Protein AF-A0AB34G3Y7-F1 (afdb_monomer_lite)

Secondary structure (DSSP, 8-state):
-TTS--S-GGGT--HHHHHHHHHHHHHHT-SEEEEES-HHHHHHHHHHHH--SSS-EEEEETT-HHHHSSTTHHHHHH--EEEEE--TTSSS--HHHHHHH------TTS--EEEEEEESSBTTBPPPHHHHHHHHHHHHHTT-EEEEEETTHHHHHHHH---HHHHHTT-SEEEEESSSTT--SS-EEEEE-HHHHHHHHHHHHHTT---SSTHHHHHHHHHHHHHHT-SSSS--SSHHHHHHHHHHHHHHHHHTTT-EESS---SS---EETTTTT--HHHHHHHHHHTT---S-----THHHHHHHHHHHHHHHHHHHHHHHHHHHHS-HHHHHHHHHHHHHHHHHHHHHHHHHHHHHHHHH-THHHHHHHHHHHHHHHHHHTTPPP--HHHHHHHHHHHHHHHS---------TT---SHHHHHIIIIIHHHHHHHH-HHHHHHHHHHHHHHHHHHHHHHHHHHHHHHTT--TTGGGTTHHHHHHHHGGGHHHHHHHHHHHHHHHHTTPPP-GGGGTHHHHHHHHHHHHHHHHHHHHSTTTSSS--THHHHHHHHHHHHHHHHHHHHHHHHHHHHHGGGHHHHHHHHHHHHHHHHHHHHHHHHHHHHHS-HHHHHHHHHHHHHHHTTHHHHHHTTHHHHHHHHHHHHHHTT--

Structure (mmCIF, N/CA/C/O backbone):
data_AF-A0AB34G3Y7-F1
#
_entry.id   AF-A0AB34G3Y7-F1
#
loop_
_atom_site.group_PDB
_atom_site.id
_atom_site.type_symbol
_atom_site.label_atom_id
_atom_site.label_alt_id
_atom_site.label_comp_id
_atom_site.label_asym_id
_atom_site.label_entity_id
_atom_site.label_seq_id
_atom_site.pdbx_PDB_ins_code
_atom_site.Cartn_x
_atom_site.Cartn_y
_atom_site.Cartn_z
_atom_site.occupancy
_atom_site.B_iso_or_equiv
_atom_site.auth_seq_id
_atom_site.auth_comp_id
_atom_site.auth_asym_id
_atom_site.auth_atom_id
_atom_site.pdbx_PDB_model_num
ATOM 1 N N . MET A 1 1 ? 3.175 14.637 20.751 1.00 67.31 1 MET A N 1
ATOM 2 C CA . MET A 1 1 ? 4.202 13.676 20.286 1.00 67.31 1 MET A CA 1
ATOM 3 C C . MET A 1 1 ? 5.574 13.931 20.907 1.00 67.31 1 MET A C 1
ATOM 5 O O . MET A 1 1 ? 6.067 13.026 21.550 1.00 67.31 1 MET A O 1
ATOM 9 N N . ALA A 1 2 ? 6.165 15.131 20.810 1.00 76.94 2 ALA A N 1
ATOM 10 C CA . ALA A 1 2 ? 7.522 15.403 21.330 1.00 76.94 2 ALA A CA 1
ATOM 11 C C . ALA A 1 2 ? 7.733 15.173 22.847 1.00 76.94 2 ALA A C 1
ATOM 13 O O . ALA A 1 2 ? 8.864 15.021 23.284 1.00 76.94 2 ALA A O 1
ATOM 14 N N . LYS A 1 3 ? 6.654 15.151 23.642 1.00 86.19 3 LYS A N 1
ATOM 15 C CA . LYS A 1 3 ? 6.678 14.879 25.092 1.00 86.19 3 LYS A CA 1
ATOM 16 C C . LYS A 1 3 ? 6.303 13.432 25.460 1.00 86.19 3 LYS A C 1
ATOM 18 O O . LYS A 1 3 ? 6.088 13.157 26.632 1.00 86.19 3 LYS A O 1
ATOM 23 N N . ALA A 1 4 ? 6.123 12.550 24.476 1.00 90.81 4 ALA A N 1
ATOM 24 C CA . ALA A 1 4 ? 5.771 11.156 24.731 1.00 90.81 4 ALA A CA 1
ATOM 25 C C . ALA A 1 4 ? 6.966 10.390 25.309 1.00 90.81 4 ALA A C 1
ATOM 27 O O . ALA A 1 4 ? 8.113 10.655 24.948 1.00 90.81 4 ALA A O 1
ATOM 28 N N . THR A 1 5 ? 6.687 9.410 26.162 1.00 91.50 5 THR A N 1
ATOM 29 C CA . THR A 1 5 ? 7.686 8.429 26.595 1.00 91.50 5 THR A CA 1
ATOM 30 C C . THR A 1 5 ? 8.128 7.562 25.420 1.00 91.50 5 THR A C 1
ATOM 32 O O . THR A 1 5 ? 7.354 7.297 24.502 1.00 91.50 5 THR A O 1
ATOM 35 N N . LEU A 1 6 ? 9.393 7.139 25.451 1.00 93.62 6 LEU A N 1
ATOM 36 C CA . LEU A 1 6 ? 10.040 6.325 24.415 1.00 93.62 6 LEU A CA 1
ATOM 37 C C . LEU A 1 6 ? 10.604 5.023 25.010 1.00 93.62 6 LEU A C 1
ATOM 39 O O . LEU A 1 6 ? 11.661 4.548 24.595 1.00 93.62 6 LEU A O 1
ATOM 43 N N . HIS A 1 7 ? 9.936 4.476 26.023 1.00 93.75 7 HIS A N 1
ATOM 44 C CA . HIS A 1 7 ? 10.317 3.211 26.655 1.00 93.75 7 HIS A CA 1
ATOM 45 C C . HIS A 1 7 ? 9.631 2.022 25.965 1.00 93.75 7 HIS A C 1
ATOM 47 O O . HIS A 1 7 ? 8.922 2.196 24.977 1.00 93.75 7 HIS A O 1
ATOM 53 N N . ASP A 1 8 ? 9.881 0.799 26.430 1.00 94.69 8 ASP A N 1
ATOM 54 C CA . ASP A 1 8 ? 9.389 -0.416 25.778 1.00 94.69 8 ASP A CA 1
ATOM 55 C C . ASP A 1 8 ? 7.989 -0.830 26.290 1.00 94.69 8 ASP A C 1
ATOM 57 O O . ASP A 1 8 ? 7.820 -1.267 27.429 1.00 94.69 8 ASP A O 1
ATOM 61 N N . ASP A 1 9 ? 6.971 -0.749 25.428 1.00 95.94 9 ASP A N 1
ATOM 62 C CA . ASP A 1 9 ? 5.596 -1.207 25.690 1.00 95.94 9 ASP A CA 1
ATOM 63 C C . ASP A 1 9 ? 5.507 -2.725 25.933 1.00 95.94 9 ASP A C 1
ATOM 65 O O . ASP A 1 9 ? 4.653 -3.188 26.690 1.00 95.94 9 ASP A O 1
ATOM 69 N N . VAL A 1 10 ? 6.413 -3.536 25.371 1.00 92.38 10 VAL A N 1
ATOM 70 C CA . VAL A 1 10 ? 6.416 -4.990 25.620 1.00 92.38 10 VAL A CA 1
ATOM 71 C C . VAL A 1 10 ? 6.746 -5.294 27.079 1.00 92.38 10 VAL A C 1
ATOM 73 O O . VAL A 1 10 ? 6.175 -6.230 27.642 1.00 92.38 10 VAL A O 1
ATOM 76 N N . TYR A 1 11 ? 7.620 -4.494 27.694 1.00 92.31 11 TYR A N 1
ATOM 77 C CA . TYR A 1 11 ? 7.920 -4.562 29.125 1.00 92.31 11 TYR A CA 1
ATOM 78 C C . TYR A 1 11 ? 6.951 -3.733 29.980 1.00 92.31 11 TYR A C 1
ATOM 80 O O . TYR A 1 11 ? 7.038 -3.770 31.202 1.00 92.31 11 TYR A O 1
ATOM 88 N N . SER A 1 12 ? 5.974 -3.059 29.357 1.00 92.19 12 SER A N 1
ATOM 89 C CA . SER A 1 12 ? 5.036 -2.139 30.019 1.00 92.19 12 SER A CA 1
ATOM 90 C C . SER A 1 12 ? 5.733 -0.960 30.716 1.00 92.19 12 SER A C 1
ATOM 92 O O . SER A 1 12 ? 5.272 -0.487 31.748 1.00 92.19 12 SER A O 1
ATOM 94 N N . GLU A 1 13 ? 6.842 -0.478 30.147 1.00 95.56 13 GLU A N 1
ATOM 95 C CA . GLU A 1 13 ? 7.623 0.660 30.664 1.00 95.56 13 GLU A CA 1
ATOM 96 C C . GLU A 1 13 ? 7.228 1.999 30.006 1.00 95.56 13 GLU A C 1
ATOM 98 O O . GLU A 1 13 ? 7.647 3.077 30.440 1.00 95.56 13 GLU A O 1
ATOM 103 N N . ASP A 1 14 ? 6.436 1.944 28.929 1.00 97.06 14 ASP A N 1
ATOM 104 C CA . ASP A 1 14 ? 5.942 3.113 28.201 1.00 97.06 14 ASP A CA 1
ATOM 105 C C . ASP A 1 14 ? 4.712 3.719 28.903 1.00 97.06 14 ASP A C 1
ATOM 107 O O . ASP A 1 14 ? 3.565 3.301 28.697 1.00 97.06 14 ASP A O 1
ATOM 111 N N . GLU A 1 15 ? 4.958 4.720 29.752 1.00 97.25 15 GLU A N 1
ATOM 112 C CA . GLU A 1 15 ? 3.923 5.363 30.574 1.00 97.25 15 GLU A CA 1
ATOM 113 C C . GLU A 1 15 ? 2.858 6.084 29.736 1.00 97.25 15 GLU A C 1
ATOM 115 O O . GLU A 1 15 ? 1.679 6.016 30.063 1.00 97.25 15 GLU A O 1
ATOM 120 N N . SER A 1 16 ? 3.226 6.711 28.612 1.00 97.25 16 SER A N 1
ATOM 121 C CA . SER A 1 16 ? 2.262 7.391 27.727 1.00 97.25 16 SER A CA 1
ATOM 122 C C . SER A 1 16 ? 1.244 6.413 27.147 1.00 97.25 16 SER A C 1
ATOM 124 O O . SER A 1 16 ? 0.068 6.750 26.992 1.00 97.25 16 SER A O 1
ATOM 126 N N . THR A 1 17 ? 1.692 5.197 26.824 1.00 97.81 17 THR A N 1
ATOM 127 C CA . THR A 1 17 ? 0.807 4.124 26.357 1.00 97.81 17 THR A CA 1
ATOM 128 C C . THR A 1 17 ? -0.048 3.598 27.507 1.00 97.81 17 THR A C 1
ATOM 130 O O . THR A 1 17 ? -1.272 3.548 27.387 1.00 97.81 17 THR A O 1
ATOM 133 N N . SER A 1 18 ? 0.569 3.292 28.650 1.00 97.81 18 SER A N 1
ATOM 134 C CA . SER A 1 18 ? -0.109 2.716 29.819 1.00 97.81 18 SER A CA 1
ATOM 135 C C . SER A 1 18 ? -1.133 3.665 30.460 1.00 97.81 18 SER A C 1
ATOM 137 O O . SER A 1 18 ? -2.210 3.242 30.882 1.00 97.81 18 SER A O 1
ATOM 139 N N . GLU A 1 19 ? -0.845 4.966 30.526 1.00 98.00 19 GLU A N 1
ATOM 140 C CA . GLU A 1 19 ? -1.789 6.000 30.965 1.00 98.00 19 GLU A CA 1
ATOM 141 C C . GLU A 1 19 ? -2.990 6.079 30.021 1.00 98.00 19 GLU A C 1
ATOM 143 O O . GLU A 1 19 ? -4.130 6.124 30.484 1.00 98.00 19 GLU A O 1
ATOM 148 N N . PHE A 1 20 ? -2.758 6.036 28.706 1.00 98.38 20 PHE A N 1
ATOM 149 C CA . PHE A 1 20 ? -3.845 6.083 27.737 1.00 98.38 20 PHE A CA 1
ATOM 150 C C . PHE A 1 20 ? -4.729 4.829 27.794 1.00 98.38 20 PHE A C 1
ATOM 152 O O . PHE A 1 20 ? -5.954 4.956 27.808 1.00 98.38 20 PHE A O 1
ATOM 159 N N . GLU A 1 21 ? -4.132 3.637 27.909 1.00 98.69 21 GLU A N 1
ATOM 160 C CA . GLU A 1 21 ? -4.862 2.381 28.131 1.00 98.69 21 GLU A CA 1
ATOM 161 C C . GLU A 1 21 ? -5.736 2.458 29.395 1.00 98.69 21 GLU A C 1
ATOM 163 O O . GLU A 1 21 ? -6.933 2.171 29.336 1.00 98.69 21 GLU A O 1
ATOM 168 N N . ARG A 1 22 ? -5.173 2.908 30.529 1.00 98.62 22 ARG A N 1
ATOM 169 C CA . ARG A 1 22 ? -5.922 3.077 31.789 1.00 98.62 22 ARG A CA 1
ATOM 170 C C . ARG A 1 22 ? -7.050 4.094 31.659 1.00 98.62 22 ARG A C 1
ATOM 172 O O . ARG A 1 22 ? -8.147 3.851 32.154 1.00 98.62 22 ARG A O 1
ATOM 179 N N . HIS A 1 23 ? -6.798 5.217 30.991 1.00 98.75 23 HIS A N 1
ATOM 180 C CA . HIS A 1 23 ? -7.796 6.261 30.793 1.00 98.75 23 HIS A CA 1
ATOM 181 C C . HIS A 1 23 ? -9.004 5.749 29.998 1.00 98.75 23 HIS A C 1
ATOM 183 O O . HIS A 1 23 ? -10.143 5.910 30.434 1.00 98.75 23 HIS A O 1
ATOM 189 N N . VAL A 1 24 ? -8.762 5.097 28.856 1.00 98.75 24 VAL A N 1
ATOM 190 C CA . VAL A 1 24 ? -9.838 4.575 28.003 1.00 98.75 24 VAL A CA 1
ATOM 191 C C . VAL A 1 24 ? -10.603 3.450 28.704 1.00 98.75 24 VAL A C 1
ATOM 193 O O . VAL A 1 24 ? -11.833 3.433 28.649 1.00 98.75 24 VAL A O 1
ATOM 196 N N . ALA A 1 25 ? -9.910 2.554 29.417 1.00 98.75 25 ALA A N 1
ATOM 197 C CA . ALA A 1 25 ? -10.558 1.525 30.23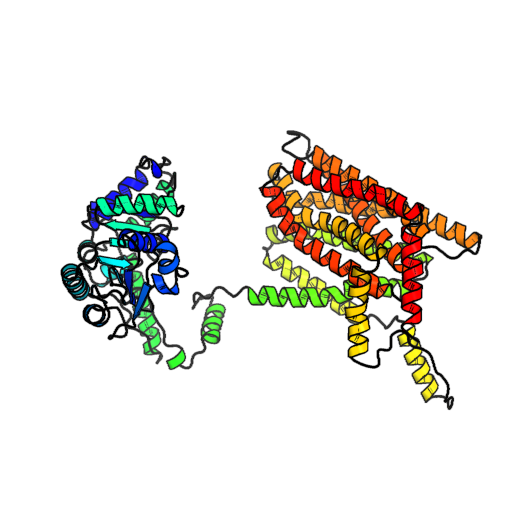3 1.00 98.75 25 ALA A CA 1
ATOM 198 C C . ALA A 1 25 ? -11.501 2.147 31.279 1.00 98.75 25 ALA A C 1
ATOM 200 O O . ALA A 1 25 ? -12.666 1.754 31.373 1.00 98.75 25 ALA A O 1
ATOM 201 N N . ALA A 1 26 ? -11.036 3.184 31.988 1.00 98.69 26 ALA A N 1
ATOM 202 C CA . ALA A 1 26 ? -11.807 3.871 33.019 1.00 98.69 26 ALA A CA 1
ATOM 203 C C . ALA A 1 26 ? -13.076 4.542 32.468 1.00 98.69 26 ALA A C 1
ATOM 205 O O . ALA A 1 26 ? -14.160 4.337 33.017 1.00 98.69 26 ALA A O 1
ATOM 206 N N . ILE A 1 27 ? -12.991 5.297 31.363 1.00 98.50 27 ILE A N 1
ATOM 207 C CA . ILE A 1 27 ? -14.182 5.951 30.785 1.00 98.50 27 ILE A CA 1
ATOM 208 C C . ILE A 1 27 ? -15.167 4.944 30.177 1.00 98.50 27 ILE A C 1
ATOM 210 O O . ILE A 1 27 ? -16.364 5.214 30.152 1.00 98.50 27 ILE A O 1
ATOM 214 N N . CYS A 1 28 ? -14.695 3.774 29.737 1.00 98.50 28 CYS A N 1
ATOM 215 C CA . CYS A 1 28 ? -15.556 2.684 29.275 1.00 98.50 28 CYS A CA 1
ATOM 216 C C . CYS A 1 28 ? -16.137 1.851 30.430 1.00 98.50 28 CYS A C 1
ATOM 218 O O . CYS A 1 28 ? -17.021 1.031 30.197 1.00 98.50 28 CYS A O 1
ATOM 220 N N . GLY A 1 29 ? -15.666 2.037 31.668 1.00 97.56 29 GLY A N 1
ATOM 221 C CA . GLY A 1 29 ? -16.089 1.242 32.822 1.00 97.56 29 GLY A CA 1
ATOM 222 C C . GLY A 1 29 ? -15.631 -0.216 32.778 1.00 97.56 29 GLY A C 1
ATOM 223 O O . GLY A 1 29 ? -16.351 -1.081 33.270 1.00 97.56 29 GLY A O 1
ATOM 224 N N . HIS A 1 30 ? -14.469 -0.480 32.179 1.00 97.81 30 HIS A N 1
ATOM 225 C CA . HIS A 1 30 ? -13.845 -1.802 32.088 1.00 97.81 30 HIS A CA 1
ATOM 226 C C . HIS A 1 30 ? -12.522 -1.840 32.853 1.00 97.81 30 HIS A C 1
ATOM 228 O O . HIS A 1 30 ? -11.928 -0.808 33.156 1.00 97.81 30 HIS A O 1
ATOM 234 N N . GLU A 1 31 ? -12.052 -3.046 33.163 1.00 98.38 31 GLU A N 1
ATOM 235 C CA . GLU A 1 31 ? -10.865 -3.245 34.002 1.00 98.38 31 GLU A CA 1
ATOM 236 C C . GLU A 1 31 ? -9.558 -2.874 33.291 1.00 98.38 31 GLU A C 1
ATOM 238 O O . GLU A 1 31 ? -8.618 -2.404 33.931 1.00 98.38 31 GLU A O 1
ATOM 243 N N . ALA A 1 32 ? -9.464 -3.123 31.981 1.00 98.56 32 ALA A N 1
ATOM 244 C CA . ALA A 1 32 ? -8.228 -2.940 31.234 1.00 98.56 32 ALA A CA 1
ATOM 245 C C . ALA A 1 32 ? -8.469 -2.635 29.751 1.00 98.56 32 ALA A C 1
ATOM 247 O O . ALA A 1 32 ? -9.542 -2.880 29.191 1.00 98.56 32 ALA A O 1
ATOM 248 N N . ALA A 1 33 ? -7.414 -2.156 29.097 1.00 98.62 33 ALA A N 1
ATOM 249 C CA . ALA A 1 33 ? -7.375 -1.971 27.659 1.00 98.62 33 ALA A CA 1
ATOM 250 C C . ALA A 1 33 ? -5.991 -2.312 27.083 1.00 98.62 33 ALA A C 1
ATOM 252 O O . ALA A 1 33 ? -5.006 -2.394 27.817 1.00 98.62 33 ALA A O 1
ATOM 253 N N . ALA A 1 34 ? -5.924 -2.539 25.772 1.00 98.50 34 ALA A N 1
ATOM 254 C CA . ALA A 1 34 ? -4.684 -2.749 25.030 1.00 98.50 34 ALA A CA 1
ATOM 255 C C . ALA A 1 34 ? -4.669 -1.906 23.751 1.00 98.50 34 ALA A C 1
ATOM 257 O O . ALA A 1 34 ? -5.511 -2.104 22.871 1.00 98.50 34 ALA A O 1
ATOM 258 N N . PHE A 1 35 ? -3.698 -1.001 23.630 1.00 98.56 35 PHE A N 1
ATOM 259 C CA . PHE A 1 35 ? -3.474 -0.208 22.425 1.00 98.56 35 PHE A CA 1
ATOM 260 C C . PHE A 1 35 ? -2.938 -1.092 21.289 1.00 98.56 35 PHE A C 1
ATOM 262 O O . PHE A 1 35 ? -2.116 -1.987 21.502 1.00 98.56 35 PHE A O 1
ATOM 269 N N . VAL A 1 36 ? -3.402 -0.867 20.064 1.00 98.25 36 VAL A N 1
ATOM 270 C CA . VAL A 1 36 ? -3.019 -1.639 18.874 1.00 98.25 36 VAL A CA 1
ATOM 271 C C . VAL A 1 36 ? -2.864 -0.725 17.661 1.00 98.25 36 VAL A C 1
ATOM 273 O O . VAL A 1 36 ? -3.309 0.420 17.661 1.00 98.25 36 VAL A O 1
ATOM 276 N N . ILE A 1 37 ? -2.225 -1.237 16.608 1.00 95.31 37 ILE A N 1
ATOM 277 C CA . ILE A 1 37 ? -1.828 -0.434 15.441 1.00 95.31 37 ILE A CA 1
ATOM 278 C C . ILE A 1 37 ? -3.046 0.015 14.614 1.00 95.31 37 ILE A C 1
ATOM 280 O O . ILE A 1 37 ? -3.092 1.155 14.153 1.00 95.31 37 ILE A O 1
ATOM 284 N N . THR A 1 38 ? -4.034 -0.868 14.427 1.00 98.06 38 THR A N 1
ATOM 285 C CA . THR A 1 38 ? -5.184 -0.649 13.530 1.00 98.06 38 THR A CA 1
ATOM 286 C C . THR A 1 38 ? -6.478 -1.241 14.092 1.00 98.06 38 THR A C 1
ATOM 288 O O . THR A 1 38 ? -6.435 -2.195 14.873 1.00 98.06 38 THR A O 1
ATOM 291 N N . GLY A 1 39 ? -7.635 -0.736 13.644 1.00 97.62 39 GLY A N 1
ATOM 292 C CA . GLY A 1 39 ? -8.944 -1.329 13.950 1.00 97.62 39 GLY A CA 1
ATOM 293 C C . GLY A 1 39 ? -9.076 -2.791 13.501 1.00 97.62 39 GLY A C 1
ATOM 294 O O . GLY A 1 39 ? -9.577 -3.615 14.257 1.00 97.62 39 GLY A O 1
ATOM 295 N N . THR A 1 40 ? -8.516 -3.161 12.341 1.00 98.44 40 THR A N 1
ATOM 296 C CA . THR A 1 40 ? -8.456 -4.569 11.899 1.00 98.44 40 THR A CA 1
ATOM 297 C C . THR A 1 40 ? -7.732 -5.448 12.917 1.00 98.44 40 THR A C 1
ATOM 299 O O . THR A 1 40 ? -8.212 -6.518 13.274 1.00 98.44 40 THR A O 1
ATOM 302 N N . MET A 1 41 ? -6.586 -4.994 13.437 1.00 98.44 41 MET A N 1
ATOM 303 C CA . MET A 1 41 ? -5.876 -5.731 14.482 1.00 98.44 41 MET A CA 1
ATOM 304 C C . MET A 1 41 ? -6.720 -5.836 15.760 1.00 98.44 41 MET A C 1
ATOM 306 O O . MET A 1 41 ? -6.742 -6.902 16.370 1.00 98.44 41 MET A O 1
ATOM 310 N N . ALA A 1 42 ? -7.425 -4.768 16.148 1.00 98.56 42 ALA A N 1
ATOM 311 C CA . ALA A 1 42 ? -8.308 -4.763 17.316 1.00 98.56 42 ALA A CA 1
ATOM 312 C C . ALA A 1 42 ? -9.395 -5.846 17.204 1.00 98.56 42 ALA A C 1
ATOM 314 O O . ALA A 1 42 ? -9.482 -6.720 18.069 1.00 98.56 42 ALA A O 1
ATOM 315 N N . ASN A 1 43 ? -10.130 -5.855 16.090 1.00 98.56 43 ASN A N 1
ATOM 316 C CA . ASN A 1 43 ? -11.206 -6.808 15.826 1.00 98.56 43 ASN A CA 1
ATOM 317 C C . ASN A 1 43 ? -10.705 -8.258 15.798 1.00 98.56 43 ASN A C 1
ATOM 319 O O . ASN A 1 43 ? -11.271 -9.131 16.460 1.00 98.56 43 ASN A O 1
ATOM 323 N N . GLN A 1 44 ? -9.610 -8.525 15.080 1.00 98.00 44 GLN A N 1
ATOM 324 C CA . GLN A 1 44 ? -9.060 -9.878 14.971 1.00 98.00 44 GLN A CA 1
ATOM 325 C C . GLN A 1 44 ? -8.540 -10.402 16.314 1.00 98.00 44 GLN A C 1
ATOM 327 O O . GLN A 1 44 ? -8.759 -11.565 16.658 1.00 98.00 44 GLN A O 1
ATOM 332 N N . LEU A 1 45 ? -7.902 -9.542 17.114 1.00 98.12 45 LEU A N 1
ATOM 333 C CA . LEU A 1 45 ? -7.481 -9.901 18.466 1.00 98.12 45 LEU A CA 1
ATOM 334 C C . LEU A 1 45 ? -8.671 -10.149 19.386 1.00 98.12 45 LEU A C 1
ATOM 336 O O . LEU A 1 45 ? -8.625 -11.101 20.165 1.00 98.12 45 LEU A O 1
ATOM 340 N N . ALA A 1 46 ? -9.723 -9.334 19.294 1.00 98.19 46 ALA A N 1
ATOM 341 C CA . ALA A 1 46 ? -10.916 -9.492 20.110 1.00 98.19 46 ALA A CA 1
ATOM 342 C C . ALA A 1 46 ? -11.620 -10.825 19.821 1.00 98.19 46 ALA A C 1
ATOM 344 O O . ALA A 1 46 ? -11.827 -11.627 20.733 1.00 98.19 46 ALA A O 1
ATOM 345 N N . ILE A 1 47 ? -11.888 -11.119 18.547 1.00 97.56 47 ILE A N 1
ATOM 346 C CA . ILE A 1 47 ? -12.529 -12.372 18.126 1.00 97.56 47 ILE A CA 1
ATOM 347 C C . ILE A 1 47 ? -11.677 -13.579 18.536 1.00 97.56 47 ILE A C 1
ATOM 349 O O . ILE A 1 47 ? -12.181 -14.509 19.173 1.00 97.56 47 ILE A O 1
ATOM 353 N N . ARG A 1 48 ? -10.363 -13.551 18.269 1.00 96.69 48 ARG A N 1
ATOM 354 C CA . ARG A 1 48 ? -9.464 -14.649 18.652 1.00 96.69 48 ARG A CA 1
ATOM 355 C C . ARG A 1 48 ? -9.355 -14.834 20.165 1.00 96.69 48 ARG A C 1
ATOM 357 O O . ARG A 1 48 ? -9.124 -15.954 20.627 1.00 96.69 48 ARG A O 1
ATOM 364 N N . ALA A 1 49 ? -9.457 -13.755 20.940 1.00 96.94 49 ALA A N 1
ATOM 365 C CA . ALA A 1 49 ? -9.391 -13.804 22.396 1.00 96.94 49 ALA A CA 1
ATOM 366 C C . ALA A 1 49 ? -10.681 -14.336 23.034 1.00 96.94 49 ALA A C 1
ATOM 368 O O . ALA A 1 49 ? -10.594 -14.960 24.091 1.00 96.94 49 ALA A O 1
ATOM 369 N N . LEU A 1 50 ? -11.839 -14.125 22.403 1.00 96.94 50 LEU A N 1
ATOM 370 C CA . LEU A 1 50 ? -13.122 -14.678 22.851 1.00 96.94 50 LEU A CA 1
ATOM 371 C C . LEU A 1 50 ? -13.288 -16.155 22.471 1.00 96.94 50 LEU A C 1
ATOM 373 O O . LEU A 1 50 ? -13.921 -16.910 23.199 1.00 96.94 50 LEU A O 1
ATOM 377 N N . LEU A 1 51 ? -12.679 -16.593 21.368 1.00 94.44 51 LEU A N 1
ATOM 378 C CA . LEU A 1 51 ? -12.711 -17.990 20.936 1.00 94.44 51 LEU A CA 1
ATOM 379 C C . LEU A 1 51 ? -11.568 -18.790 21.559 1.00 94.44 51 LEU A C 1
ATOM 381 O O . LEU A 1 51 ? -10.400 -18.543 21.270 1.00 94.44 51 LEU A O 1
ATOM 385 N N . GLU A 1 52 ? -11.861 -19.775 22.405 1.00 76.88 52 GLU A N 1
ATOM 386 C CA . GLU A 1 52 ? -10.828 -20.607 23.041 1.00 76.88 52 GLU A CA 1
ATOM 387 C C . GLU A 1 52 ? -10.131 -21.543 22.034 1.00 76.88 52 GLU A C 1
ATOM 389 O O . GLU A 1 52 ? -8.928 -21.383 21.797 1.00 76.88 52 GLU A O 1
ATOM 394 N N . GLN A 1 53 ? -10.881 -22.418 21.358 1.00 80.06 53 GLN A N 1
ATOM 395 C CA . GLN A 1 53 ? -10.380 -23.374 20.358 1.00 80.06 53 GLN A CA 1
ATOM 396 C C . GLN A 1 53 ? -11.432 -23.657 19.270 1.00 80.06 53 GLN A C 1
ATOM 398 O O . GLN A 1 53 ? -12.613 -23.543 19.566 1.00 80.06 53 GLN A O 1
ATOM 403 N N . PRO A 1 54 ? -11.061 -24.036 18.035 1.00 84.50 54 PRO A N 1
ATOM 404 C CA . PRO A 1 54 ? -12.017 -24.592 17.074 1.00 84.50 54 PRO A CA 1
ATOM 405 C C . PRO A 1 54 ? -12.632 -25.916 17.580 1.00 84.50 54 PRO A C 1
ATOM 407 O O . PRO A 1 54 ? -11.998 -26.588 18.396 1.00 84.50 54 PRO A O 1
ATOM 410 N N . PRO A 1 55 ? -13.805 -26.345 17.076 1.00 87.38 55 PRO A N 1
ATOM 411 C CA . PRO A 1 55 ? -14.629 -25.699 16.055 1.00 87.38 55 PRO A CA 1
ATOM 412 C C . PRO A 1 55 ? -15.714 -24.801 16.671 1.00 87.38 55 PRO A C 1
ATOM 414 O O . PRO A 1 55 ? -16.617 -25.282 17.346 1.00 87.38 55 PRO A O 1
ATOM 417 N N . TYR A 1 56 ? -15.678 -23.499 16.378 1.00 94.88 56 TYR A N 1
ATOM 418 C CA . TYR A 1 56 ? -16.743 -22.567 16.762 1.00 94.88 56 TYR A CA 1
ATOM 419 C C . TYR A 1 56 ? -17.077 -21.610 15.628 1.00 94.88 56 TYR A C 1
ATOM 421 O O . TYR A 1 56 ? -16.261 -21.350 14.740 1.00 94.88 56 TYR A O 1
ATOM 429 N N . ALA A 1 57 ? -18.291 -21.077 15.681 1.00 96.56 57 ALA A N 1
ATOM 430 C CA . ALA A 1 57 ? -18.770 -20.075 14.756 1.00 96.56 57 ALA A CA 1
ATOM 431 C C . ALA A 1 57 ? -18.850 -18.689 15.402 1.00 96.56 57 ALA A C 1
ATOM 433 O O . ALA A 1 57 ? -19.063 -18.544 16.614 1.00 96.56 57 ALA A O 1
ATOM 434 N N . ILE A 1 58 ? -18.724 -17.673 14.553 1.00 97.94 58 ILE A N 1
ATOM 435 C CA . ILE A 1 58 ? -19.093 -16.298 14.863 1.00 97.94 58 ILE A CA 1
ATOM 436 C C . ILE A 1 58 ? -20.332 -15.902 14.060 1.00 97.94 58 ILE A C 1
ATOM 438 O O . ILE A 1 58 ? -20.437 -16.263 12.889 1.00 97.94 58 ILE A O 1
ATOM 442 N N . LEU A 1 59 ? -21.244 -15.145 14.661 1.00 98.50 59 LEU A N 1
ATOM 443 C CA . LEU A 1 59 ? -22.390 -14.551 13.970 1.00 98.50 59 LEU A CA 1
ATOM 444 C C . LEU A 1 59 ? -22.151 -13.053 13.771 1.00 98.50 59 LEU A C 1
ATOM 446 O O . LEU A 1 59 ? -21.802 -12.354 14.725 1.00 98.50 59 LEU A O 1
ATOM 450 N N . ALA A 1 60 ? -22.352 -12.563 12.548 1.00 98.19 60 ALA A N 1
ATOM 451 C CA . ALA A 1 60 ? -22.179 -11.154 12.203 1.00 98.19 60 ALA A CA 1
ATOM 452 C C . ALA A 1 60 ? -23.127 -10.723 11.075 1.00 98.19 60 ALA A C 1
ATOM 454 O O . ALA A 1 60 ? -23.572 -11.551 10.275 1.00 98.19 60 ALA A O 1
ATOM 455 N N . ASP A 1 61 ? -23.368 -9.412 10.962 1.00 96.69 61 ASP A N 1
ATOM 456 C CA . ASP A 1 61 ? -23.955 -8.832 9.748 1.00 96.69 61 ASP A CA 1
ATOM 457 C C . ASP A 1 61 ? -23.069 -9.190 8.549 1.00 96.69 61 ASP A C 1
ATOM 459 O O . ASP A 1 61 ? -21.851 -9.021 8.596 1.00 96.69 61 ASP A O 1
ATOM 463 N N . ALA A 1 62 ? -23.678 -9.667 7.468 1.00 95.44 62 ALA A N 1
ATOM 464 C CA . ALA A 1 62 ? -23.000 -10.008 6.231 1.00 95.44 62 ALA A CA 1
ATOM 465 C C . ALA A 1 62 ? -22.162 -8.846 5.689 1.00 95.44 62 ALA A C 1
ATOM 467 O O . ALA A 1 62 ? -21.147 -9.105 5.067 1.00 95.44 62 ALA A O 1
ATOM 468 N N . HIS A 1 63 ? -22.531 -7.590 5.954 1.00 91.19 63 HIS A N 1
ATOM 469 C CA . HIS A 1 63 ? -21.788 -6.408 5.506 1.00 91.19 63 HIS A CA 1
ATOM 470 C C . HIS A 1 63 ? -20.703 -5.932 6.487 1.00 91.19 63 HIS A C 1
ATOM 472 O O . HIS A 1 63 ? -20.045 -4.931 6.203 1.00 91.19 63 HIS A O 1
ATOM 478 N N . ALA A 1 64 ? -20.520 -6.606 7.628 1.00 94.50 64 ALA A N 1
ATOM 479 C CA . ALA A 1 64 ? -19.609 -6.169 8.683 1.00 94.50 64 ALA A CA 1
ATOM 480 C C . ALA A 1 64 ? -18.147 -6.096 8.214 1.00 94.50 64 ALA A C 1
ATOM 482 O O . ALA A 1 64 ? -17.682 -6.916 7.408 1.00 94.50 64 ALA A O 1
ATOM 483 N N . HIS A 1 65 ? -17.396 -5.150 8.786 1.00 96.62 65 HIS A N 1
ATOM 484 C CA . HIS A 1 65 ? -15.987 -4.915 8.464 1.00 96.62 65 HIS A CA 1
ATOM 485 C C . HIS A 1 65 ? -15.137 -6.190 8.535 1.00 96.62 65 HIS A C 1
ATOM 487 O O . HIS A 1 65 ? -14.402 -6.510 7.600 1.00 96.62 65 HIS A O 1
ATOM 493 N N . ILE A 1 66 ? -15.335 -6.982 9.587 1.00 96.62 66 ILE A N 1
ATOM 494 C CA . ILE A 1 66 ? -14.596 -8.221 9.849 1.00 96.62 66 ILE A CA 1
ATOM 495 C C . ILE A 1 66 ? -14.779 -9.321 8.787 1.00 96.62 66 ILE A C 1
ATOM 497 O O . ILE A 1 66 ? -13.979 -10.255 8.739 1.00 96.62 66 ILE A O 1
ATOM 501 N N . ILE A 1 67 ? -15.824 -9.234 7.952 1.00 94.25 67 ILE A N 1
ATOM 502 C CA . ILE A 1 67 ? -16.093 -10.194 6.872 1.00 94.25 67 ILE A CA 1
ATOM 503 C C . ILE A 1 67 ? -15.445 -9.717 5.573 1.00 94.25 67 ILE A C 1
ATOM 505 O O . ILE A 1 67 ? -14.694 -10.462 4.944 1.00 94.25 67 ILE A O 1
ATOM 509 N N . HIS A 1 68 ? -15.731 -8.480 5.161 1.00 88.81 68 HIS A N 1
ATOM 510 C CA . HIS A 1 68 ? -15.395 -8.002 3.815 1.00 88.81 68 HIS A CA 1
ATOM 511 C C . HIS A 1 68 ? -14.121 -7.165 3.730 1.00 88.81 68 HIS A C 1
ATOM 513 O O . HIS A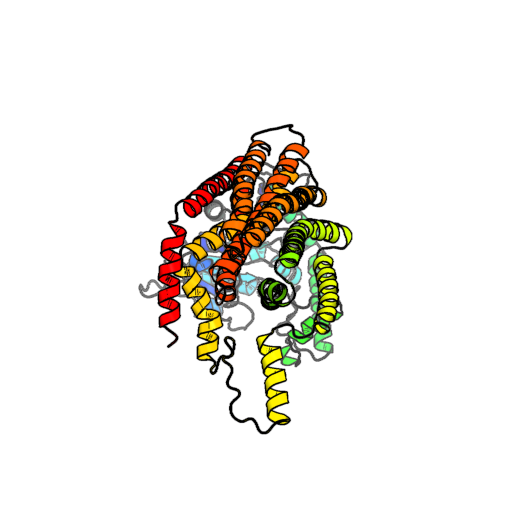 1 68 ? -13.494 -7.114 2.673 1.00 88.81 68 HIS A O 1
ATOM 519 N N . TRP A 1 69 ? -13.723 -6.521 4.824 1.00 93.00 69 TRP A N 1
ATOM 520 C CA . TRP A 1 69 ? -12.702 -5.470 4.821 1.00 93.00 69 TRP A CA 1
ATOM 521 C C . TRP A 1 69 ? -11.475 -5.825 5.675 1.00 93.00 69 TRP A C 1
ATOM 523 O O . TRP A 1 69 ? -10.617 -4.985 5.930 1.00 93.00 69 TRP A O 1
ATOM 533 N N . GLU A 1 70 ? -11.361 -7.095 6.078 1.00 96.56 70 GLU A N 1
ATOM 534 C CA . GLU A 1 70 ? -10.252 -7.628 6.886 1.00 96.56 70 GLU A CA 1
ATOM 535 C C . GLU A 1 70 ? -9.625 -8.888 6.273 1.00 96.56 70 GLU A C 1
ATOM 537 O O . GLU A 1 70 ? -9.063 -9.725 6.975 1.00 96.56 70 GLU A O 1
ATOM 542 N N . ALA A 1 71 ? -9.733 -9.027 4.946 1.00 93.88 71 ALA A N 1
ATOM 543 C CA . ALA A 1 71 ? -9.068 -10.063 4.150 1.00 93.88 71 ALA A CA 1
ATOM 544 C C . ALA A 1 71 ? -9.306 -11.510 4.641 1.00 93.88 71 ALA A C 1
ATOM 546 O O . ALA A 1 71 ? -8.416 -12.354 4.567 1.00 93.88 71 ALA A O 1
ATOM 547 N N . GLY A 1 72 ? -10.503 -11.807 5.161 1.00 92.31 72 GLY A N 1
ATOM 548 C CA . GLY A 1 72 ? -10.831 -13.139 5.683 1.00 92.31 72 GLY A CA 1
ATOM 549 C C . GLY A 1 72 ? -10.129 -13.487 7.002 1.00 92.31 72 GLY A C 1
ATOM 550 O O . GLY A 1 72 ? -10.016 -14.667 7.344 1.00 92.31 72 GLY A O 1
ATOM 551 N N . GLY A 1 73 ? -9.673 -12.478 7.755 1.00 93.50 73 GLY A N 1
ATOM 552 C CA . GLY A 1 73 ? -8.907 -12.640 8.991 1.00 93.50 73 GLY A CA 1
ATOM 553 C C . GLY A 1 73 ? -9.559 -13.568 10.016 1.00 93.50 73 GLY A C 1
ATOM 554 O O . GLY A 1 73 ? -8.858 -14.353 10.646 1.00 93.50 73 GLY A O 1
ATOM 555 N N . VAL A 1 74 ? -10.892 -13.575 10.119 1.00 94.69 74 VAL A N 1
ATOM 556 C CA . VAL A 1 74 ? -11.608 -14.448 11.064 1.00 94.69 74 VAL A CA 1
ATOM 557 C C . VAL A 1 74 ? -11.310 -15.927 10.804 1.00 94.69 74 VAL A C 1
ATOM 559 O O . VAL A 1 74 ? -10.946 -16.659 11.727 1.00 94.69 74 VAL A O 1
ATOM 562 N N . ALA A 1 75 ? -11.416 -16.368 9.550 1.00 93.19 75 ALA A N 1
ATOM 563 C CA . ALA A 1 75 ? -11.134 -17.752 9.184 1.00 93.19 75 ALA A CA 1
ATOM 564 C C . ALA A 1 75 ? -9.641 -18.067 9.360 1.00 93.19 75 ALA A C 1
ATOM 566 O O . ALA A 1 75 ? -9.287 -19.088 9.944 1.00 93.19 75 ALA A O 1
ATOM 567 N N . HIS A 1 76 ? -8.770 -17.159 8.909 1.00 92.75 76 HIS A N 1
ATOM 568 C CA . HIS A 1 76 ? -7.322 -17.360 8.912 1.00 92.75 76 HIS A CA 1
ATOM 569 C C . HIS A 1 76 ? -6.701 -17.366 10.320 1.00 92.75 76 HIS A C 1
ATOM 571 O O . HIS A 1 76 ? -5.912 -18.248 10.644 1.00 92.75 76 HIS A O 1
ATOM 577 N N . LEU A 1 77 ? -7.050 -16.390 11.162 1.00 93.06 77 LEU A N 1
ATOM 578 C CA . LEU A 1 77 ? -6.422 -16.162 12.468 1.00 93.06 77 LEU A CA 1
ATOM 579 C C . LEU A 1 77 ? -7.174 -16.832 13.617 1.00 93.06 77 LEU A C 1
ATOM 581 O O . LEU A 1 77 ? -6.558 -17.179 14.627 1.00 93.06 77 LEU A O 1
ATOM 585 N N . SER A 1 78 ? -8.494 -17.000 13.485 1.00 94.31 78 SER A N 1
ATOM 586 C CA . SER A 1 78 ? -9.336 -17.559 14.550 1.00 94.31 78 SER A CA 1
ATOM 587 C C . SER A 1 78 ? -9.819 -18.980 14.292 1.00 94.31 78 SER A C 1
ATOM 589 O O . SER A 1 78 ? -10.298 -19.608 15.234 1.00 94.31 78 SER A O 1
ATOM 591 N N . GLY A 1 79 ? -9.678 -19.507 13.069 1.00 94.00 79 GLY A N 1
ATOM 592 C CA . GLY A 1 79 ? -10.166 -20.847 12.724 1.00 94.00 79 GLY A CA 1
ATOM 593 C C . GLY A 1 79 ? -11.674 -20.997 12.941 1.00 94.00 79 GLY A C 1
ATOM 594 O O . GLY A 1 79 ? -12.142 -22.081 13.284 1.00 94.00 79 GLY A O 1
ATOM 595 N N . ALA A 1 80 ? -12.419 -19.894 12.814 1.00 95.44 80 ALA A N 1
ATOM 596 C CA . ALA A 1 80 ? -13.837 -19.834 13.130 1.00 95.44 80 ALA A CA 1
ATOM 597 C C . ALA A 1 80 ? -14.690 -19.836 11.862 1.00 95.44 80 ALA A C 1
ATOM 599 O O . ALA A 1 80 ? -14.368 -19.160 10.881 1.00 95.44 80 ALA A O 1
ATOM 600 N N . MET A 1 81 ? -15.811 -20.552 11.904 1.00 95.06 81 MET A N 1
ATOM 601 C CA . MET A 1 81 ? -16.826 -20.468 10.859 1.00 95.06 81 MET A CA 1
ATOM 602 C C . MET A 1 81 ? -17.528 -19.108 10.936 1.00 95.06 81 MET A C 1
ATOM 604 O O . MET A 1 81 ? -17.969 -18.688 12.003 1.00 95.06 81 MET A O 1
ATOM 608 N N . VAL A 1 82 ? -17.678 -18.428 9.801 1.00 95.75 82 VAL A N 1
ATOM 609 C CA . VAL A 1 82 ? -18.426 -17.167 9.732 1.00 95.75 82 VAL A CA 1
ATOM 610 C C . VAL A 1 82 ? -19.879 -17.456 9.360 1.00 95.75 82 VAL A C 1
ATOM 612 O O . VAL A 1 82 ? -20.168 -17.900 8.251 1.00 95.75 82 VAL A O 1
ATOM 615 N N . GLN A 1 83 ? -20.800 -17.177 10.279 1.00 96.69 83 GLN A N 1
ATOM 616 C CA . GLN A 1 83 ? -22.240 -17.141 10.032 1.00 96.69 83 GLN A CA 1
ATOM 617 C C . GLN A 1 83 ? -22.620 -15.708 9.643 1.00 96.69 83 GLN A C 1
ATOM 619 O O . GLN A 1 83 ? -22.954 -14.872 10.480 1.00 96.69 83 GLN A O 1
ATOM 624 N N . ALA A 1 84 ? -22.498 -15.410 8.352 1.00 96.69 84 ALA A N 1
ATOM 625 C CA . ALA A 1 84 ? -22.843 -14.112 7.787 1.00 96.69 84 ALA A CA 1
ATOM 626 C C . ALA A 1 84 ? -24.353 -14.035 7.520 1.00 96.69 84 ALA A C 1
ATOM 628 O O . ALA A 1 84 ? -24.877 -14.832 6.739 1.00 96.69 84 ALA A O 1
ATOM 629 N N . ILE A 1 85 ? -25.050 -13.071 8.125 1.00 97.19 85 ILE A N 1
ATOM 630 C CA . ILE A 1 85 ? -26.501 -12.902 7.950 1.00 97.19 85 ILE A CA 1
ATOM 631 C C . ILE A 1 85 ? -26.856 -11.476 7.555 1.00 97.19 85 ILE A C 1
ATOM 633 O O . ILE A 1 85 ? -26.232 -10.519 7.997 1.00 97.19 85 ILE A O 1
ATOM 637 N N . ARG A 1 86 ? -27.879 -11.305 6.720 1.00 96.31 86 ARG A N 1
ATOM 638 C CA . ARG A 1 86 ? -28.428 -9.972 6.454 1.00 96.31 86 ARG A CA 1
ATOM 639 C C . ARG A 1 86 ? -29.430 -9.635 7.557 1.00 96.31 86 ARG A C 1
ATOM 641 O O . ARG A 1 86 ? -30.353 -10.429 7.730 1.00 96.31 86 ARG A O 1
ATOM 648 N N . PRO A 1 87 ? -29.285 -8.502 8.265 1.00 95.00 87 PRO A N 1
ATOM 649 C CA . PRO A 1 87 ? -30.223 -8.150 9.320 1.00 95.00 87 PRO A CA 1
ATOM 650 C C . PRO A 1 87 ? -31.650 -8.000 8.798 1.00 95.00 87 PRO A C 1
ATOM 652 O O . PRO A 1 87 ? -31.859 -7.398 7.740 1.00 95.00 87 PRO A O 1
ATOM 655 N N . LEU A 1 88 ? -32.630 -8.480 9.563 1.00 93.00 88 LEU A N 1
ATOM 656 C CA . LEU A 1 88 ? -34.054 -8.425 9.207 1.00 93.00 88 LEU A CA 1
ATOM 657 C C . LEU A 1 88 ? -34.554 -6.995 8.958 1.00 93.00 88 LEU A C 1
ATOM 659 O O . LEU A 1 88 ? -35.384 -6.768 8.081 1.00 93.00 88 LEU A O 1
ATOM 663 N N . ASN A 1 89 ? -34.017 -6.015 9.687 1.00 93.62 89 ASN A N 1
ATOM 664 C CA . ASN A 1 89 ? -34.369 -4.601 9.528 1.00 93.62 89 ASN A CA 1
ATOM 665 C C . ASN A 1 89 ? -33.623 -3.896 8.372 1.00 93.62 89 ASN A C 1
ATOM 667 O O . ASN A 1 89 ? -33.838 -2.706 8.147 1.00 93.62 89 ASN A O 1
ATOM 671 N N . GLY A 1 90 ? -32.709 -4.590 7.680 1.00 91.31 90 GLY A N 1
ATOM 672 C CA . GLY A 1 90 ? -31.895 -4.056 6.582 1.00 91.31 90 GLY A CA 1
ATOM 673 C C . GLY A 1 90 ? -30.811 -3.039 6.976 1.00 91.31 90 GLY A C 1
ATOM 674 O O . GLY A 1 90 ? -30.163 -2.473 6.094 1.00 91.31 90 GLY A O 1
ATOM 675 N N . ARG A 1 91 ? -30.605 -2.779 8.274 1.00 91.81 91 ARG A N 1
ATOM 676 C CA . ARG A 1 91 ? -29.741 -1.704 8.790 1.00 91.81 91 ARG A CA 1
ATOM 677 C C . ARG A 1 91 ? -28.610 -2.199 9.688 1.00 91.81 91 ARG A C 1
ATOM 679 O O . ARG A 1 91 ? -27.474 -1.775 9.489 1.00 91.81 91 ARG A O 1
ATOM 686 N N . PHE A 1 92 ? -28.919 -3.031 10.678 1.00 95.12 92 PHE A N 1
ATOM 687 C CA . PHE A 1 92 ? -27.968 -3.531 11.676 1.00 95.12 92 PHE A CA 1
ATOM 688 C C . PHE A 1 92 ? -28.500 -4.792 12.361 1.00 95.12 92 PHE A C 1
ATOM 690 O O . PHE A 1 92 ? -29.713 -4.946 12.498 1.00 95.12 92 PHE A O 1
ATOM 697 N N . LEU A 1 93 ? -27.593 -5.654 12.829 1.00 96.69 93 LEU A N 1
ATOM 698 C CA . LEU A 1 93 ? -27.916 -6.906 13.523 1.00 96.69 93 LEU A CA 1
ATOM 699 C C . LEU A 1 93 ? -28.691 -6.650 14.828 1.00 96.69 93 LEU A C 1
ATOM 701 O O . LEU A 1 93 ? -28.262 -5.856 15.667 1.00 96.69 93 LEU A O 1
ATOM 705 N N . THR A 1 94 ? -29.820 -7.339 14.992 1.00 97.56 94 THR A N 1
ATOM 706 C CA . THR A 1 94 ? -30.722 -7.255 16.155 1.00 97.56 94 THR A CA 1
ATOM 707 C C . THR A 1 94 ? -30.634 -8.491 17.054 1.00 97.56 94 THR A C 1
ATOM 709 O O . THR A 1 94 ? -30.052 -9.514 16.688 1.00 97.56 94 THR A O 1
ATOM 712 N N . VAL A 1 95 ? -31.246 -8.434 18.239 1.00 98.19 95 VAL A N 1
ATOM 713 C CA . VAL A 1 95 ? -31.396 -9.619 19.098 1.00 98.19 95 VAL A CA 1
ATOM 714 C C . VAL A 1 95 ? -32.248 -10.700 18.431 1.00 98.19 95 VAL A C 1
ATOM 716 O O . VAL A 1 95 ? -31.957 -11.880 18.589 1.00 98.19 95 VAL A O 1
ATOM 719 N N . GLU A 1 96 ? -33.255 -10.319 17.642 1.00 98.25 96 GLU A N 1
ATOM 720 C CA . GLU A 1 96 ? -34.100 -11.267 16.908 1.00 98.25 96 GLU A CA 1
ATOM 721 C C . GLU A 1 96 ? -33.292 -12.027 15.848 1.00 98.25 96 GLU A C 1
ATOM 723 O O . GLU A 1 96 ? -33.392 -13.251 15.747 1.00 98.25 96 GLU A O 1
ATOM 728 N N . ASP A 1 97 ? -32.418 -11.321 15.123 1.00 98.12 97 ASP A N 1
ATOM 729 C CA . ASP A 1 97 ? -31.467 -11.942 14.199 1.00 98.12 97 ASP A CA 1
ATOM 730 C C . ASP A 1 97 ? -30.575 -12.960 14.928 1.00 98.12 97 ASP A C 1
ATOM 732 O O . ASP A 1 97 ? -30.402 -14.091 14.468 1.00 98.12 97 ASP A O 1
ATOM 736 N N . ALA A 1 98 ? -30.035 -12.577 16.091 1.00 97.81 98 ALA A N 1
ATOM 737 C CA . ALA A 1 98 ? -29.186 -13.446 16.898 1.00 97.81 98 ALA A CA 1
ATOM 738 C C . ALA A 1 98 ? -29.925 -14.699 17.384 1.00 97.81 98 ALA A C 1
ATOM 740 O O . ALA A 1 98 ? -29.390 -15.801 17.255 1.00 97.81 98 ALA A O 1
ATOM 741 N N . MET A 1 99 ? -31.158 -14.548 17.872 1.00 97.75 99 MET A N 1
ATOM 742 C CA . MET A 1 99 ? -32.016 -15.656 18.302 1.00 97.75 99 MET A CA 1
ATOM 743 C C . MET A 1 99 ? -32.307 -16.637 17.170 1.00 97.75 99 MET A C 1
ATOM 745 O O . MET A 1 99 ? -32.316 -17.847 17.381 1.00 97.75 99 MET A O 1
ATOM 749 N N . LYS A 1 100 ? -32.544 -16.116 15.965 1.00 97.62 100 LYS A N 1
ATOM 750 C CA . LYS A 1 100 ? -32.914 -16.917 14.800 1.00 97.62 100 LYS A CA 1
ATOM 751 C C . LYS A 1 100 ? -31.734 -17.664 14.184 1.00 97.62 100 LYS A C 1
ATOM 753 O O . LYS A 1 100 ? -31.920 -18.755 13.648 1.00 97.62 100 LYS A O 1
ATOM 758 N N . HIS A 1 101 ? -30.548 -17.059 14.197 1.00 97.56 101 HIS A N 1
ATOM 759 C CA . HIS A 1 101 ? -29.415 -17.531 13.402 1.00 97.56 101 HIS A CA 1
ATOM 760 C C . HIS A 1 101 ? -28.257 -18.113 14.215 1.00 97.56 101 HIS A C 1
ATOM 762 O O . HIS A 1 101 ? -27.421 -18.808 13.636 1.00 97.56 101 HIS A O 1
ATOM 768 N N . SER A 1 102 ? -28.197 -17.874 15.528 1.00 97.44 102 SER A N 1
ATOM 769 C CA . SER A 1 102 ? -27.180 -18.514 16.365 1.00 97.44 102 SER A CA 1
ATOM 770 C C . SER A 1 102 ? -27.448 -20.009 16.491 1.00 97.44 102 SER A C 1
ATOM 772 O O . SER A 1 102 ? -28.562 -20.458 16.751 1.00 97.44 102 SER A O 1
ATOM 774 N N . VAL A 1 103 ? -26.386 -20.790 16.369 1.00 96.81 103 VAL A N 1
ATOM 775 C CA . VAL A 1 103 ? -26.389 -22.236 16.546 1.00 96.81 103 VAL A CA 1
ATOM 776 C C . VAL A 1 103 ? -26.066 -22.536 18.008 1.00 96.81 103 VAL A C 1
ATOM 778 O O . VAL A 1 103 ? -24.901 -22.596 18.401 1.00 96.81 103 VAL A O 1
ATOM 781 N N . VAL A 1 104 ? -27.113 -22.690 18.821 1.00 95.25 104 VAL A N 1
ATOM 782 C CA . VAL A 1 104 ? -27.024 -23.018 20.254 1.00 95.25 104 VAL A CA 1
ATOM 783 C C . VAL A 1 104 ? -27.344 -24.500 20.441 1.00 95.25 104 VAL A C 1
ATOM 785 O O . VAL A 1 104 ? -28.480 -24.883 20.702 1.00 95.25 104 VAL A O 1
ATOM 788 N N . THR A 1 105 ? -26.352 -25.357 20.204 1.00 91.75 105 THR A N 1
ATOM 789 C CA . THR A 1 105 ? -26.499 -26.818 20.275 1.00 91.75 105 THR A CA 1
ATOM 790 C C . THR A 1 105 ? -25.160 -27.487 20.576 1.00 91.75 105 THR A C 1
ATOM 792 O O . THR A 1 105 ? -24.111 -26.901 20.302 1.00 91.75 105 THR A O 1
ATOM 795 N N . ASP A 1 106 ? -25.222 -28.720 21.080 1.00 88.44 106 ASP A N 1
ATOM 796 C CA . ASP A 1 106 ? -24.081 -29.630 21.245 1.00 88.44 106 ASP A CA 1
ATOM 797 C C . ASP A 1 106 ? -24.065 -30.744 20.169 1.00 88.44 106 ASP A C 1
ATOM 799 O O . ASP A 1 106 ? -23.317 -31.714 20.278 1.00 88.44 106 ASP A O 1
ATOM 803 N N . ASP A 1 107 ? -24.892 -30.628 19.118 1.00 93.25 107 ASP A N 1
ATOM 804 C CA . ASP A 1 107 ? -24.898 -31.550 17.974 1.00 93.25 107 ASP A CA 1
ATOM 805 C C . ASP A 1 107 ? -23.548 -31.539 17.234 1.00 93.25 107 ASP A C 1
ATOM 807 O O . ASP A 1 107 ? -23.119 -30.515 16.696 1.00 93.25 107 ASP A O 1
ATOM 811 N N . VAL A 1 108 ? -22.922 -32.717 17.144 1.00 93.38 108 VAL A N 1
ATOM 812 C CA . VAL A 1 108 ? -21.616 -32.949 16.507 1.00 93.38 108 VAL A CA 1
ATOM 813 C C . VAL A 1 108 ? -21.553 -32.544 15.028 1.00 93.38 108 VAL A C 1
ATOM 815 O O . VAL A 1 108 ? -20.462 -32.318 14.509 1.00 93.38 108 VAL A O 1
ATOM 818 N N . HIS A 1 109 ? -22.690 -32.429 14.334 1.00 94.06 109 HIS A N 1
ATOM 819 C CA . HIS A 1 109 ? -22.742 -32.002 12.930 1.00 94.06 109 HIS A CA 1
ATOM 820 C C . HIS A 1 109 ? -22.651 -30.481 12.748 1.00 94.06 109 HIS A C 1
ATOM 822 O O . HIS A 1 109 ? -22.539 -30.000 11.616 1.00 94.06 109 HIS A O 1
ATOM 828 N N . LYS A 1 110 ? -22.788 -29.699 13.824 1.00 93.69 110 LYS A N 1
ATOM 829 C CA . LYS A 1 110 ? -22.935 -28.242 13.771 1.00 93.69 110 LYS A CA 1
ATOM 830 C C . LYS A 1 110 ? -21.737 -27.549 14.419 1.00 93.69 110 LYS A C 1
ATOM 832 O O . LYS A 1 110 ? -21.132 -28.068 15.344 1.00 93.69 110 LYS A O 1
ATOM 837 N N . ALA A 1 111 ? -21.414 -26.343 13.948 1.00 94.19 111 ALA A N 1
ATOM 838 C CA . ALA A 1 111 ? -20.448 -25.461 14.603 1.00 94.19 111 ALA A CA 1
ATOM 839 C C . ALA A 1 111 ? -21.196 -24.517 15.566 1.00 94.19 111 ALA A C 1
ATOM 841 O O . ALA A 1 111 ? -21.934 -23.650 15.080 1.00 94.19 111 ALA A O 1
ATOM 842 N N . PRO A 1 112 ? -21.038 -24.651 16.897 1.00 96.19 112 PRO A N 1
ATOM 843 C CA . PRO A 1 112 ? -21.752 -23.812 17.853 1.00 96.19 112 PRO A CA 1
ATOM 844 C C . PRO A 1 112 ? -21.325 -22.347 17.755 1.00 96.19 112 PRO A C 1
ATOM 846 O O . PRO A 1 112 ? -20.133 -22.035 17.661 1.00 96.19 112 PRO A O 1
ATOM 849 N N . THR A 1 113 ? -22.290 -21.433 17.816 1.00 97.81 113 THR A N 1
ATOM 850 C CA . THR A 1 113 ? -22.015 -19.993 17.872 1.00 97.81 113 THR A CA 1
ATOM 851 C C . THR A 1 113 ? -21.484 -19.648 19.259 1.00 97.81 113 THR A C 1
ATOM 853 O O . THR A 1 113 ? -22.142 -19.906 20.265 1.00 97.81 113 THR A O 1
ATOM 856 N N . ARG A 1 114 ? -20.279 -19.071 19.327 1.00 97.31 114 ARG A N 1
ATOM 857 C CA . ARG A 1 114 ? -19.657 -18.643 20.597 1.00 97.31 114 ARG A CA 1
ATOM 858 C C . ARG A 1 114 ? -19.373 -17.152 20.670 1.00 97.31 114 ARG A C 1
ATOM 860 O O . ARG A 1 114 ? -19.178 -16.638 21.767 1.00 97.31 114 ARG A O 1
ATOM 867 N N . VAL A 1 115 ? -19.396 -16.454 19.537 1.00 98.25 115 VAL A N 1
ATOM 868 C CA . VAL A 1 115 ? -19.251 -14.996 19.496 1.00 98.25 115 VAL A CA 1
ATOM 869 C C . VAL A 1 115 ? -20.294 -14.395 18.566 1.00 98.25 115 VAL A C 1
ATOM 871 O O . VAL A 1 115 ? -20.459 -14.849 17.436 1.00 98.25 115 VAL A O 1
ATOM 874 N N . ILE A 1 116 ? -20.960 -13.343 19.025 1.00 98.69 116 ILE A N 1
ATOM 875 C CA . ILE A 1 116 ? -21.722 -12.423 18.183 1.00 98.69 116 ILE A CA 1
ATOM 876 C C . ILE A 1 116 ? -20.933 -11.129 18.097 1.00 98.69 116 ILE A C 1
ATOM 878 O O . ILE A 1 116 ? -20.499 -10.586 19.112 1.00 98.69 116 ILE A O 1
ATOM 882 N N . THR A 1 117 ? -20.749 -10.624 16.887 1.00 98.44 117 THR A N 1
ATOM 883 C CA . THR A 1 117 ? -20.084 -9.345 16.651 1.00 98.44 117 THR A CA 1
ATOM 884 C C . THR A 1 117 ? -21.043 -8.367 15.997 1.00 98.44 117 THR A C 1
ATOM 886 O O . THR A 1 117 ? -21.683 -8.674 14.990 1.00 98.44 117 THR A O 1
ATOM 889 N N . VAL A 1 118 ? -21.130 -7.172 16.568 1.00 98.25 118 VAL A N 1
ATOM 890 C CA . VAL A 1 118 ? -21.945 -6.075 16.041 1.00 98.25 118 VAL A CA 1
ATOM 891 C C . VAL A 1 118 ? -21.067 -4.870 15.746 1.00 98.25 118 VAL A C 1
ATOM 893 O O . VAL A 1 118 ? -20.086 -4.628 16.442 1.00 98.25 118 VAL A O 1
ATOM 896 N N . GLU A 1 119 ? -21.416 -4.113 14.713 1.00 97.75 119 GLU A N 1
ATOM 897 C CA . GLU A 1 119 ? -20.697 -2.905 14.307 1.00 97.75 119 GLU A CA 1
ATOM 898 C C . GLU A 1 119 ? -21.522 -1.683 14.721 1.00 97.75 119 GLU A C 1
ATOM 900 O O . GLU A 1 119 ? -22.656 -1.522 14.263 1.00 97.75 119 GLU A O 1
ATOM 905 N N . ASN A 1 120 ? -20.995 -0.837 15.612 1.00 97.88 120 ASN A N 1
ATOM 906 C CA . ASN A 1 120 ? -21.686 0.381 16.036 1.00 97.88 120 ASN A CA 1
ATOM 907 C C . ASN A 1 120 ? -20.749 1.599 15.936 1.00 97.88 120 ASN A C 1
ATOM 909 O O . ASN A 1 120 ? -19.851 1.784 16.755 1.00 97.88 120 ASN A O 1
ATOM 913 N N . THR A 1 121 ? -20.923 2.475 14.946 1.00 97.31 121 THR A N 1
ATOM 914 C CA . THR A 1 121 ? -22.031 2.528 13.970 1.00 97.31 121 THR A CA 1
ATOM 915 C C . THR A 1 121 ? -21.912 1.526 12.816 1.00 97.31 121 THR A C 1
ATOM 917 O O . THR A 1 121 ? -20.820 1.311 12.306 1.00 97.31 121 THR A O 1
ATOM 920 N N . SER A 1 122 ? -23.043 0.989 12.339 1.00 94.50 122 SER A N 1
ATOM 921 C CA . SER A 1 122 ? -23.108 0.145 11.133 1.00 94.50 122 SER A CA 1
ATOM 922 C C . SER A 1 122 ? -23.382 1.017 9.910 1.00 94.50 122 SER A C 1
ATOM 924 O O . SER A 1 122 ? -24.498 1.515 9.714 1.00 94.50 122 SER A O 1
ATOM 926 N N . SER A 1 123 ? -22.349 1.266 9.097 1.00 92.62 123 SER A N 1
ATOM 927 C CA . SER A 1 123 ? -22.426 2.192 7.948 1.00 92.62 123 SER A CA 1
ATOM 928 C C . SER A 1 123 ? -23.076 3.541 8.312 1.00 92.62 123 SER A C 1
ATOM 930 O O . SER A 1 123 ? -23.923 4.062 7.586 1.00 92.62 123 SER A O 1
ATOM 932 N N . GLY A 1 124 ? -22.734 4.088 9.480 1.00 94.62 124 GLY A N 1
ATOM 933 C CA . GLY A 1 124 ? -23.263 5.359 9.981 1.00 94.62 124 GLY A CA 1
ATOM 934 C C . GLY A 1 124 ? -24.625 5.290 10.685 1.00 94.62 124 GLY A C 1
ATOM 935 O O . GLY A 1 124 ? -25.008 6.287 11.294 1.00 94.62 124 GLY A O 1
ATOM 936 N N . SER A 1 125 ? -25.326 4.148 10.661 1.00 95.94 125 SER A N 1
ATOM 937 C CA . SER A 1 125 ? -26.511 3.911 11.503 1.00 95.94 125 SER A CA 1
ATOM 938 C C . SER A 1 125 ? -26.103 3.548 12.928 1.00 95.94 125 SER A C 1
ATOM 940 O O . SER A 1 125 ? -25.199 2.735 13.133 1.00 95.94 125 SER A O 1
ATOM 942 N N . VAL A 1 126 ? -26.785 4.127 13.909 1.00 97.75 126 VAL A N 1
ATOM 943 C CA . VAL A 1 126 ? -26.580 3.846 15.328 1.00 97.75 126 VAL A CA 1
ATOM 944 C C . VAL A 1 126 ? -27.445 2.660 15.740 1.00 97.75 126 VAL A C 1
ATOM 946 O O . VAL A 1 126 ? -28.659 2.669 15.538 1.00 97.75 126 VAL A O 1
ATOM 949 N N . ILE A 1 127 ? -26.835 1.649 16.363 1.00 97.94 127 ILE A N 1
ATOM 950 C CA . ILE A 1 127 ? -27.603 0.588 17.024 1.00 97.94 127 ILE A CA 1
ATOM 951 C C . ILE A 1 127 ? -28.140 1.152 18.349 1.00 97.94 127 ILE A C 1
ATOM 953 O O . ILE A 1 127 ? -27.338 1.596 19.179 1.00 97.94 127 ILE A O 1
ATOM 957 N N . PRO A 1 128 ? -29.467 1.151 18.588 1.00 97.56 128 PRO A N 1
ATOM 958 C CA . PRO A 1 128 ? -30.029 1.672 19.829 1.00 97.56 128 PRO A CA 1
ATOM 959 C C . PRO A 1 128 ? -29.474 0.945 21.059 1.00 97.56 128 PRO A C 1
ATOM 961 O O . PRO A 1 128 ? -29.412 -0.284 21.079 1.00 97.56 128 PRO A O 1
ATOM 964 N N . LEU A 1 129 ? -29.152 1.686 22.126 1.00 98.44 129 LEU A N 1
ATOM 965 C CA . LEU A 1 129 ? -28.608 1.107 23.364 1.00 98.44 129 LEU A CA 1
ATOM 966 C C . LEU A 1 129 ? -29.487 -0.030 23.910 1.00 98.44 129 LEU A C 1
ATOM 968 O O . LEU A 1 129 ? -28.980 -1.088 24.271 1.00 98.44 129 LEU A O 1
ATOM 972 N N . ARG A 1 130 ? -30.813 0.161 23.916 1.00 98.25 130 ARG A N 1
ATOM 973 C CA . ARG A 1 130 ? -31.774 -0.852 24.380 1.00 98.25 130 ARG A CA 1
ATOM 974 C C . ARG A 1 130 ? -31.678 -2.159 23.590 1.00 98.25 130 ARG A C 1
ATOM 976 O O . ARG A 1 130 ? -31.917 -3.224 24.149 1.00 98.25 130 ARG A O 1
ATOM 983 N N . GLU A 1 131 ? -31.347 -2.084 22.305 1.00 98.44 131 GLU A N 1
ATOM 984 C CA . GLU A 1 131 ? -31.190 -3.261 21.453 1.00 98.44 131 GLU A CA 1
ATOM 985 C C . GLU A 1 131 ? -29.908 -4.025 21.804 1.00 98.44 131 GLU A C 1
ATOM 987 O O . GLU A 1 131 ? -29.948 -5.237 22.006 1.00 98.44 131 GLU A O 1
ATOM 992 N N . LEU A 1 132 ? -28.799 -3.308 22.009 1.00 98.69 132 LEU A N 1
ATOM 993 C CA . LEU A 1 132 ? -27.537 -3.894 22.474 1.00 98.69 132 LEU A CA 1
ATOM 994 C C . LEU A 1 132 ? -27.662 -4.516 23.874 1.00 98.69 132 LEU A C 1
ATOM 996 O O . LEU A 1 132 ? -27.112 -5.586 24.120 1.00 98.69 132 LEU A O 1
ATOM 1000 N N . GLN A 1 133 ? -28.431 -3.898 24.775 1.00 98.75 133 GLN A N 1
ATOM 1001 C CA . GLN A 1 133 ? -28.718 -4.450 26.104 1.00 98.75 133 GLN A CA 1
ATOM 1002 C C . GLN A 1 133 ? -29.484 -5.777 26.022 1.00 98.75 133 GLN A C 1
ATOM 1004 O O . GLN A 1 133 ? -29.112 -6.743 26.690 1.00 98.75 133 GLN A O 1
ATOM 1009 N N . LYS A 1 134 ? -30.527 -5.851 25.181 1.00 98.75 134 LYS A N 1
ATOM 1010 C CA . LYS A 1 134 ? -31.268 -7.101 24.940 1.00 98.75 134 LYS A CA 1
ATOM 1011 C C . LYS A 1 134 ? -30.366 -8.176 24.343 1.00 98.75 134 LYS A C 1
ATOM 1013 O O . LYS A 1 134 ? -30.386 -9.307 24.822 1.00 98.75 134 LYS A O 1
ATOM 1018 N N . LEU A 1 135 ? -29.561 -7.814 23.341 1.00 98.69 135 LEU A N 1
ATOM 1019 C CA . LEU A 1 135 ? -28.612 -8.723 22.705 1.00 98.69 135 LEU A CA 1
ATOM 1020 C C . LEU A 1 135 ? -27.625 -9.288 23.727 1.00 98.69 135 LEU A C 1
ATOM 1022 O O . LEU A 1 135 ? -27.455 -10.502 23.799 1.00 98.69 135 LEU A O 1
ATOM 1026 N N . LYS A 1 136 ? -27.020 -8.430 24.558 1.00 98.62 136 LYS A N 1
ATOM 1027 C CA . LYS A 1 136 ? -26.067 -8.864 25.583 1.00 98.62 136 LYS A CA 1
ATOM 1028 C C . LYS A 1 136 ? -26.712 -9.773 26.624 1.00 98.62 136 LYS A C 1
ATOM 1030 O O . LYS A 1 136 ? -26.117 -10.786 26.984 1.00 98.62 136 LYS A O 1
ATOM 1035 N N . HIS A 1 137 ? -27.914 -9.434 27.087 1.00 98.56 137 HIS A N 1
ATOM 1036 C CA . HIS A 1 137 ? -28.650 -10.256 28.045 1.00 98.56 137 HIS A CA 1
ATOM 1037 C C . HIS A 1 137 ? -28.950 -11.650 27.478 1.00 98.56 137 HIS A C 1
ATOM 1039 O O . HIS A 1 137 ? -28.650 -12.657 28.118 1.00 98.56 137 HIS A O 1
ATOM 1045 N N . TRP A 1 138 ? -29.477 -11.715 26.252 1.00 98.69 138 TRP A N 1
ATOM 1046 C CA . TRP A 1 138 ? -29.784 -12.981 25.594 1.00 98.69 138 TRP A CA 1
ATOM 1047 C C . TRP A 1 138 ? -28.524 -13.810 25.296 1.00 98.69 138 TRP A C 1
ATOM 1049 O O . TRP A 1 138 ? -28.499 -15.010 25.570 1.00 98.69 138 TRP A O 1
ATOM 1059 N N . ALA A 1 139 ? -27.458 -13.182 24.795 1.00 98.56 139 ALA A N 1
ATOM 1060 C CA . ALA A 1 139 ? -26.195 -13.857 24.502 1.00 98.56 139 ALA A CA 1
ATOM 1061 C C . ALA A 1 139 ? -25.569 -14.460 25.772 1.00 98.56 139 ALA A C 1
ATOM 1063 O O . ALA A 1 139 ? -25.160 -15.621 25.765 1.00 98.56 139 ALA A O 1
ATOM 1064 N N . ALA A 1 140 ? -25.580 -13.719 26.887 1.00 98.12 140 ALA A N 1
ATOM 1065 C CA . ALA A 1 140 ? -25.083 -14.205 28.173 1.00 98.12 140 ALA A CA 1
ATOM 1066 C C . ALA A 1 140 ? -25.863 -15.431 28.678 1.00 98.12 140 ALA A C 1
ATOM 1068 O O . ALA A 1 140 ? -25.246 -16.395 29.127 1.00 98.12 140 ALA A O 1
ATOM 1069 N N . ALA A 1 141 ? -27.195 -15.433 28.543 1.00 98.12 141 ALA A N 1
ATOM 1070 C CA . ALA A 1 141 ? -28.036 -16.574 28.916 1.00 98.12 141 ALA A CA 1
ATOM 1071 C C . ALA A 1 141 ? -27.742 -17.850 28.099 1.00 98.12 141 ALA A C 1
ATOM 1073 O O . ALA A 1 141 ? -28.063 -18.946 28.548 1.00 98.12 141 ALA A O 1
ATOM 1074 N N . ASN A 1 142 ? -27.108 -17.717 26.929 1.00 97.94 142 ASN A N 1
ATOM 1075 C CA . ASN A 1 142 ? -26.761 -18.822 26.031 1.00 97.94 142 ASN A CA 1
ATOM 1076 C C . ASN A 1 142 ? -25.248 -19.110 25.974 1.00 97.94 142 ASN A C 1
ATOM 1078 O O . ASN A 1 142 ? -24.795 -19.856 25.108 1.00 97.94 142 ASN A O 1
ATOM 1082 N N . GLY A 1 143 ? -24.445 -18.510 26.862 1.00 96.25 143 GLY A N 1
ATOM 1083 C CA . GLY A 1 143 ? -22.991 -18.710 26.872 1.00 96.25 143 GLY A CA 1
ATOM 1084 C C . GLY A 1 143 ? -22.280 -18.183 25.617 1.00 96.25 143 GLY A C 1
ATOM 1085 O O . GLY A 1 143 ? -21.242 -18.716 25.225 1.00 96.25 143 GLY A O 1
ATOM 1086 N N . ILE A 1 144 ? -22.838 -17.156 24.970 1.00 98.25 144 ILE A N 1
ATOM 1087 C CA . ILE A 1 144 ? -22.280 -16.511 23.778 1.00 98.25 144 ILE A CA 1
ATOM 1088 C C . ILE A 1 144 ? -21.658 -15.171 24.180 1.00 98.25 144 ILE A C 1
ATOM 1090 O O . ILE A 1 144 ? -22.300 -14.338 24.822 1.00 98.25 144 ILE A O 1
ATOM 1094 N N . ALA A 1 145 ? -20.409 -14.943 23.777 1.00 98.38 145 ALA A N 1
ATOM 1095 C CA . ALA A 1 145 ? -19.743 -13.665 23.980 1.00 98.38 145 ALA A CA 1
ATOM 1096 C C . ALA A 1 145 ? -20.189 -12.627 22.938 1.00 98.38 145 ALA A C 1
ATOM 1098 O O . ALA A 1 145 ? -20.478 -12.958 21.789 1.00 98.38 145 ALA A O 1
ATOM 1099 N N . VAL A 1 146 ? -20.196 -11.355 23.319 1.00 98.81 146 VAL A N 1
ATOM 1100 C CA . VAL A 1 146 ? -20.519 -10.224 22.449 1.00 98.81 146 VAL A CA 1
ATOM 1101 C C . VAL A 1 146 ? -19.279 -9.360 22.257 1.00 98.81 146 VAL A C 1
ATOM 1103 O O . VAL A 1 146 ? -18.684 -8.881 23.223 1.00 98.81 146 VAL A O 1
ATOM 1106 N N . HIS A 1 147 ? -18.921 -9.129 21.001 1.00 98.75 147 HIS A N 1
ATOM 1107 C CA . HIS A 1 147 ? -17.924 -8.152 20.583 1.00 98.75 147 HIS A CA 1
ATOM 1108 C C . HIS A 1 147 ? -18.616 -6.963 19.906 1.00 98.75 147 HIS A C 1
ATOM 1110 O O . HIS A 1 147 ? -19.493 -7.153 19.062 1.00 98.75 147 HIS A O 1
ATOM 1116 N N . ILE A 1 148 ? -18.211 -5.740 20.251 1.00 98.81 148 ILE A N 1
ATOM 1117 C CA . ILE A 1 148 ? -18.603 -4.536 19.508 1.00 98.81 148 ILE A CA 1
ATOM 1118 C C . ILE A 1 148 ? -17.389 -4.036 18.720 1.00 98.81 148 ILE A C 1
ATOM 1120 O O . ILE A 1 148 ? -16.408 -3.580 19.312 1.00 98.81 148 ILE A O 1
ATOM 1124 N N . ASP A 1 149 ? -17.486 -4.066 17.388 1.00 98.75 149 ASP A N 1
ATOM 1125 C CA . ASP A 1 149 ? -16.651 -3.230 16.526 1.00 98.75 149 ASP A CA 1
ATOM 1126 C C . ASP A 1 149 ? -17.150 -1.787 16.654 1.00 98.75 149 ASP A C 1
ATOM 1128 O O . ASP A 1 149 ? -18.152 -1.370 16.064 1.00 98.75 149 ASP A O 1
ATOM 1132 N N . GLY A 1 150 ? -16.462 -1.039 17.508 1.00 98.31 150 GLY A N 1
ATOM 1133 C CA . GLY A 1 150 ? -16.743 0.348 17.828 1.00 98.31 150 GLY A CA 1
ATOM 1134 C C . GLY A 1 150 ? -15.834 1.316 17.086 1.00 98.31 150 GLY A C 1
ATOM 1135 O O . GLY A 1 150 ? -15.551 2.402 17.600 1.00 98.31 150 GLY A O 1
ATOM 1136 N N . ALA A 1 151 ? -15.373 0.987 15.874 1.00 98.12 151 ALA A N 1
ATOM 1137 C CA . ALA A 1 151 ? -14.466 1.869 15.148 1.00 98.12 151 ALA A CA 1
ATOM 1138 C C . ALA A 1 151 ? -15.056 3.266 14.849 1.00 98.12 151 ALA A C 1
ATOM 1140 O O . ALA A 1 151 ? -14.325 4.196 14.516 1.00 98.12 151 ALA A O 1
ATOM 1141 N N . ARG A 1 152 ? -16.379 3.437 14.967 1.00 98.12 152 ARG A N 1
ATOM 1142 C CA . ARG A 1 152 ? -17.054 4.746 14.975 1.00 98.12 152 ARG A CA 1
ATOM 1143 C C . ARG A 1 152 ? -18.010 4.918 16.161 1.00 98.12 152 ARG A C 1
ATOM 1145 O O . ARG A 1 152 ? -18.956 5.694 16.071 1.00 98.12 152 ARG A O 1
ATOM 1152 N N . LEU A 1 153 ? -17.767 4.244 17.286 1.00 98.31 153 LEU A N 1
ATOM 1153 C CA . LEU A 1 153 ? -18.652 4.324 18.455 1.00 98.31 153 LEU A CA 1
ATOM 1154 C C . LEU A 1 153 ? -18.684 5.730 19.073 1.00 98.31 153 LEU A C 1
ATOM 1156 O O . LEU A 1 153 ? -19.718 6.159 19.580 1.00 98.31 153 LEU A O 1
ATOM 1160 N N . TRP A 1 154 ? -17.596 6.493 18.938 1.00 98.31 154 TRP A N 1
ATOM 1161 C CA . TRP A 1 154 ? -17.545 7.914 19.301 1.00 98.31 154 TRP A CA 1
ATOM 1162 C C . TRP A 1 154 ? -18.638 8.740 18.603 1.00 98.31 154 TRP A C 1
ATOM 1164 O O . TRP A 1 154 ? -19.208 9.648 19.207 1.00 98.31 154 TRP A O 1
ATOM 1174 N N . GLU A 1 155 ? -18.978 8.394 17.355 1.00 98.31 155 GLU A N 1
ATOM 1175 C CA . GLU A 1 155 ? -20.058 9.039 16.601 1.00 98.31 155 GLU A CA 1
ATOM 1176 C C . GLU A 1 155 ? -21.427 8.708 17.184 1.00 98.31 155 GLU A C 1
ATOM 1178 O O . GLU A 1 155 ? -22.272 9.591 17.290 1.00 98.31 155 GLU A O 1
ATOM 1183 N N . ALA A 1 156 ? -21.642 7.449 17.578 1.00 98.25 156 ALA A N 1
ATOM 1184 C CA . ALA A 1 156 ? -22.889 7.021 18.199 1.00 98.25 156 ALA A CA 1
ATOM 1185 C C . ALA A 1 156 ? -23.117 7.764 19.521 1.00 98.25 156 ALA A C 1
ATOM 1187 O O . ALA A 1 156 ? -24.192 8.320 19.724 1.00 98.25 156 ALA A O 1
ATOM 1188 N N . VAL A 1 157 ? -22.083 7.865 20.367 1.00 98.38 157 VAL A N 1
ATOM 1189 C CA . VAL A 1 157 ? -22.129 8.652 21.611 1.00 98.38 157 VAL A CA 1
ATOM 1190 C C . VAL A 1 157 ? -22.464 10.117 21.328 1.00 98.38 157 VAL A C 1
ATOM 1192 O O . VAL A 1 157 ? -23.351 10.686 21.964 1.00 98.38 157 VAL A O 1
ATOM 1195 N N . ALA A 1 158 ? -21.796 10.734 20.350 1.00 97.88 158 ALA A N 1
ATOM 1196 C CA . ALA A 1 158 ? -22.059 12.122 19.981 1.00 97.88 158 ALA A CA 1
ATOM 1197 C C . ALA A 1 158 ? -23.471 12.340 19.404 1.00 97.88 158 ALA A C 1
ATOM 1199 O O . ALA A 1 158 ? -24.046 13.409 19.609 1.00 97.88 158 ALA A O 1
ATOM 1200 N N . ALA A 1 159 ? -24.032 11.348 18.707 1.00 97.56 159 ALA A N 1
ATOM 1201 C CA . ALA A 1 159 ? -25.352 11.434 18.089 1.00 97.56 159 ALA A CA 1
ATOM 1202 C C . ALA A 1 159 ? -26.503 11.208 19.080 1.00 97.56 159 ALA A C 1
ATOM 1204 O O . ALA A 1 159 ? -27.547 11.847 18.944 1.00 97.56 159 ALA A O 1
ATOM 1205 N N . THR A 1 160 ? -26.337 10.318 20.065 1.00 97.00 160 THR A N 1
ATOM 1206 C CA . THR A 1 160 ? -27.417 9.949 20.999 1.00 97.00 160 THR A CA 1
ATOM 1207 C C . THR A 1 160 ? -27.335 10.642 22.354 1.00 97.00 160 THR A C 1
ATOM 1209 O O . THR A 1 160 ? -28.326 10.659 23.079 1.00 97.00 160 THR A O 1
ATOM 1212 N N . GLY A 1 161 ? -26.168 11.176 22.732 1.00 94.88 161 GLY A N 1
ATOM 1213 C CA . GLY A 1 161 ? -25.916 11.665 24.091 1.00 94.88 161 GLY A CA 1
ATOM 1214 C C . GLY A 1 161 ? -25.797 10.548 25.138 1.00 94.88 161 GLY A C 1
ATOM 1215 O O . GLY A 1 161 ? -25.785 10.826 26.333 1.00 94.88 161 GLY A O 1
ATOM 1216 N N . THR A 1 162 ? -25.718 9.288 24.706 1.00 97.12 162 THR A N 1
ATOM 1217 C CA . THR A 1 162 ? -25.467 8.122 25.567 1.00 97.12 162 THR A CA 1
ATOM 1218 C C . THR A 1 162 ? -23.990 8.051 25.937 1.00 97.12 162 THR A C 1
ATOM 1220 O O . THR A 1 162 ? -23.144 8.354 25.102 1.00 97.12 162 THR A O 1
ATOM 1223 N N . THR A 1 163 ? -23.649 7.616 27.151 1.00 98.50 163 THR A N 1
ATOM 1224 C CA . THR A 1 163 ? -22.237 7.511 27.545 1.00 98.50 163 THR A CA 1
ATOM 1225 C C . THR A 1 163 ? -21.523 6.366 26.814 1.00 98.50 163 THR A C 1
ATOM 1227 O O . THR A 1 163 ? -22.124 5.336 26.498 1.00 98.50 163 THR A O 1
ATOM 1230 N N . ILE A 1 164 ? -20.212 6.504 26.581 1.00 98.44 164 ILE A N 1
ATOM 1231 C CA . ILE A 1 164 ? -19.384 5.406 26.049 1.00 98.44 164 ILE A CA 1
ATOM 1232 C C . ILE A 1 164 ? -19.415 4.178 26.974 1.00 98.44 164 ILE A C 1
ATOM 1234 O O . ILE A 1 164 ? -19.399 3.043 26.500 1.00 98.44 164 ILE A O 1
ATOM 1238 N N . GLN A 1 165 ? -19.536 4.403 28.287 1.00 98.62 165 GLN A N 1
ATOM 1239 C CA . GLN A 1 165 ? -19.651 3.355 29.296 1.00 98.62 165 GLN A CA 1
ATOM 1240 C C . GLN A 1 165 ? -20.921 2.514 29.111 1.00 98.62 165 GLN A C 1
ATOM 1242 O O . GLN A 1 165 ? -20.868 1.292 29.243 1.00 98.62 165 GLN A O 1
ATOM 1247 N N . ASP A 1 166 ? -22.060 3.132 28.795 1.00 98.62 166 ASP A N 1
ATOM 1248 C CA . ASP A 1 166 ? -23.319 2.401 28.611 1.00 98.62 166 ASP A CA 1
ATOM 1249 C C . ASP A 1 166 ? -23.249 1.446 27.414 1.00 98.62 166 ASP A C 1
ATOM 1251 O O . ASP A 1 166 ? -23.689 0.298 27.510 1.00 98.62 166 ASP A O 1
ATOM 1255 N N . PHE A 1 167 ? -22.631 1.878 26.310 1.00 98.56 167 PHE A N 1
ATOM 1256 C CA . PHE A 1 167 ? -22.366 0.995 25.174 1.00 98.56 167 PHE A CA 1
ATOM 1257 C C . PHE A 1 167 ? -21.360 -0.103 25.525 1.00 98.56 167 PHE A C 1
ATOM 1259 O O . PHE A 1 167 ? -21.591 -1.267 25.205 1.00 98.56 167 PHE A O 1
ATOM 1266 N N . ALA A 1 168 ? -20.275 0.239 26.223 1.00 98.25 168 ALA A N 1
ATOM 1267 C CA . ALA A 1 168 ? -19.236 -0.714 26.596 1.00 98.25 168 ALA A CA 1
ATOM 1268 C C . ALA A 1 168 ? -19.736 -1.811 27.556 1.00 98.25 168 ALA A C 1
ATOM 1270 O O . ALA A 1 168 ? -19.240 -2.935 27.507 1.00 98.25 168 ALA A O 1
ATOM 1271 N N . LYS A 1 169 ? -20.749 -1.534 28.389 1.00 98.19 169 LYS A N 1
ATOM 1272 C CA . LYS A 1 169 ? -21.423 -2.545 29.231 1.00 98.19 169 LYS A CA 1
ATOM 1273 C C . LYS A 1 169 ? -22.212 -3.586 28.427 1.00 98.19 169 LYS A C 1
ATOM 1275 O O . LYS A 1 169 ? -22.579 -4.624 28.972 1.00 98.19 169 LYS A O 1
ATOM 1280 N N . CYS A 1 170 ? -22.479 -3.333 27.146 1.00 98.56 170 CYS A N 1
ATOM 1281 C CA . CYS A 1 170 ? -23.235 -4.236 26.280 1.00 98.56 170 CYS A CA 1
ATOM 1282 C C . CYS A 1 170 ? -22.353 -5.268 25.547 1.00 98.56 170 CYS A C 1
ATOM 1284 O O . CYS A 1 170 ? -22.835 -5.947 24.643 1.00 98.56 170 CYS A O 1
ATOM 1286 N N . CYS A 1 171 ? -21.075 -5.411 25.911 1.00 98.44 171 CYS A N 1
ATOM 1287 C CA . CYS A 1 171 ? -20.156 -6.363 25.285 1.00 98.44 171 CYS A CA 1
ATOM 1288 C C . CYS A 1 171 ? -19.119 -6.922 26.263 1.00 98.44 171 CYS A C 1
ATOM 1290 O O . CYS A 1 171 ? -18.833 -6.321 27.296 1.00 98.44 171 CYS A O 1
ATOM 1292 N N . ASP A 1 172 ? -18.532 -8.065 25.910 1.00 98.44 172 ASP A N 1
ATOM 1293 C CA . ASP A 1 172 ? -17.387 -8.659 26.612 1.00 98.44 172 ASP A CA 1
ATOM 1294 C C . ASP A 1 172 ? -16.060 -8.044 26.152 1.00 98.44 172 ASP A C 1
ATOM 1296 O O . ASP A 1 172 ? -15.122 -7.927 26.941 1.00 98.44 172 ASP A O 1
ATOM 1300 N N . LEU A 1 173 ? -15.993 -7.639 24.879 1.00 98.50 173 LEU A N 1
ATOM 1301 C CA . LEU A 1 173 ? -14.891 -6.873 24.310 1.00 98.50 173 LEU A CA 1
ATOM 1302 C C . LEU A 1 173 ? -15.404 -5.759 23.404 1.00 98.50 173 LEU A C 1
ATOM 1304 O O . LEU A 1 173 ? -16.271 -5.978 22.554 1.00 98.50 173 LEU A O 1
ATOM 1308 N N . LEU A 1 174 ? -14.791 -4.591 23.546 1.00 98.81 174 LEU A N 1
ATOM 1309 C CA . LEU A 1 174 ? -15.041 -3.419 22.721 1.00 98.81 174 LEU A CA 1
ATOM 1310 C C . LEU A 1 174 ? -13.769 -3.037 21.961 1.00 98.81 174 LEU A C 1
ATOM 1312 O O . LEU A 1 174 ? -12.725 -2.826 22.577 1.00 98.81 174 LEU A O 1
ATOM 1316 N N . SER A 1 175 ? -13.871 -2.893 20.643 1.00 98.69 175 SER A N 1
ATOM 1317 C CA . SER A 1 175 ? -12.823 -2.293 19.813 1.00 98.69 175 SER A CA 1
ATOM 1318 C C . SER A 1 175 ? -13.130 -0.812 19.574 1.00 98.69 175 SER A C 1
ATOM 1320 O O . SER A 1 175 ? -14.232 -0.473 19.160 1.00 98.69 175 SER A O 1
ATOM 1322 N N . LEU A 1 176 ? -12.175 0.086 19.818 1.00 98.69 176 LEU A N 1
ATOM 1323 C CA . LEU A 1 176 ? -12.300 1.533 19.594 1.00 98.69 176 LEU A CA 1
ATOM 1324 C C . LEU A 1 176 ? -11.201 2.018 18.656 1.00 98.69 176 LEU A C 1
ATOM 1326 O O . LEU A 1 176 ? -10.027 1.762 18.900 1.00 98.69 176 LEU A O 1
ATOM 1330 N N . ASP A 1 177 ? -11.564 2.755 17.610 1.00 98.12 177 ASP A N 1
ATOM 1331 C CA . ASP A 1 177 ? -10.604 3.341 16.668 1.00 98.12 177 ASP A CA 1
ATOM 1332 C C . ASP A 1 177 ? -10.434 4.843 16.928 1.00 98.12 177 ASP A C 1
ATOM 1334 O O . ASP A 1 177 ? -11.400 5.539 17.255 1.00 98.12 177 ASP A O 1
ATOM 1338 N N . PHE A 1 178 ? -9.208 5.347 16.777 1.00 98.31 178 PHE A N 1
ATOM 1339 C CA . PHE A 1 178 ? -8.888 6.771 16.936 1.00 98.31 178 PHE A CA 1
ATOM 1340 C C . PHE A 1 178 ? -8.483 7.440 15.617 1.00 98.31 178 PHE A C 1
ATOM 1342 O O . PHE A 1 178 ? -8.414 8.664 15.534 1.00 98.31 178 PHE A O 1
ATOM 1349 N N . SER A 1 179 ? -8.236 6.651 14.572 1.00 95.75 179 SER A N 1
ATOM 1350 C CA . SER A 1 179 ? -7.675 7.079 13.286 1.00 95.75 179 SER A CA 1
ATOM 1351 C C . SER A 1 179 ? -8.707 7.453 12.219 1.00 95.75 179 SER A C 1
ATOM 1353 O O . SER A 1 179 ? -8.371 7.729 11.069 1.00 95.75 179 SER A O 1
ATOM 1355 N N . LYS A 1 180 ? -9.987 7.468 12.599 1.00 94.94 180 LYS A N 1
ATOM 1356 C CA . LYS A 1 180 ? -11.104 7.921 11.761 1.00 94.94 180 LYS A CA 1
ATOM 1357 C C . LYS A 1 180 ? -11.418 9.393 12.048 1.00 94.94 180 LYS A C 1
ATOM 1359 O O . LYS A 1 180 ? -10.540 10.242 11.960 1.00 94.94 180 LYS A O 1
ATOM 1364 N N . ASN A 1 181 ? -12.661 9.721 12.399 1.00 91.12 181 ASN A N 1
ATOM 1365 C CA . ASN A 1 181 ? -13.093 11.116 12.552 1.00 91.12 181 ASN A CA 1
ATOM 1366 C C . ASN A 1 181 ? -12.480 11.827 13.773 1.00 91.12 181 ASN A C 1
ATOM 1368 O O . ASN A 1 181 ? -12.530 13.048 13.858 1.00 91.12 181 ASN A O 1
ATOM 1372 N N . LEU A 1 182 ? -11.880 11.078 14.708 1.00 94.06 182 LEU A N 1
ATOM 1373 C CA . LEU A 1 182 ? -11.083 11.664 15.788 1.00 94.06 182 LEU A CA 1
ATOM 1374 C C . LEU A 1 182 ? -9.747 12.235 15.289 1.00 94.06 182 LEU A C 1
ATOM 1376 O O . LEU A 1 182 ? -9.169 13.068 15.975 1.00 94.06 182 LEU A O 1
ATOM 1380 N N . GLY A 1 183 ? -9.261 11.836 14.110 1.00 91.62 183 GLY A N 1
ATOM 1381 C CA . GLY A 1 183 ? -8.110 12.466 13.462 1.00 91.62 183 GLY A CA 1
ATOM 1382 C C . GLY A 1 183 ? -6.735 12.018 13.962 1.00 91.62 183 GLY A C 1
ATOM 1383 O O . GLY A 1 183 ? -5.744 12.685 13.665 1.00 91.62 183 GLY A O 1
ATOM 1384 N N . ALA A 1 184 ? -6.628 10.904 14.696 1.00 94.38 184 ALA A N 1
ATOM 1385 C CA . ALA A 1 184 ? -5.318 10.324 14.982 1.00 94.38 184 ALA A CA 1
ATOM 1386 C C . ALA A 1 184 ? -4.668 9.801 13.686 1.00 94.38 184 ALA A C 1
ATOM 1388 O O . ALA A 1 184 ? -5.371 9.324 12.796 1.00 94.38 184 ALA A O 1
ATOM 1389 N N . PRO A 1 185 ? -3.330 9.817 13.562 1.00 90.38 185 PRO A N 1
ATOM 1390 C CA . PRO A 1 185 ? -2.668 9.281 12.373 1.00 90.38 185 PRO A CA 1
ATOM 1391 C C . PRO A 1 185 ? -2.860 7.764 12.231 1.00 90.38 185 PRO A C 1
ATOM 1393 O O . PRO A 1 185 ? -3.004 7.265 11.121 1.00 90.38 185 PRO A O 1
ATOM 1396 N N . MET A 1 186 ? -2.845 7.040 13.352 1.00 93.56 186 MET A N 1
ATOM 1397 C CA . MET A 1 186 ? -3.052 5.595 13.463 1.00 93.56 186 MET A CA 1
ATOM 1398 C C . MET A 1 186 ? -3.485 5.262 14.896 1.00 93.56 186 MET A C 1
ATOM 1400 O O . MET A 1 186 ? -3.314 6.081 15.803 1.00 93.56 186 MET A O 1
ATOM 1404 N N . GLY A 1 187 ? -3.971 4.040 15.104 1.00 95.88 187 GLY A N 1
ATOM 1405 C CA . GLY A 1 187 ? -4.210 3.487 16.430 1.00 95.88 187 GLY A CA 1
ATOM 1406 C C . GLY A 1 187 ? -5.664 3.118 16.691 1.00 95.88 187 GLY A C 1
ATOM 1407 O O . GLY A 1 187 ? -6.600 3.848 16.355 1.00 95.88 187 GLY A O 1
ATOM 1408 N N . ALA A 1 188 ? -5.822 1.989 17.365 1.00 98.50 188 ALA A N 1
ATOM 1409 C CA . ALA A 1 188 ? -7.070 1.519 17.939 1.00 98.50 188 ALA A CA 1
ATOM 1410 C C . ALA A 1 188 ? -6.788 0.910 19.319 1.00 98.50 188 ALA A C 1
ATOM 1412 O O . ALA A 1 188 ? -5.641 0.837 19.765 1.00 98.50 188 ALA A O 1
ATOM 1413 N N . MET A 1 189 ? -7.827 0.486 20.022 1.00 98.38 189 MET A N 1
ATOM 1414 C CA . MET A 1 189 ? -7.705 -0.115 21.340 1.00 98.38 189 MET A CA 1
ATOM 1415 C C . MET A 1 189 ? -8.773 -1.177 21.543 1.00 98.38 189 MET A C 1
ATOM 1417 O O . MET A 1 189 ? -9.907 -1.002 21.108 1.00 98.38 189 MET A O 1
ATOM 1421 N N . VAL A 1 190 ? -8.404 -2.266 22.214 1.00 98.75 190 VAL A N 1
ATOM 1422 C CA . VAL A 1 190 ? -9.364 -3.269 22.685 1.00 98.75 190 VAL A CA 1
ATOM 1423 C C . VAL A 1 190 ? -9.559 -3.097 24.182 1.00 98.75 190 VAL A C 1
ATOM 1425 O O . VAL A 1 190 ? -8.577 -2.990 24.914 1.00 98.75 190 VAL A O 1
ATOM 1428 N N . VAL A 1 191 ? -10.808 -3.074 24.633 1.00 98.75 191 VAL A N 1
ATOM 1429 C CA . VAL A 1 191 ? -11.211 -2.792 26.014 1.00 98.75 191 VAL A CA 1
ATOM 1430 C C . VAL A 1 191 ? -12.039 -3.960 26.554 1.00 98.75 191 VAL A C 1
ATOM 1432 O O . VAL A 1 191 ? -12.885 -4.495 25.837 1.00 98.75 191 VAL A O 1
ATOM 1435 N N . GLY A 1 192 ? -11.790 -4.369 27.801 1.00 98.38 192 GLY A N 1
ATOM 1436 C CA . GLY A 1 192 ? -12.501 -5.480 28.440 1.00 98.38 192 GLY A CA 1
ATOM 1437 C C . GLY A 1 192 ? -11.952 -5.850 29.819 1.00 98.38 192 GLY A C 1
ATOM 1438 O O . GLY A 1 192 ? -11.256 -5.063 30.464 1.00 98.38 192 GLY A O 1
ATOM 1439 N N . SER A 1 193 ? -12.227 -7.079 30.268 1.00 98.25 193 SER A N 1
ATOM 1440 C CA . SER A 1 193 ? -11.685 -7.588 31.539 1.00 98.25 193 SER A CA 1
ATOM 1441 C C . SER A 1 193 ? -10.166 -7.771 31.493 1.00 98.25 193 SER A C 1
ATOM 1443 O O . SER A 1 193 ? -9.590 -8.145 30.463 1.00 98.25 193 SER A O 1
ATOM 1445 N N . ALA A 1 194 ? -9.497 -7.597 32.632 1.00 98.25 194 ALA A N 1
ATOM 1446 C CA . ALA A 1 194 ? -8.049 -7.728 32.756 1.00 98.25 194 ALA A CA 1
ATOM 1447 C C . ALA A 1 194 ? -7.560 -9.116 32.310 1.00 98.25 194 ALA A C 1
ATOM 1449 O O . ALA A 1 194 ? -6.521 -9.242 31.651 1.00 98.25 194 ALA A O 1
ATOM 1450 N N . LYS A 1 195 ? -8.349 -10.166 32.592 1.00 97.25 195 LYS A N 1
ATOM 1451 C CA . LYS A 1 195 ? -8.074 -11.543 32.154 1.00 97.25 195 LYS A CA 1
ATOM 1452 C C . LYS A 1 195 ? -7.998 -11.648 30.628 1.00 97.25 195 LYS A C 1
ATOM 1454 O O . LYS A 1 195 ? -7.053 -12.241 30.103 1.00 97.25 195 LYS A O 1
ATOM 1459 N N . VAL A 1 196 ? -8.967 -11.074 29.912 1.00 96.81 196 VAL A N 1
ATOM 1460 C CA . VAL A 1 196 ? -9.024 -11.156 28.445 1.00 96.81 196 VAL A CA 1
ATOM 1461 C C . VAL A 1 196 ? -7.994 -10.224 27.807 1.00 96.81 196 VAL A C 1
ATOM 1463 O O . VAL A 1 196 ? -7.305 -10.636 26.876 1.00 96.81 196 VAL A O 1
ATOM 1466 N N . ILE A 1 197 ? -7.771 -9.025 28.355 1.00 98.31 197 ILE A N 1
ATOM 1467 C CA . ILE A 1 197 ? -6.731 -8.108 27.864 1.00 98.31 197 ILE A CA 1
ATOM 1468 C C . ILE A 1 197 ? -5.325 -8.715 27.985 1.00 98.31 197 ILE A C 1
ATOM 1470 O O . ILE A 1 197 ? -4.517 -8.601 27.060 1.00 98.31 197 ILE A O 1
ATOM 1474 N N . LYS A 1 198 ? -5.032 -9.455 29.062 1.00 97.06 198 LYS A N 1
ATOM 1475 C CA . LYS A 1 198 ? -3.766 -10.201 29.188 1.00 97.06 198 LYS A CA 1
ATOM 1476 C C . LYS A 1 198 ? -3.589 -11.226 28.060 1.00 97.06 198 LYS A C 1
ATOM 1478 O O . LYS A 1 198 ? -2.492 -11.369 27.516 1.00 97.06 198 LYS A O 1
ATOM 1483 N N . ARG A 1 199 ? -4.667 -11.919 27.674 1.00 96.62 199 ARG A N 1
ATOM 1484 C CA . ARG A 1 199 ? -4.676 -12.832 26.519 1.00 96.62 199 ARG A CA 1
ATOM 1485 C C . ARG A 1 199 ? -4.470 -12.071 25.206 1.00 96.62 199 ARG A C 1
ATOM 1487 O O . ARG A 1 199 ? -3.669 -12.512 24.383 1.00 96.62 199 ARG A O 1
ATOM 1494 N N . ILE A 1 200 ? -5.114 -10.917 25.038 1.00 97.81 200 ILE A N 1
ATOM 1495 C CA . ILE A 1 200 ? -4.932 -10.044 23.872 1.00 97.81 200 ILE A CA 1
ATOM 1496 C C . ILE A 1 200 ? -3.480 -9.612 23.724 1.00 97.81 200 ILE A C 1
ATOM 1498 O O . ILE A 1 200 ? -2.944 -9.750 22.632 1.00 97.81 200 ILE A O 1
ATOM 1502 N N . LYS A 1 201 ? -2.798 -9.163 24.786 1.00 97.38 201 LYS A N 1
ATOM 1503 C CA . LYS A 1 201 ? -1.385 -8.745 24.689 1.00 97.38 201 LYS A CA 1
ATOM 1504 C C . LYS A 1 201 ? -0.475 -9.885 24.192 1.00 97.38 201 LYS A C 1
ATOM 1506 O O . LYS A 1 201 ? 0.431 -9.635 23.394 1.00 97.38 201 LYS A O 1
ATOM 1511 N N . ARG A 1 202 ? -0.757 -11.145 24.562 1.00 96.62 202 ARG A N 1
ATOM 1512 C CA . ARG A 1 202 ? -0.054 -12.329 24.024 1.00 96.62 202 ARG A CA 1
ATOM 1513 C C . ARG A 1 202 ? -0.346 -12.551 22.537 1.00 96.62 202 ARG A C 1
ATOM 1515 O O . ARG A 1 202 ? 0.585 -12.728 21.756 1.00 96.62 202 ARG A O 1
ATOM 1522 N N . LEU A 1 203 ? -1.617 -12.511 22.140 1.00 96.75 203 LEU A N 1
ATOM 1523 C CA . LEU A 1 203 ? -2.020 -12.664 20.737 1.00 96.75 203 LEU A CA 1
ATOM 1524 C C . LEU A 1 203 ? -1.454 -11.528 19.868 1.00 96.75 203 LEU A C 1
ATOM 1526 O O . LEU A 1 203 ? -0.874 -11.788 18.816 1.00 96.75 203 LEU A O 1
ATOM 1530 N N . ARG A 1 204 ? -1.503 -10.288 20.364 1.00 97.75 204 ARG A N 1
ATOM 1531 C CA . ARG A 1 204 ? -0.917 -9.087 19.755 1.00 97.75 204 ARG A CA 1
ATOM 1532 C C . ARG A 1 204 ? 0.563 -9.298 19.460 1.00 97.75 204 ARG A C 1
ATOM 1534 O O . ARG A 1 204 ? 1.018 -8.954 18.374 1.00 97.75 204 ARG A O 1
ATOM 1541 N N . LYS A 1 205 ? 1.310 -9.912 20.386 1.00 97.25 205 LYS A N 1
ATOM 1542 C CA . LYS A 1 205 ? 2.724 -10.242 20.166 1.00 97.25 205 LYS A CA 1
ATOM 1543 C C . LYS A 1 205 ? 2.917 -11.260 19.038 1.00 97.25 205 LYS A C 1
ATOM 1545 O O . LYS A 1 205 ? 3.824 -11.073 18.234 1.00 97.25 205 LYS A O 1
ATOM 1550 N N . SER A 1 206 ? 2.065 -12.286 18.960 1.00 95.81 206 SER A N 1
ATOM 1551 C CA . SER A 1 206 ? 2.181 -13.358 17.956 1.00 95.81 206 SER A CA 1
ATOM 1552 C C . SER A 1 206 ? 1.968 -12.891 16.513 1.00 95.81 206 SER A C 1
ATOM 1554 O O . SER A 1 206 ? 2.579 -13.442 15.607 1.00 95.81 206 SER A O 1
ATOM 1556 N N . ILE A 1 207 ? 1.166 -11.842 16.305 1.00 93.62 207 ILE A N 1
ATOM 1557 C CA . ILE A 1 207 ? 0.865 -11.287 14.974 1.00 93.62 207 ILE A CA 1
ATOM 1558 C C . ILE A 1 207 ? 1.657 -10.006 14.661 1.00 93.62 207 ILE A C 1
ATOM 1560 O O . ILE A 1 207 ? 1.274 -9.229 13.793 1.00 93.62 207 ILE A O 1
ATOM 1564 N N . GLY A 1 208 ? 2.742 -9.743 15.400 1.00 94.88 208 GLY A N 1
ATOM 1565 C CA . GLY A 1 208 ? 3.627 -8.598 15.150 1.00 94.88 208 GLY A CA 1
ATOM 1566 C C . GLY A 1 208 ? 3.112 -7.239 15.643 1.00 94.88 208 GLY A C 1
ATOM 1567 O O . GLY A 1 208 ? 3.737 -6.220 15.375 1.00 94.88 208 GLY A O 1
ATOM 1568 N N . GLY A 1 209 ? 2.019 -7.194 16.408 1.00 94.50 209 GLY A N 1
ATOM 1569 C CA . GLY A 1 209 ? 1.453 -5.955 16.959 1.00 94.50 209 GLY A CA 1
ATOM 1570 C C . GLY A 1 209 ? 2.110 -5.449 18.250 1.00 94.50 209 GLY A C 1
ATOM 1571 O O . GLY A 1 209 ? 1.726 -4.402 18.763 1.00 94.50 209 GLY A O 1
ATOM 1572 N N . GLY A 1 210 ? 3.056 -6.200 18.824 1.00 94.00 210 GLY A N 1
ATOM 1573 C CA . GLY A 1 210 ? 3.772 -5.818 20.048 1.00 94.00 210 GLY A CA 1
ATOM 1574 C C . GLY A 1 210 ? 4.896 -4.821 19.767 1.00 94.00 210 GLY A C 1
ATOM 1575 O O . GLY A 1 210 ? 6.049 -5.241 19.633 1.00 94.00 210 GLY A O 1
ATOM 1576 N N . MET A 1 211 ? 4.533 -3.541 19.665 1.00 93.75 211 MET A N 1
ATOM 1577 C CA . MET A 1 211 ? 5.437 -2.407 19.444 1.00 93.75 211 MET A CA 1
ATOM 1578 C C . MET A 1 211 ? 6.360 -2.157 20.646 1.00 93.75 211 MET A C 1
ATOM 1580 O O . MET A 1 211 ? 6.074 -2.610 21.747 1.00 93.75 211 MET A O 1
ATOM 1584 N N . ARG A 1 212 ? 7.473 -1.448 20.418 1.00 92.88 212 ARG A N 1
ATOM 1585 C CA . ARG A 1 212 ? 8.424 -1.031 21.461 1.00 92.88 212 ARG A CA 1
ATOM 1586 C C . ARG A 1 212 ? 8.040 0.355 21.984 1.00 92.88 212 ARG A C 1
ATOM 1588 O O . ARG A 1 212 ? 7.247 0.444 22.904 1.00 92.88 212 ARG A O 1
ATOM 1595 N N . GLN A 1 213 ? 8.492 1.424 21.335 1.00 95.12 213 GLN A N 1
ATOM 1596 C CA . GLN A 1 213 ? 8.189 2.811 21.714 1.00 95.12 213 GLN A CA 1
ATOM 1597 C C . GLN A 1 213 ? 6.823 3.280 21.185 1.00 95.12 213 GLN A C 1
ATOM 1599 O O . GLN A 1 213 ? 6.730 4.173 20.338 1.00 95.12 213 GLN A O 1
ATOM 1604 N N . ALA A 1 214 ? 5.748 2.635 21.644 1.00 94.50 214 ALA A N 1
ATOM 1605 C CA . ALA A 1 214 ? 4.379 2.898 21.194 1.00 94.50 214 ALA A CA 1
ATOM 1606 C C . ALA A 1 214 ? 3.838 4.273 21.635 1.00 94.50 214 ALA A C 1
ATOM 1608 O O . ALA A 1 214 ? 2.902 4.792 21.016 1.00 94.50 214 ALA A O 1
ATOM 1609 N N . GLY A 1 215 ? 4.453 4.895 22.646 1.00 95.81 215 GLY A N 1
ATOM 1610 C CA . GLY A 1 215 ? 4.016 6.131 23.286 1.00 95.81 215 GLY A CA 1
ATOM 1611 C C . GLY A 1 215 ? 3.830 7.299 22.328 1.00 95.81 215 GLY A C 1
ATOM 1612 O O . GLY A 1 215 ? 2.937 8.124 22.534 1.00 95.81 215 GLY A O 1
ATOM 1613 N N . VAL A 1 216 ? 4.595 7.355 21.233 1.00 94.06 216 VAL A N 1
ATOM 1614 C CA . VAL A 1 216 ? 4.438 8.382 20.187 1.00 94.06 216 VAL A CA 1
ATOM 1615 C C . VAL A 1 216 ? 3.064 8.288 19.518 1.00 94.06 216 VAL A C 1
ATOM 1617 O O . VAL A 1 216 ? 2.389 9.309 19.355 1.00 94.06 216 VAL A O 1
ATOM 1620 N N . LEU A 1 217 ? 2.637 7.072 19.163 1.00 94.19 217 LEU A N 1
ATOM 1621 C CA . LEU A 1 217 ? 1.349 6.809 18.519 1.00 94.19 217 LEU A CA 1
ATOM 1622 C C . LEU A 1 217 ? 0.203 6.897 19.529 1.00 94.19 217 LEU A C 1
ATOM 1624 O O . LEU A 1 217 ? -0.790 7.572 19.261 1.00 94.19 217 LEU A O 1
ATOM 1628 N N . ALA A 1 218 ? 0.371 6.298 20.712 1.00 96.69 218 ALA A N 1
ATOM 1629 C CA . ALA A 1 218 ? -0.622 6.356 21.782 1.00 96.69 218 ALA A CA 1
ATOM 1630 C C . ALA A 1 218 ? -0.909 7.807 22.204 1.00 96.69 218 ALA A C 1
ATOM 1632 O O . ALA A 1 218 ? -2.065 8.205 22.320 1.00 96.69 218 ALA A O 1
ATOM 1633 N N . SER A 1 219 ? 0.124 8.648 22.323 1.00 96.94 219 SER A N 1
ATOM 1634 C CA . SER A 1 219 ? -0.040 10.074 22.634 1.00 96.94 219 SER A CA 1
ATOM 1635 C C . SER A 1 219 ? -0.793 10.844 21.552 1.00 96.94 219 SER A C 1
ATOM 1637 O O . SER A 1 219 ? -1.513 11.790 21.867 1.00 96.94 219 SER A O 1
ATOM 1639 N N . ALA A 1 220 ? -0.613 10.482 20.280 1.00 94.56 220 ALA A N 1
ATOM 1640 C CA . ALA A 1 220 ? -1.326 11.111 19.174 1.00 94.56 220 ALA A CA 1
ATOM 1641 C C . ALA A 1 220 ? -2.807 10.726 19.169 1.00 94.56 220 ALA A C 1
ATOM 1643 O O . ALA A 1 220 ? -3.661 11.597 19.036 1.00 94.56 220 ALA A O 1
ATOM 1644 N N . ALA A 1 221 ? -3.101 9.442 19.391 1.00 97.31 221 ALA A N 1
ATOM 1645 C CA . ALA A 1 221 ? -4.462 8.943 19.554 1.00 97.31 221 ALA A CA 1
ATOM 1646 C C . ALA A 1 221 ? -5.163 9.562 20.774 1.00 97.31 221 ALA A C 1
ATOM 1648 O O . ALA A 1 221 ? -6.310 9.995 20.674 1.00 97.31 221 ALA A O 1
ATOM 1649 N N . ARG A 1 222 ? -4.453 9.698 21.900 1.00 97.56 222 ARG A N 1
ATOM 1650 C CA . ARG A 1 222 ? -4.957 10.377 23.100 1.00 97.56 222 ARG A CA 1
ATOM 1651 C C . ARG A 1 222 ? -5.287 11.842 22.834 1.00 97.56 222 ARG A C 1
ATOM 1653 O O . ARG A 1 222 ? -6.357 12.304 23.214 1.00 97.56 222 ARG A O 1
ATOM 1660 N N . GLN A 1 223 ? -4.387 12.566 22.167 1.00 96.69 223 GLN A N 1
ATOM 1661 C CA . GLN A 1 223 ? -4.621 13.969 21.826 1.00 96.69 223 GLN A CA 1
ATOM 1662 C C . GLN A 1 223 ? -5.828 14.118 20.892 1.00 96.69 223 GLN A C 1
ATOM 1664 O O . GLN A 1 223 ? -6.694 14.943 21.159 1.00 96.69 223 GLN A O 1
ATOM 1669 N N . ALA A 1 224 ? -5.923 13.279 19.859 1.00 96.50 224 ALA A N 1
ATOM 1670 C CA . ALA A 1 224 ? -7.062 13.225 18.948 1.00 96.50 224 ALA A CA 1
ATOM 1671 C C . ALA A 1 224 ? -8.394 13.002 19.689 1.00 96.50 224 ALA A C 1
ATOM 1673 O O . ALA A 1 224 ? -9.363 13.723 19.449 1.00 96.50 224 ALA A O 1
ATOM 1674 N N . LEU A 1 225 ? -8.431 12.061 20.641 1.00 97.94 225 LEU A N 1
ATOM 1675 C CA . LEU A 1 225 ? -9.595 11.840 21.501 1.00 97.94 225 LEU A CA 1
ATOM 1676 C C . LEU A 1 225 ? -9.942 13.100 22.310 1.00 97.94 225 LEU A C 1
ATOM 1678 O O . LEU A 1 225 ? -11.080 13.565 22.283 1.00 97.94 225 LEU A O 1
ATOM 1682 N N . PHE A 1 226 ? -8.972 13.686 23.011 1.00 96.81 226 PHE A N 1
ATOM 1683 C CA . PHE A 1 226 ? -9.223 14.817 23.911 1.00 96.81 226 PHE A CA 1
ATOM 1684 C C . PHE A 1 226 ? -9.649 16.083 23.174 1.00 96.81 226 PHE A C 1
ATOM 1686 O O . PHE A 1 226 ? -10.482 16.846 23.668 1.00 96.81 226 PHE A O 1
ATOM 1693 N N . GLU A 1 227 ? -9.081 16.307 21.996 1.00 95.38 227 GLU A N 1
ATOM 1694 C CA . GLU A 1 227 ? -9.344 17.478 21.175 1.00 95.38 227 GLU A CA 1
ATOM 1695 C C . GLU A 1 227 ? -10.704 17.391 20.477 1.00 95.38 227 GLU A C 1
ATOM 1697 O O . GLU A 1 227 ? -11.450 18.371 20.486 1.00 95.38 227 GLU A O 1
ATOM 1702 N N . ASN A 1 228 ? -11.064 16.212 19.953 1.00 96.75 228 ASN A N 1
ATOM 1703 C CA . ASN A 1 228 ? -12.247 16.047 19.103 1.00 96.75 228 ASN A CA 1
ATOM 1704 C C . ASN A 1 228 ? -13.473 15.435 19.792 1.00 96.75 228 ASN A C 1
ATOM 1706 O O . ASN A 1 228 ? -14.576 15.564 19.262 1.00 96.75 228 ASN A O 1
ATOM 1710 N N . PHE A 1 229 ? -13.311 14.821 20.966 1.00 97.25 229 PHE A N 1
ATOM 1711 C CA . PHE A 1 229 ? -14.400 14.219 21.748 1.00 97.25 229 PHE A CA 1
ATOM 1712 C C . PHE A 1 229 ? -14.401 14.683 23.215 1.00 97.25 229 PHE A C 1
ATOM 1714 O O . PHE A 1 229 ? -15.447 15.013 23.780 1.00 97.25 229 PHE A O 1
ATOM 1721 N N . GLY A 1 230 ? -13.216 14.778 23.820 1.00 96.25 230 GLY A N 1
ATOM 1722 C CA . GLY A 1 230 ? -13.009 15.094 25.234 1.00 96.25 230 GLY A CA 1
ATOM 1723 C C . GLY A 1 230 ? -12.450 13.908 26.023 1.00 96.25 230 GLY A C 1
ATOM 1724 O O . GLY A 1 230 ? -12.267 12.820 25.488 1.00 96.25 230 GLY A O 1
ATOM 1725 N N . SER A 1 231 ? -12.151 14.127 27.305 1.00 94.38 231 SER A N 1
ATOM 1726 C CA . SER A 1 231 ? -11.571 13.116 28.209 1.00 94.38 231 SER A CA 1
ATOM 1727 C C . SER A 1 231 ? -12.611 12.368 29.054 1.00 94.38 231 SER A C 1
ATOM 1729 O O . SER A 1 231 ? -12.257 11.580 29.924 1.00 94.38 231 SER A O 1
ATOM 1731 N N . GLY A 1 232 ? -13.897 12.668 28.872 1.00 96.31 232 GLY A N 1
ATOM 1732 C CA . GLY A 1 232 ? -14.988 12.086 29.650 1.00 96.31 232 GLY A CA 1
ATOM 1733 C C . GLY A 1 232 ? -15.708 10.956 28.921 1.00 96.31 232 GLY A C 1
ATOM 1734 O O . GLY A 1 232 ? -15.309 10.507 27.851 1.00 96.31 232 GLY A O 1
ATOM 1735 N N . GLN A 1 233 ? -16.827 10.525 29.498 1.00 97.75 233 GLN A N 1
ATOM 1736 C CA . GLN A 1 233 ? -17.671 9.475 28.921 1.00 97.75 233 GLN A CA 1
ATOM 1737 C C . GLN A 1 233 ? -18.649 9.987 27.850 1.00 97.75 233 GLN A C 1
ATOM 1739 O O . GLN A 1 233 ? -19.248 9.192 27.126 1.00 97.75 233 GLN A O 1
ATOM 1744 N N . LEU A 1 234 ? -18.840 11.304 27.781 1.00 97.62 234 LEU A N 1
ATOM 1745 C CA . LEU A 1 234 ? -19.719 11.992 26.841 1.00 97.62 234 LEU A CA 1
ATOM 1746 C C . LEU A 1 234 ? -18.891 12.840 25.882 1.00 97.62 234 LEU A C 1
ATOM 1748 O O . LEU A 1 234 ? -17.828 13.346 26.249 1.00 97.62 234 LEU A O 1
ATOM 1752 N N . ASN A 1 235 ? -19.429 13.060 24.682 1.00 96.69 235 ASN A N 1
ATOM 1753 C CA . ASN A 1 235 ? -18.855 14.042 23.777 1.00 96.69 235 ASN A CA 1
ATOM 1754 C C . ASN A 1 235 ? -19.057 15.456 24.350 1.00 96.69 235 ASN A C 1
ATOM 1756 O O . ASN A 1 235 ? -20.183 15.934 24.476 1.00 96.69 235 ASN A O 1
ATOM 1760 N N . THR A 1 236 ? -17.956 16.133 24.655 1.00 96.12 236 THR A N 1
ATOM 1761 C CA . THR A 1 236 ? -17.932 17.516 25.171 1.00 96.12 236 THR A CA 1
ATOM 1762 C C . THR A 1 236 ? -17.398 18.512 24.144 1.00 96.12 236 THR A C 1
ATOM 1764 O O . THR A 1 236 ? -17.318 19.711 24.414 1.00 96.12 236 THR A O 1
ATOM 1767 N N . LYS A 1 237 ? -17.017 18.027 22.959 1.00 96.69 237 LYS A N 1
ATOM 1768 C CA . LYS A 1 237 ? -16.426 18.813 21.877 1.00 96.69 237 LYS A CA 1
ATOM 1769 C C . LYS A 1 237 ? -17.396 18.930 20.706 1.00 96.69 237 LYS A C 1
ATOM 1771 O O . LYS A 1 237 ? -18.286 18.104 20.497 1.00 96.69 237 LYS A O 1
ATOM 1776 N N . SER A 1 238 ? -17.238 19.991 19.923 1.00 91.12 238 SER A N 1
ATOM 1777 C CA . SER A 1 238 ? -18.125 20.277 18.794 1.00 91.12 238 SER A CA 1
ATOM 1778 C C . SER A 1 238 ? -17.756 19.518 17.519 1.00 91.12 238 SER A C 1
ATOM 1780 O O . SER A 1 238 ? -18.620 19.389 16.657 1.00 91.12 238 SER A O 1
ATOM 1782 N N . SER A 1 239 ? -16.532 18.987 17.394 1.00 93.50 239 SER A N 1
ATOM 1783 C CA . SER A 1 239 ? -16.000 18.418 16.145 1.00 93.50 239 SER A CA 1
ATOM 1784 C C . SER A 1 239 ? -16.896 17.330 15.540 1.00 93.50 239 SER A C 1
ATOM 1786 O O . SER A 1 239 ? -17.321 17.451 14.389 1.00 93.50 239 SER A O 1
ATOM 1788 N N . LEU A 1 240 ? -17.253 16.297 16.316 1.00 96.25 240 LEU A N 1
ATOM 1789 C CA . LEU A 1 240 ? -18.098 15.208 15.805 1.00 96.25 240 LEU A CA 1
ATOM 1790 C C . LEU A 1 240 ? -19.505 15.700 15.447 1.00 96.25 240 LEU A C 1
ATOM 1792 O O . LEU A 1 240 ? -19.992 15.424 14.351 1.00 96.25 240 LEU A O 1
ATOM 1796 N N . LYS A 1 241 ? -20.120 16.518 16.308 1.00 95.44 241 LYS A N 1
ATOM 1797 C CA . LYS A 1 241 ? -21.447 17.098 16.051 1.00 95.44 241 LYS A CA 1
ATOM 1798 C C . LYS A 1 241 ? -21.460 17.960 14.785 1.00 95.44 241 LYS A C 1
ATOM 1800 O O . LYS A 1 241 ? -22.363 17.823 13.968 1.00 95.44 241 LYS A O 1
ATOM 1805 N N . ALA A 1 242 ? -20.433 18.782 14.576 1.00 96.19 242 ALA A N 1
ATOM 1806 C CA . ALA A 1 242 ? -20.290 19.583 13.365 1.00 96.19 242 ALA A CA 1
ATOM 1807 C C . ALA A 1 242 ? -20.223 18.697 12.110 1.00 96.19 242 ALA A C 1
ATOM 1809 O O . ALA A 1 242 ? -20.860 19.005 11.103 1.00 96.19 242 ALA A O 1
ATOM 1810 N N . SER A 1 243 ? -19.520 17.560 12.175 1.00 96.81 243 SER A N 1
ATOM 1811 C CA . SER A 1 243 ? -19.489 16.599 11.066 1.00 96.81 243 SER A CA 1
ATOM 1812 C C . SER A 1 243 ? -20.860 15.957 10.796 1.00 96.81 243 SER A C 1
ATOM 1814 O O . SER A 1 243 ? -21.228 15.770 9.635 1.00 96.81 243 SER A O 1
ATOM 1816 N N . HIS A 1 244 ? -21.662 15.698 11.838 1.00 97.81 244 HIS A N 1
ATOM 1817 C CA . HIS A 1 244 ? -23.042 15.212 11.690 1.00 97.81 244 HIS A CA 1
ATOM 1818 C C . HIS A 1 244 ? -23.942 16.271 11.059 1.00 97.81 244 HIS A C 1
ATOM 1820 O O . HIS A 1 244 ? -24.748 15.958 10.186 1.00 97.81 244 HIS A O 1
ATOM 1826 N N . ASP A 1 245 ? -23.800 17.531 11.467 1.00 97.75 245 ASP A N 1
ATOM 1827 C CA . ASP A 1 245 ? -24.578 18.645 10.923 1.00 97.75 245 ASP A CA 1
ATOM 1828 C C . ASP A 1 245 ? -24.264 18.875 9.438 1.00 97.75 245 ASP A C 1
ATOM 1830 O O . ASP A 1 245 ? -25.174 19.124 8.641 1.00 97.75 245 ASP A O 1
ATOM 1834 N N . ILE A 1 246 ? -22.995 18.725 9.038 1.00 97.69 246 ILE A N 1
ATOM 1835 C CA . ILE A 1 246 ? -22.579 18.749 7.630 1.00 97.69 246 ILE A CA 1
ATOM 1836 C C . ILE A 1 246 ? -23.205 17.580 6.867 1.00 97.69 246 ILE A C 1
ATOM 1838 O O . ILE A 1 246 ? -23.822 17.807 5.826 1.00 97.69 246 ILE A O 1
ATOM 1842 N N . ALA A 1 247 ? -23.110 16.352 7.381 1.00 97.50 247 ALA A N 1
ATOM 1843 C CA . ALA A 1 247 ? -23.710 15.183 6.741 1.00 97.50 247 ALA A CA 1
ATOM 1844 C C . ALA A 1 247 ? -25.229 15.358 6.566 1.00 97.50 247 ALA A C 1
ATOM 1846 O O . ALA A 1 247 ? -25.759 15.173 5.471 1.00 97.50 247 ALA A O 1
ATOM 1847 N N . LYS A 1 248 ? -25.939 15.816 7.604 1.00 97.94 248 LYS A N 1
ATOM 1848 C CA . LYS A 1 248 ? -27.385 16.097 7.545 1.00 97.94 248 LYS A CA 1
ATOM 1849 C C . LYS A 1 248 ? -27.728 17.202 6.552 1.00 97.94 248 LYS A C 1
ATOM 1851 O O . LYS A 1 248 ? -28.788 17.153 5.932 1.00 97.94 248 LYS A O 1
ATOM 1856 N N . ARG A 1 249 ? -26.869 18.215 6.410 1.00 98.12 249 ARG A N 1
ATOM 1857 C CA . ARG A 1 249 ? -27.036 19.276 5.408 1.00 98.12 249 ARG A CA 1
ATOM 1858 C C . ARG A 1 249 ? -26.860 18.725 3.996 1.00 98.12 249 ARG A C 1
ATOM 1860 O O . ARG A 1 249 ? -27.685 19.023 3.145 1.00 98.12 249 ARG A O 1
ATOM 1867 N N . ILE A 1 250 ? -25.836 17.904 3.760 1.00 96.19 250 ILE A N 1
ATOM 1868 C CA . ILE A 1 250 ? -25.586 17.266 2.459 1.00 96.19 250 ILE A CA 1
ATOM 1869 C C . ILE A 1 250 ? -26.740 16.329 2.084 1.00 96.19 250 ILE A C 1
ATOM 1871 O O . ILE A 1 250 ? -27.221 16.396 0.956 1.00 96.19 250 ILE A O 1
ATOM 1875 N N . GLY A 1 251 ? -27.218 15.509 3.027 1.00 96.50 251 GLY A N 1
ATOM 1876 C CA . GLY A 1 251 ? -28.379 14.639 2.821 1.00 96.50 251 GLY A CA 1
ATOM 1877 C C . GLY A 1 251 ? -29.618 15.428 2.398 1.00 96.50 251 GLY A C 1
ATOM 1878 O O . GLY A 1 251 ? -30.183 15.149 1.345 1.00 96.50 251 GLY A O 1
ATOM 1879 N N . ARG A 1 252 ? -29.956 16.496 3.136 1.00 97.44 252 ARG A N 1
ATOM 1880 C CA . ARG A 1 252 ? -31.065 17.398 2.778 1.00 97.44 252 ARG A CA 1
ATOM 1881 C C . ARG A 1 252 ? -30.873 18.055 1.416 1.00 97.44 252 ARG A C 1
ATOM 1883 O O . ARG A 1 252 ? -31.771 18.018 0.592 1.00 97.44 252 ARG A O 1
ATOM 1890 N N . MET A 1 253 ? -29.680 18.578 1.127 1.00 96.81 253 MET A N 1
ATOM 1891 C CA . MET A 1 253 ? -29.383 19.194 -0.172 1.00 96.81 253 MET A CA 1
ATOM 1892 C C . MET A 1 253 ? -29.585 18.240 -1.356 1.00 96.81 253 MET A C 1
ATOM 1894 O O . MET A 1 253 ? -29.895 18.708 -2.455 1.00 96.81 253 MET A O 1
ATOM 1898 N N . TRP A 1 254 ? -29.346 16.944 -1.152 1.00 94.75 254 TRP A N 1
ATOM 1899 C CA . TRP A 1 254 ? -29.577 15.904 -2.149 1.00 94.75 254 TRP A CA 1
ATOM 1900 C C . TRP A 1 254 ? -31.067 15.599 -2.317 1.00 94.75 254 TRP A C 1
ATOM 1902 O O . TRP A 1 254 ? -31.557 15.595 -3.445 1.00 94.75 254 TRP A O 1
ATOM 1912 N N . GLU A 1 255 ? -31.789 15.410 -1.213 1.00 95.69 255 GLU A N 1
ATOM 1913 C CA . GLU A 1 255 ? -33.234 15.144 -1.218 1.00 95.69 255 GLU A CA 1
ATOM 1914 C C . GLU A 1 255 ? -34.041 16.324 -1.778 1.00 95.69 255 GLU A C 1
ATOM 1916 O O . GLU A 1 255 ? -34.903 16.122 -2.632 1.00 95.69 255 GLU A O 1
ATOM 1921 N N . ASP A 1 256 ? -33.684 17.561 -1.418 1.00 96.94 256 ASP A N 1
ATOM 1922 C CA . ASP A 1 256 ? -34.283 18.799 -1.945 1.00 96.94 256 ASP A CA 1
ATOM 1923 C C . ASP A 1 256 ? -34.127 18.923 -3.475 1.00 96.94 256 ASP A C 1
ATOM 1925 O O . ASP A 1 256 ? -34.859 19.663 -4.130 1.00 96.94 256 ASP A O 1
ATOM 1929 N N . ARG A 1 257 ? -33.164 18.200 -4.064 1.00 94.69 257 ARG A N 1
ATOM 1930 C CA . ARG A 1 257 ? -32.922 18.128 -5.516 1.00 94.69 257 ARG A CA 1
ATOM 1931 C C . ARG A 1 257 ? -33.546 16.890 -6.168 1.00 94.69 257 ARG A C 1
ATOM 1933 O O . ARG A 1 257 ? -33.228 16.585 -7.314 1.00 94.69 257 ARG A O 1
ATOM 1940 N N . GLY A 1 258 ? -34.418 16.179 -5.455 1.00 93.94 258 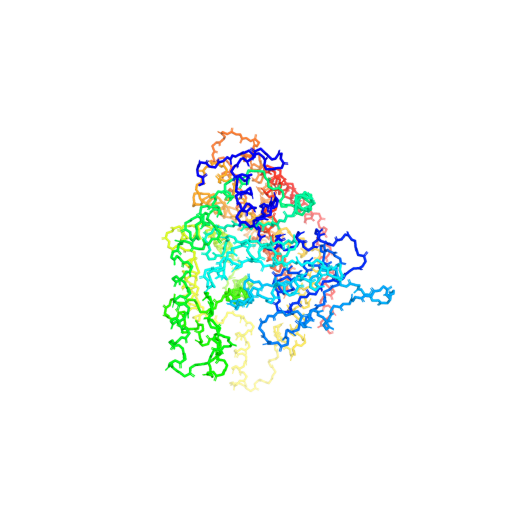GLY A N 1
ATOM 1941 C CA . GLY A 1 258 ? -35.097 14.971 -5.928 1.00 93.94 258 GLY A CA 1
ATOM 1942 C C . GLY A 1 258 ? -34.270 13.690 -5.807 1.00 93.94 258 GLY A C 1
ATOM 1943 O O . GLY A 1 258 ? -34.693 12.640 -6.291 1.00 93.94 258 GLY A O 1
ATOM 1944 N N . GLY A 1 259 ? -33.096 13.750 -5.175 1.00 93.19 259 GLY A N 1
ATOM 1945 C CA . GLY A 1 259 ? -32.271 12.580 -4.921 1.00 93.19 259 GLY A CA 1
ATOM 1946 C C . GLY A 1 259 ? -32.831 11.693 -3.807 1.00 93.19 259 GLY A C 1
ATOM 1947 O O . GLY A 1 259 ? -33.539 12.160 -2.920 1.00 93.19 259 GLY A O 1
ATOM 1948 N N . LYS A 1 260 ? -32.496 10.398 -3.822 1.00 94.31 260 LYS A N 1
ATOM 1949 C CA . LYS A 1 260 ? -32.846 9.465 -2.736 1.00 94.31 260 LYS A CA 1
ATOM 1950 C C . LYS A 1 260 ? -31.624 9.056 -1.929 1.00 94.31 260 LYS A C 1
ATOM 1952 O O . LYS A 1 260 ? -30.531 8.920 -2.479 1.00 94.31 260 LYS A O 1
ATOM 1957 N N . LEU A 1 261 ? -31.802 8.857 -0.629 1.00 93.81 261 LEU A N 1
ATOM 1958 C CA . LEU A 1 261 ? -30.781 8.288 0.245 1.00 93.81 261 LEU A CA 1
ATOM 1959 C C . LEU A 1 261 ? -31.007 6.783 0.400 1.00 93.81 261 LEU A C 1
ATOM 1961 O O . LEU A 1 261 ? -32.142 6.327 0.511 1.00 93.81 261 LEU A O 1
ATOM 1965 N N . LEU A 1 262 ? -29.922 6.011 0.459 1.00 91.25 262 LEU A N 1
ATOM 1966 C CA . LEU A 1 262 ? -29.979 4.577 0.754 1.00 91.25 262 LEU A CA 1
ATOM 1967 C C . LEU A 1 262 ? -30.337 4.316 2.221 1.00 91.25 262 LEU A C 1
ATOM 1969 O O . LEU A 1 262 ? -30.864 3.256 2.549 1.00 91.25 262 LEU A O 1
ATOM 1973 N N . ARG A 1 263 ? -29.978 5.246 3.118 1.00 91.62 263 ARG A N 1
ATOM 1974 C CA . ARG A 1 263 ? -30.145 5.127 4.574 1.00 91.62 263 ARG A CA 1
ATOM 1975 C C . ARG A 1 263 ? -30.322 6.509 5.222 1.00 91.62 263 ARG A C 1
ATOM 1977 O O . ARG A 1 263 ? -29.772 7.479 4.696 1.00 91.62 263 ARG A O 1
ATOM 1984 N N . PRO A 1 264 ? -31.008 6.605 6.378 1.00 93.19 264 PRO A N 1
ATOM 1985 C CA . PRO A 1 264 ? -31.079 7.841 7.157 1.00 93.19 264 PRO A CA 1
ATOM 1986 C C . PRO A 1 264 ? -29.697 8.354 7.591 1.00 93.19 264 PRO A C 1
ATOM 1988 O O . PRO A 1 264 ? -28.807 7.567 7.920 1.00 93.19 264 PRO A O 1
ATOM 1991 N N . VAL A 1 265 ? -29.535 9.680 7.638 1.00 96.88 265 VAL A N 1
ATOM 1992 C CA . VAL A 1 265 ? -28.295 10.341 8.078 1.00 96.88 265 VAL A CA 1
ATOM 1993 C C . VAL A 1 265 ? -28.319 10.565 9.590 1.00 96.88 265 VAL A C 1
ATOM 1995 O O . VAL A 1 265 ? -28.855 11.561 10.080 1.00 96.88 265 VAL A O 1
ATOM 1998 N N . GLU A 1 266 ? -27.727 9.636 10.337 1.00 96.75 266 GLU A N 1
ATOM 1999 C CA . GLU A 1 266 ? -27.683 9.697 11.807 1.00 96.75 266 GLU A CA 1
ATOM 2000 C C . GLU A 1 266 ? -26.368 10.267 12.352 1.00 96.75 266 GLU A C 1
ATOM 2002 O O . GLU A 1 266 ? -26.372 10.918 13.396 1.00 96.75 266 GLU A O 1
ATOM 2007 N N . THR A 1 267 ? -25.262 10.069 11.631 1.00 97.56 267 THR A N 1
ATOM 2008 C CA . THR A 1 267 ? -23.906 10.468 12.046 1.00 97.56 267 THR A CA 1
ATOM 2009 C C . THR A 1 267 ? -23.174 11.225 10.928 1.00 97.56 267 THR A C 1
ATOM 2011 O O . THR A 1 267 ? -23.769 12.083 10.281 1.00 97.56 267 THR A O 1
ATOM 2014 N N . ASN A 1 268 ? -21.887 10.952 10.687 1.00 96.44 268 ASN A N 1
ATOM 2015 C CA . ASN A 1 268 ? -21.035 11.651 9.719 1.00 96.44 268 ASN A CA 1
ATOM 2016 C C . ASN A 1 268 ? -21.030 11.029 8.310 1.00 96.44 268 ASN A C 1
ATOM 2018 O O . ASN A 1 268 ? -20.171 11.367 7.497 1.00 96.44 268 ASN A O 1
ATOM 2022 N N . MET A 1 269 ? -21.956 10.116 8.007 1.00 95.75 269 MET A N 1
ATOM 2023 C CA . MET A 1 269 ? -22.047 9.447 6.706 1.00 95.75 269 MET A CA 1
ATOM 2024 C C . MET A 1 269 ? -23.356 9.763 5.994 1.00 95.75 269 MET A C 1
ATOM 2026 O O . MET A 1 269 ? -24.422 9.751 6.606 1.00 95.75 269 MET A O 1
ATOM 2030 N N . VAL A 1 270 ? -23.268 9.964 4.680 1.00 95.12 270 VAL A N 1
ATOM 2031 C CA . VAL A 1 270 ? -24.421 10.132 3.792 1.00 95.12 270 VAL A CA 1
ATOM 2032 C C . VAL A 1 270 ? -24.305 9.119 2.662 1.00 95.12 270 VAL A C 1
ATOM 2034 O O . VAL A 1 270 ? -23.322 9.121 1.924 1.00 95.12 270 VAL A O 1
ATOM 2037 N N . TRP A 1 271 ? -25.312 8.262 2.520 1.00 93.06 271 TRP A N 1
ATOM 2038 C CA . TRP A 1 271 ? -25.354 7.245 1.474 1.00 93.06 271 TRP A CA 1
ATOM 2039 C C . TRP A 1 271 ? -26.345 7.658 0.393 1.00 93.06 271 TRP A C 1
ATOM 2041 O O . TRP A 1 271 ? -27.552 7.513 0.571 1.00 93.06 271 TRP A O 1
ATOM 2051 N N . LEU A 1 272 ? -25.834 8.190 -0.716 1.00 93.31 272 LEU A N 1
ATOM 2052 C CA . LEU A 1 272 ? -26.645 8.615 -1.856 1.00 93.31 272 LEU A CA 1
ATOM 2053 C C . LEU A 1 272 ? -27.041 7.407 -2.717 1.00 93.31 272 LEU A C 1
ATOM 2055 O O . LEU A 1 272 ? -26.178 6.627 -3.121 1.00 93.31 272 LEU A O 1
ATOM 2059 N N . ASP A 1 273 ? -28.322 7.276 -3.055 1.00 92.94 273 ASP A N 1
ATOM 2060 C CA . ASP A 1 273 ? -28.798 6.309 -4.047 1.00 92.94 273 ASP A CA 1
ATOM 2061 C C . ASP A 1 273 ? -28.679 6.908 -5.454 1.00 92.94 273 ASP A C 1
ATOM 2063 O O . ASP A 1 273 ? -29.635 7.419 -6.041 1.00 92.94 273 ASP A O 1
ATOM 2067 N N . LEU A 1 274 ? -27.459 6.876 -5.993 1.00 91.38 274 LEU A N 1
ATOM 2068 C CA . LEU A 1 274 ? -27.174 7.411 -7.326 1.00 91.38 274 LEU A CA 1
ATOM 2069 C C . LEU A 1 274 ? -27.982 6.696 -8.416 1.00 91.38 274 LEU A C 1
ATOM 2071 O O . LEU A 1 274 ? -28.418 7.332 -9.376 1.00 91.38 274 LEU A O 1
ATOM 2075 N N . ARG A 1 275 ? -28.228 5.388 -8.248 1.00 88.50 275 ARG A N 1
ATOM 2076 C CA . ARG A 1 275 ? -28.968 4.580 -9.221 1.00 88.50 275 ARG A CA 1
ATOM 2077 C C . ARG A 1 275 ? -30.426 5.015 -9.292 1.00 88.50 275 ARG A C 1
ATOM 2079 O O . ARG A 1 275 ? -30.939 5.179 -10.396 1.00 88.50 275 ARG A O 1
ATOM 2086 N N . ALA A 1 276 ? -31.078 5.228 -8.149 1.00 89.81 276 ALA A N 1
ATOM 2087 C CA . ALA A 1 276 ? -32.450 5.729 -8.122 1.00 89.81 276 ALA A CA 1
ATOM 2088 C C . ALA A 1 276 ? -32.582 7.140 -8.716 1.00 89.81 276 ALA A C 1
ATOM 2090 O O . ALA A 1 276 ? -33.646 7.479 -9.228 1.00 89.81 276 ALA A O 1
ATOM 2091 N N . SER A 1 277 ? -31.504 7.927 -8.694 1.00 86.31 277 SER A N 1
ATOM 2092 C CA . SER A 1 277 ? -31.434 9.250 -9.323 1.00 86.31 277 SER A CA 1
ATOM 2093 C C . SER A 1 277 ? -30.982 9.226 -10.792 1.00 86.31 277 SER A C 1
ATOM 2095 O O . SER A 1 277 ? -30.806 10.287 -11.385 1.00 86.31 277 SER A O 1
ATOM 2097 N N . GLY A 1 278 ? -30.751 8.049 -11.389 1.00 88.19 278 GLY A N 1
ATOM 2098 C CA . GLY A 1 278 ? -30.279 7.925 -12.774 1.00 88.19 278 GLY A CA 1
ATOM 2099 C C . GLY A 1 278 ? -28.847 8.427 -13.008 1.00 88.19 278 GLY A C 1
ATOM 2100 O O . GLY A 1 278 ? -28.470 8.688 -14.147 1.00 88.19 278 GLY A O 1
ATOM 2101 N N . VAL A 1 279 ? -28.042 8.571 -11.950 1.00 86.81 279 VAL A N 1
ATOM 2102 C CA . VAL A 1 279 ? -26.667 9.079 -12.020 1.00 86.81 279 VAL A CA 1
ATOM 2103 C C . VAL A 1 279 ? -25.679 7.914 -12.044 1.00 86.81 279 VAL A C 1
ATOM 2105 O O . VAL A 1 279 ? -25.616 7.106 -11.115 1.00 86.81 279 VAL A O 1
ATOM 2108 N N . GLY A 1 280 ? -24.862 7.838 -13.096 1.00 86.25 280 GLY A N 1
ATOM 2109 C CA . GLY A 1 280 ? -23.751 6.891 -13.170 1.00 86.25 280 GLY A CA 1
ATOM 2110 C C . GLY A 1 280 ? -22.622 7.257 -12.201 1.00 86.25 280 GLY A C 1
ATOM 2111 O O . GLY A 1 280 ? -22.253 8.424 -12.073 1.00 86.25 280 GLY A O 1
ATOM 2112 N N . VAL A 1 281 ? -22.017 6.257 -11.547 1.00 84.75 281 VAL A N 1
ATOM 2113 C CA . VAL A 1 281 ? -20.891 6.463 -10.608 1.00 84.75 281 VAL A CA 1
ATOM 2114 C C . VAL A 1 281 ? -19.702 7.150 -11.293 1.00 84.75 281 VAL A C 1
ATOM 2116 O O . VAL A 1 281 ? -19.070 8.033 -10.716 1.00 84.75 281 VAL A O 1
ATOM 2119 N N . SER A 1 282 ? -19.416 6.800 -12.552 1.00 82.88 282 SER A N 1
ATOM 2120 C CA . SER A 1 282 ? -18.368 7.448 -13.350 1.00 82.88 282 SER A CA 1
ATOM 2121 C C . SER A 1 282 ? -18.625 8.940 -13.535 1.00 82.88 282 SER A C 1
ATOM 2123 O O . SER A 1 282 ? -17.709 9.746 -13.374 1.00 82.88 282 SER A O 1
ATOM 2125 N N . ASP A 1 283 ? -19.865 9.309 -13.844 1.00 86.69 283 ASP A N 1
ATOM 2126 C CA . ASP A 1 283 ? -20.250 10.691 -14.115 1.00 86.69 283 ASP A CA 1
ATOM 2127 C C . ASP A 1 283 ? -20.223 11.514 -12.836 1.00 86.69 283 ASP A C 1
ATOM 2129 O O . ASP A 1 283 ? -19.641 12.599 -12.821 1.00 86.69 283 ASP A O 1
ATOM 2133 N N . TRP A 1 284 ? -20.738 10.947 -11.743 1.00 87.94 284 TRP A N 1
ATOM 2134 C CA . TRP A 1 284 ? -20.630 11.509 -10.401 1.00 87.94 284 TRP A CA 1
ATOM 2135 C C . TRP A 1 284 ? -19.175 11.846 -10.058 1.00 87.94 284 TRP A C 1
ATOM 2137 O O . TRP A 1 284 ? -18.842 12.996 -9.770 1.00 87.94 284 TRP A O 1
ATOM 2147 N N . ASN A 1 285 ? -18.268 10.882 -10.211 1.00 86.19 285 ASN A N 1
ATOM 2148 C CA . ASN A 1 285 ? -16.849 11.072 -9.923 1.00 86.19 285 ASN A CA 1
ATOM 2149 C C . ASN A 1 285 ? -16.166 12.066 -10.868 1.00 86.19 285 ASN A C 1
ATOM 2151 O O . ASN A 1 285 ? -15.294 12.828 -10.446 1.00 86.19 285 ASN A O 1
ATOM 2155 N N . ASN A 1 286 ? -16.538 12.073 -12.148 1.00 85.31 286 ASN A N 1
ATOM 2156 C CA . ASN A 1 286 ? -16.002 13.015 -13.126 1.00 85.31 286 ASN A CA 1
ATOM 2157 C C . ASN A 1 286 ? -16.434 14.451 -12.812 1.00 85.31 286 ASN A C 1
ATOM 2159 O O . ASN A 1 286 ? -15.612 15.362 -12.909 1.00 85.31 286 ASN A O 1
ATOM 2163 N N . ILE A 1 287 ? -17.684 14.657 -12.392 1.00 88.62 287 ILE A N 1
ATOM 2164 C CA . ILE A 1 287 ? -18.176 15.955 -11.916 1.00 88.62 287 ILE A CA 1
ATOM 2165 C C . ILE A 1 287 ? -17.400 16.375 -10.667 1.00 88.62 287 ILE A C 1
ATOM 2167 O O . ILE A 1 287 ? -16.868 17.484 -10.634 1.00 88.62 287 ILE A O 1
ATOM 2171 N N . GLY A 1 288 ? -17.236 15.477 -9.690 1.00 88.50 288 GLY A N 1
ATOM 2172 C CA . GLY A 1 288 ? -16.412 15.736 -8.507 1.00 88.50 288 GLY A CA 1
ATOM 2173 C C . GLY A 1 288 ? -15.012 16.223 -8.879 1.00 88.50 288 GLY A C 1
ATOM 2174 O O . GLY A 1 288 ? -14.596 17.304 -8.461 1.00 88.50 288 GLY A O 1
ATOM 2175 N N . LYS A 1 289 ? -14.317 15.490 -9.759 1.00 87.62 289 LYS A N 1
ATOM 2176 C CA . LYS A 1 289 ? -12.975 15.853 -10.242 1.00 87.62 289 LYS A CA 1
ATOM 2177 C C . LYS A 1 289 ? -12.931 17.229 -10.904 1.00 87.62 289 LYS A C 1
ATOM 2179 O O . LYS A 1 289 ? -11.995 17.977 -10.632 1.00 87.62 289 LYS A O 1
ATOM 2184 N N . LYS A 1 290 ? -13.925 17.582 -11.729 1.00 91.25 290 LYS A N 1
ATOM 2185 C CA . LYS A 1 290 ? -14.015 18.913 -12.365 1.00 91.25 290 LYS A CA 1
ATOM 2186 C C . LYS A 1 290 ? -14.080 20.045 -11.337 1.00 91.25 290 LYS A C 1
ATOM 2188 O O . LYS A 1 290 ? -13.555 21.120 -11.595 1.00 91.25 290 LYS A O 1
ATOM 2193 N N . HIS A 1 291 ? -14.673 19.788 -10.173 1.00 90.38 291 HIS A N 1
ATOM 2194 C CA . HIS A 1 291 ? -14.797 20.756 -9.082 1.00 90.38 291 HIS A CA 1
ATOM 2195 C C . HIS A 1 291 ? -13.744 20.585 -7.975 1.00 90.38 291 HIS A C 1
ATOM 2197 O O . HIS A 1 291 ? -13.835 21.239 -6.941 1.00 90.38 291 HIS A O 1
ATOM 2203 N N . GLY A 1 292 ? -12.744 19.716 -8.162 1.00 89.25 292 GLY A N 1
ATOM 2204 C CA . GLY A 1 292 ? -11.726 19.444 -7.143 1.00 89.25 292 GLY A CA 1
ATOM 2205 C C . GLY A 1 292 ? -12.244 18.678 -5.916 1.00 89.25 292 GLY A C 1
ATOM 2206 O O . GLY A 1 292 ? -11.561 18.633 -4.896 1.00 89.25 292 GLY A O 1
ATOM 2207 N N . ILE A 1 293 ? -13.423 18.057 -6.007 1.00 89.44 293 ILE A N 1
ATOM 2208 C CA . ILE A 1 293 ? -14.066 17.295 -4.932 1.00 89.44 293 ILE A CA 1
ATOM 2209 C C . ILE A 1 293 ? -13.883 15.797 -5.195 1.00 89.44 293 ILE A C 1
ATOM 2211 O O . ILE A 1 293 ? -14.174 15.293 -6.280 1.00 89.44 293 ILE A O 1
ATOM 2215 N N . ARG A 1 294 ? -13.423 15.048 -4.191 1.00 85.31 294 ARG A N 1
ATOM 2216 C CA . ARG A 1 294 ? -13.417 13.579 -4.248 1.00 85.31 294 ARG A CA 1
ATOM 2217 C C . ARG A 1 294 ? -14.745 13.066 -3.707 1.00 85.31 294 ARG A C 1
ATOM 2219 O O . ARG A 1 294 ? -15.038 13.275 -2.535 1.00 85.31 294 ARG A O 1
ATOM 2226 N N . LEU A 1 295 ? -15.541 12.450 -4.577 1.00 84.19 295 LEU A N 1
ATOM 2227 C CA . LEU A 1 295 ? -16.899 12.000 -4.265 1.00 84.19 295 LEU A CA 1
ATOM 2228 C C . LEU A 1 295 ? -17.006 10.489 -4.005 1.00 84.19 295 LEU A C 1
ATOM 2230 O O . LEU A 1 295 ? -18.047 10.027 -3.544 1.00 84.19 295 LEU A O 1
ATOM 2234 N N . ASP A 1 296 ? -15.926 9.740 -4.231 1.00 70.56 296 ASP A N 1
ATOM 2235 C CA . ASP A 1 296 ? -15.769 8.355 -3.810 1.00 70.56 296 ASP A CA 1
ATOM 2236 C C . ASP A 1 296 ? -14.349 8.072 -3.282 1.00 70.56 296 ASP A C 1
ATOM 2238 O O . ASP A 1 296 ? -13.410 8.855 -3.456 1.00 70.56 296 ASP A O 1
ATOM 2242 N N . ALA A 1 297 ? -14.207 6.939 -2.591 1.00 50.16 297 ALA A N 1
ATOM 2243 C CA . ALA A 1 297 ? -12.931 6.424 -2.093 1.00 50.16 297 ALA A CA 1
ATOM 2244 C C . ALA A 1 297 ? -12.228 5.501 -3.108 1.00 50.16 297 ALA A C 1
ATOM 2246 O O . ALA A 1 297 ? -11.295 4.786 -2.737 1.00 50.16 297 ALA A O 1
ATOM 2247 N N . ALA A 1 298 ? -12.656 5.483 -4.377 1.00 44.09 298 ALA A N 1
ATOM 2248 C CA . ALA A 1 298 ? -11.966 4.710 -5.395 1.00 44.09 298 ALA A CA 1
ATOM 2249 C C . ALA A 1 298 ? -10.601 5.354 -5.657 1.00 44.09 298 ALA A C 1
ATOM 2251 O O . ALA A 1 298 ? -10.469 6.400 -6.299 1.00 44.09 298 ALA A O 1
ATOM 2252 N N . VAL A 1 299 ? -9.552 4.708 -5.149 1.00 40.41 299 VAL A N 1
ATOM 2253 C CA . VAL A 1 299 ? -8.190 4.941 -5.625 1.00 40.41 299 VAL A CA 1
ATOM 2254 C C . VAL A 1 299 ? -8.232 4.775 -7.150 1.00 40.41 299 VAL A C 1
ATOM 2256 O O . VAL A 1 299 ? -8.780 3.774 -7.618 1.00 40.41 299 VAL A O 1
ATOM 2259 N N . PRO A 1 300 ? -7.703 5.722 -7.952 1.00 49.06 300 PRO A N 1
ATOM 2260 C CA . PRO A 1 300 ? -7.593 5.517 -9.387 1.00 49.06 300 PRO A CA 1
ATOM 2261 C C . PRO A 1 300 ? -6.858 4.199 -9.608 1.00 49.06 300 PRO A C 1
ATOM 2263 O O . PRO A 1 300 ? -5.708 4.065 -9.189 1.00 49.06 300 PRO A O 1
ATOM 2266 N N . SER A 1 301 ? -7.535 3.214 -10.197 1.00 54.34 301 SER A N 1
ATOM 2267 C CA . SER A 1 301 ? -6.920 1.913 -10.417 1.00 54.34 301 SER A CA 1
ATOM 2268 C C . SER A 1 301 ? -5.625 2.099 -11.224 1.00 54.34 301 SER A C 1
ATOM 2270 O O . SER A 1 301 ? -5.672 2.720 -12.295 1.00 54.34 301 SER A O 1
ATOM 2272 N N . PRO A 1 302 ? -4.473 1.559 -10.775 1.00 58.84 302 PRO A N 1
ATOM 2273 C CA . PRO A 1 302 ? -3.213 1.616 -11.519 1.00 58.84 302 PRO A CA 1
ATOM 2274 C C . PRO A 1 302 ? -3.294 0.977 -12.916 1.00 58.84 302 PRO A C 1
ATOM 2276 O O . PRO A 1 302 ? -2.387 1.158 -13.726 1.00 58.84 302 PRO A O 1
ATOM 2279 N N . SER A 1 303 ? -4.388 0.268 -13.225 1.00 72.88 303 SER A N 1
ATOM 2280 C CA . SER A 1 303 ? -4.676 -0.359 -14.518 1.00 72.88 303 SER A CA 1
ATOM 2281 C C . SER A 1 303 ? -4.379 0.545 -15.712 1.00 72.88 303 SER A C 1
ATOM 2283 O O . SER A 1 303 ? -3.769 0.084 -16.671 1.00 72.88 303 SER A O 1
ATOM 2285 N N . ILE A 1 304 ? -4.743 1.832 -15.663 1.00 70.88 304 ILE A N 1
ATOM 2286 C CA . ILE A 1 304 ? -4.519 2.734 -16.804 1.00 70.88 304 ILE A CA 1
ATOM 2287 C C . ILE A 1 304 ? -3.036 3.056 -17.019 1.00 70.88 304 ILE A C 1
ATOM 2289 O O . ILE A 1 304 ? -2.598 3.225 -18.154 1.00 70.88 304 ILE A O 1
ATOM 2293 N N . ILE A 1 305 ? -2.242 3.076 -15.943 1.00 65.25 305 ILE A N 1
ATOM 2294 C CA . ILE A 1 305 ? -0.789 3.236 -16.028 1.00 65.25 305 ILE A CA 1
ATOM 2295 C C . ILE A 1 305 ? -0.180 1.966 -16.623 1.00 65.25 305 ILE A C 1
ATOM 2297 O O . ILE A 1 305 ? 0.667 2.068 -17.503 1.00 65.25 305 ILE A O 1
ATOM 2301 N N . TYR A 1 306 ? -0.624 0.777 -16.201 1.00 75.19 306 TYR A N 1
ATOM 2302 C CA . TYR A 1 306 ? -0.122 -0.483 -16.758 1.00 75.19 306 TYR A CA 1
ATOM 2303 C C . TYR A 1 306 ? -0.452 -0.633 -18.244 1.00 75.19 306 TYR A C 1
ATOM 2305 O O . TYR A 1 306 ? 0.446 -0.912 -19.036 1.00 75.19 306 TYR A O 1
ATOM 2313 N N . VAL A 1 307 ? -1.701 -0.368 -18.639 1.00 80.00 307 VAL A N 1
ATOM 2314 C CA . VAL A 1 307 ? -2.124 -0.398 -20.048 1.00 80.00 307 VAL A CA 1
ATOM 2315 C C . VAL A 1 307 ? -1.365 0.650 -20.862 1.00 80.00 307 VAL A C 1
ATOM 2317 O O . VAL A 1 307 ? -0.822 0.334 -21.918 1.00 80.00 307 VAL A O 1
ATOM 2320 N N . GLY A 1 308 ? -1.246 1.880 -20.351 1.00 78.25 308 GLY A N 1
ATOM 2321 C CA . GLY A 1 308 ? -0.489 2.940 -21.016 1.00 78.25 308 GLY A CA 1
ATOM 2322 C C . GLY A 1 308 ? 0.990 2.589 -21.196 1.00 78.25 308 GLY A C 1
ATOM 2323 O O . GLY A 1 308 ? 1.542 2.798 -22.274 1.00 78.25 308 GLY A O 1
ATOM 2324 N N . ARG A 1 309 ? 1.633 1.997 -20.179 1.00 77.44 309 ARG A N 1
ATOM 2325 C CA . ARG A 1 309 ? 3.030 1.543 -20.271 1.00 77.44 309 ARG A CA 1
ATOM 2326 C C . ARG A 1 309 ? 3.201 0.365 -21.220 1.00 77.44 309 ARG A C 1
ATOM 2328 O O . ARG A 1 309 ? 4.211 0.326 -21.915 1.00 77.44 309 ARG A O 1
ATOM 2335 N N . PHE A 1 310 ? 2.239 -0.554 -21.274 1.00 82.69 310 PHE A N 1
ATOM 2336 C CA . PHE A 1 310 ? 2.253 -1.651 -22.237 1.00 82.69 310 PHE A CA 1
ATOM 2337 C C . PHE A 1 310 ? 2.195 -1.123 -23.672 1.00 82.69 310 PHE A C 1
ATOM 2339 O O . PHE A 1 310 ? 3.066 -1.454 -24.470 1.00 82.69 310 PHE A O 1
ATOM 2346 N N . ILE A 1 311 ? 1.235 -0.243 -23.981 1.00 83.00 311 ILE A N 1
ATOM 2347 C CA . ILE A 1 311 ? 1.092 0.345 -25.322 1.00 83.00 311 ILE A CA 1
ATOM 2348 C C . ILE A 1 311 ? 2.334 1.166 -25.688 1.00 83.00 311 ILE A C 1
ATOM 2350 O O . ILE A 1 311 ? 2.864 1.019 -26.785 1.00 83.00 311 ILE A O 1
ATOM 2354 N N . ALA A 1 312 ? 2.842 1.994 -24.769 1.00 77.62 312 ALA A N 1
ATOM 2355 C CA . ALA A 1 312 ? 4.060 2.767 -25.001 1.00 77.62 312 ALA A CA 1
ATOM 2356 C C . ALA A 1 312 ? 5.275 1.860 -25.263 1.00 77.62 312 ALA A C 1
ATOM 2358 O O . ALA A 1 312 ? 6.021 2.096 -26.211 1.00 77.62 312 ALA A O 1
ATOM 2359 N N . GLY A 1 313 ? 5.445 0.802 -24.461 1.00 78.19 313 GLY A N 1
ATOM 2360 C CA . GLY A 1 313 ? 6.501 -0.193 -24.637 1.00 78.19 313 GLY A CA 1
ATOM 2361 C C . GLY A 1 313 ? 6.402 -0.902 -25.986 1.00 78.19 313 GLY A C 1
ATOM 2362 O O . GLY A 1 313 ? 7.373 -0.900 -26.741 1.00 78.19 313 GLY A O 1
ATOM 2363 N N . PHE A 1 314 ? 5.218 -1.419 -26.322 1.00 81.56 314 PHE A N 1
ATOM 2364 C CA . PHE A 1 314 ? 4.935 -2.096 -27.588 1.00 81.56 314 PHE A CA 1
ATOM 2365 C C . PHE A 1 314 ? 5.254 -1.205 -28.796 1.00 81.56 314 PHE A C 1
ATOM 2367 O O . PHE A 1 314 ? 6.012 -1.604 -29.677 1.00 81.56 314 PHE A O 1
ATOM 2374 N N . SER A 1 315 ? 4.764 0.037 -28.800 1.00 80.12 315 SER A N 1
ATOM 2375 C CA . SER A 1 315 ? 5.027 0.992 -29.882 1.00 80.12 315 SER A CA 1
ATOM 2376 C C . SER A 1 315 ? 6.503 1.395 -29.973 1.00 80.12 315 SER A C 1
ATOM 2378 O O . SER A 1 315 ? 7.028 1.556 -31.072 1.00 80.12 315 SER A O 1
ATOM 2380 N N . SER A 1 316 ? 7.198 1.533 -28.837 1.00 75.06 316 SER A N 1
ATOM 2381 C CA . SER A 1 316 ? 8.626 1.887 -28.800 1.00 75.06 316 SER A CA 1
ATOM 2382 C C . SER A 1 316 ? 9.554 0.758 -29.265 1.00 75.06 316 SER A C 1
ATOM 2384 O O . SER A 1 316 ? 10.661 1.027 -29.735 1.00 75.06 316 SER A O 1
ATOM 2386 N N . ALA A 1 317 ? 9.106 -0.500 -29.183 1.00 75.88 317 ALA A N 1
ATOM 2387 C CA . ALA A 1 317 ? 9.903 -1.655 -29.581 1.00 75.88 317 ALA A CA 1
ATOM 2388 C C . ALA A 1 317 ? 10.194 -1.658 -31.091 1.00 75.88 317 ALA A C 1
ATOM 2390 O O . ALA A 1 317 ? 11.308 -1.986 -31.498 1.00 75.88 317 ALA A O 1
ATOM 2391 N N . VAL A 1 318 ? 9.236 -1.217 -31.914 1.00 74.81 318 VAL A N 1
ATOM 2392 C CA . VAL A 1 318 ? 9.340 -1.213 -33.383 1.00 74.81 318 VAL A CA 1
ATOM 2393 C C . VAL A 1 318 ? 10.558 -0.418 -33.886 1.00 74.81 318 VAL A C 1
ATOM 2395 O O . VAL A 1 318 ? 11.436 -1.023 -34.508 1.00 74.81 318 VAL A O 1
ATOM 2398 N N . PRO A 1 319 ? 10.709 0.892 -33.596 1.00 71.88 319 PRO A N 1
ATOM 2399 C CA . PRO A 1 319 ? 11.877 1.644 -34.054 1.00 71.88 319 PRO A CA 1
ATOM 2400 C C . PRO A 1 319 ? 13.190 1.137 -33.439 1.00 71.88 319 PRO A C 1
ATOM 2402 O O . PRO A 1 319 ? 14.236 1.251 -34.071 1.00 71.88 319 PRO A O 1
ATOM 2405 N N . SER A 1 320 ? 13.155 0.544 -32.239 1.00 70.88 320 SER A N 1
ATOM 2406 C CA . SER A 1 320 ? 14.363 0.042 -31.571 1.00 70.88 320 SER A CA 1
ATOM 2407 C C . SER A 1 320 ? 15.003 -1.168 -32.269 1.00 70.88 320 SER A C 1
ATOM 2409 O O . SER A 1 320 ? 16.219 -1.336 -32.185 1.00 70.88 320 SER A O 1
ATOM 2411 N N . VAL A 1 321 ? 14.205 -1.984 -32.970 1.00 70.88 321 VAL A N 1
ATOM 2412 C CA . VAL A 1 321 ? 14.672 -3.188 -33.683 1.00 70.88 321 VAL A CA 1
ATOM 2413 C C . VAL A 1 321 ? 14.955 -2.889 -35.157 1.00 70.88 321 VAL A C 1
ATOM 2415 O O . VAL A 1 321 ? 15.932 -3.387 -35.710 1.00 70.88 321 VAL A O 1
ATOM 2418 N N . VAL A 1 322 ? 14.140 -2.042 -35.794 1.00 73.00 322 VAL A N 1
ATOM 2419 C CA . VAL A 1 322 ? 14.235 -1.771 -37.240 1.00 73.00 322 VAL A CA 1
ATOM 2420 C C . VAL A 1 322 ? 15.466 -0.932 -37.603 1.00 73.00 322 VAL A C 1
ATOM 2422 O O . VAL A 1 322 ? 16.024 -1.099 -38.685 1.00 73.00 322 VAL A O 1
ATOM 2425 N N . ILE A 1 323 ? 15.945 -0.075 -36.694 1.00 74.69 323 ILE A N 1
ATOM 2426 C CA . ILE A 1 323 ? 17.000 0.906 -36.990 1.00 74.69 323 ILE A CA 1
ATOM 2427 C C . ILE A 1 323 ? 18.320 0.282 -37.465 1.00 74.69 323 ILE A C 1
ATOM 2429 O O . ILE A 1 323 ? 18.965 0.841 -38.348 1.00 74.69 323 ILE A O 1
ATOM 2433 N N . ALA A 1 324 ? 18.709 -0.881 -36.930 1.00 69.69 324 ALA A N 1
ATOM 2434 C CA . ALA A 1 324 ? 19.936 -1.560 -37.343 1.00 69.69 324 ALA A CA 1
ATOM 2435 C C . ALA A 1 324 ? 19.855 -1.992 -38.817 1.00 69.69 324 ALA A C 1
ATOM 2437 O O . ALA A 1 324 ? 20.767 -1.694 -39.585 1.00 69.69 324 ALA A O 1
ATOM 2438 N N . GLY A 1 325 ? 18.729 -2.589 -39.225 1.00 70.88 325 GLY A N 1
ATOM 2439 C CA . GLY A 1 325 ? 18.470 -2.955 -40.620 1.00 70.88 325 GLY A CA 1
ATOM 2440 C C . GLY A 1 325 ? 18.340 -1.735 -41.535 1.00 70.88 325 GLY A C 1
ATOM 2441 O O . GLY A 1 325 ? 18.938 -1.701 -42.603 1.00 70.88 325 GLY A O 1
ATOM 2442 N N . SER A 1 326 ? 17.664 -0.668 -41.092 1.00 76.00 326 SER A N 1
ATOM 2443 C CA . SER A 1 326 ? 17.565 0.566 -41.886 1.00 76.00 326 SER A CA 1
ATOM 2444 C C . SER A 1 326 ? 18.926 1.221 -42.137 1.00 76.00 326 SER A C 1
ATOM 2446 O O . SER A 1 326 ? 19.168 1.757 -43.214 1.00 76.00 326 SER A O 1
ATOM 2448 N N . VAL A 1 327 ? 19.842 1.185 -41.163 1.00 76.69 327 VAL A N 1
ATOM 2449 C CA . VAL A 1 327 ? 21.208 1.696 -41.355 1.00 76.69 327 VAL A CA 1
ATOM 2450 C C . VAL A 1 327 ? 21.985 0.838 -42.360 1.00 76.69 327 VAL A C 1
ATOM 2452 O O . VAL A 1 327 ? 22.761 1.396 -43.138 1.00 76.69 327 VAL A O 1
ATOM 2455 N N . GLU A 1 328 ? 21.773 -0.482 -42.372 1.00 69.38 328 GLU A N 1
ATOM 2456 C CA . GLU A 1 328 ? 22.337 -1.380 -43.389 1.00 69.38 328 GLU A CA 1
ATOM 2457 C C . GLU A 1 328 ? 21.796 -1.080 -44.794 1.00 69.38 328 GLU A C 1
ATOM 2459 O O . GLU A 1 328 ? 22.582 -1.051 -45.740 1.00 69.38 328 GLU A O 1
ATOM 2464 N N . ASP A 1 329 ? 20.505 -0.767 -44.919 1.00 73.00 329 ASP A N 1
ATOM 2465 C CA . ASP A 1 329 ? 19.868 -0.443 -46.202 1.00 73.00 329 ASP A CA 1
ATOM 2466 C C . ASP A 1 329 ? 20.311 0.918 -46.773 1.00 73.00 329 ASP A C 1
ATOM 2468 O O . ASP A 1 329 ? 20.412 1.090 -47.989 1.00 73.00 329 ASP A O 1
ATOM 2472 N N . ILE A 1 330 ? 20.570 1.911 -45.912 1.00 81.88 330 ILE A N 1
ATOM 2473 C CA . ILE A 1 330 ? 20.835 3.301 -46.331 1.00 81.88 330 ILE A CA 1
ATOM 2474 C C . ILE A 1 330 ? 22.331 3.565 -46.581 1.00 81.88 330 ILE A C 1
ATOM 2476 O O . ILE A 1 330 ? 22.681 4.392 -47.430 1.00 81.88 330 ILE A O 1
ATOM 2480 N N . PHE A 1 331 ? 23.238 2.912 -45.843 1.00 81.75 331 PHE A N 1
ATOM 2481 C CA . PHE A 1 331 ? 24.659 3.279 -45.820 1.00 81.75 331 PHE A CA 1
ATOM 2482 C C . PHE A 1 331 ? 25.598 2.157 -46.276 1.00 81.75 331 PHE A C 1
ATOM 2484 O O . PHE A 1 331 ? 25.543 1.026 -45.810 1.00 81.75 331 PHE A O 1
ATOM 2491 N N . ASN A 1 332 ? 26.577 2.519 -47.112 1.00 77.56 332 ASN A N 1
ATOM 2492 C CA . ASN A 1 332 ? 27.651 1.610 -47.522 1.00 77.56 332 ASN A CA 1
ATOM 2493 C C . ASN A 1 332 ? 28.557 1.184 -46.348 1.00 77.56 332 ASN A C 1
ATOM 2495 O O . ASN A 1 332 ? 28.678 1.896 -45.350 1.00 77.56 332 ASN A O 1
ATOM 2499 N N . SER A 1 333 ? 29.282 0.069 -46.495 1.00 70.50 333 SER A N 1
ATOM 2500 C CA . SER A 1 333 ? 30.064 -0.556 -45.411 1.00 70.50 333 SER A CA 1
ATOM 2501 C C . SER A 1 333 ? 31.057 0.384 -44.713 1.00 70.50 333 SER A C 1
ATOM 2503 O O . SER A 1 333 ? 31.260 0.272 -43.507 1.00 70.50 333 SER A O 1
ATOM 2505 N N . LYS A 1 334 ? 31.647 1.351 -45.433 1.00 72.06 334 LYS A N 1
ATOM 2506 C CA . LYS A 1 334 ? 32.603 2.319 -44.864 1.00 72.06 334 LYS A CA 1
ATOM 2507 C C . LYS A 1 334 ? 31.919 3.400 -44.018 1.00 72.06 334 LYS A C 1
ATOM 2509 O O . LYS A 1 334 ? 32.441 3.771 -42.970 1.00 72.06 334 LYS A O 1
ATOM 2514 N N . ARG A 1 335 ? 30.767 3.921 -44.459 1.00 80.31 335 ARG A N 1
ATOM 2515 C CA . ARG A 1 335 ? 29.984 4.918 -43.702 1.00 80.31 335 ARG A CA 1
ATOM 2516 C C . ARG A 1 335 ? 29.179 4.265 -42.578 1.00 80.31 335 ARG A C 1
ATOM 2518 O O . ARG A 1 335 ? 29.038 4.867 -41.517 1.00 80.31 335 ARG A O 1
ATOM 2525 N N . ARG A 1 336 ? 28.741 3.018 -42.778 1.00 78.38 336 ARG A N 1
ATOM 2526 C CA . ARG A 1 336 ? 28.003 2.199 -41.807 1.00 78.38 336 ARG A CA 1
ATOM 2527 C C . ARG A 1 336 ? 28.709 2.134 -40.456 1.00 78.38 336 ARG A C 1
ATOM 2529 O O . ARG A 1 336 ? 28.060 2.337 -39.437 1.00 78.38 336 ARG A O 1
ATOM 2536 N N . VAL A 1 337 ? 30.032 1.929 -40.440 1.00 79.38 337 VAL A N 1
ATOM 2537 C CA . VAL A 1 337 ? 30.824 1.869 -39.195 1.00 79.38 337 VAL A CA 1
ATOM 2538 C C . VAL A 1 337 ? 30.579 3.100 -38.319 1.00 79.38 337 VAL A C 1
ATOM 2540 O O . VAL A 1 337 ? 30.313 2.949 -37.131 1.00 79.38 337 VAL A O 1
ATOM 2543 N N . TRP A 1 338 ? 30.603 4.300 -38.903 1.00 84.12 338 TRP A N 1
ATOM 2544 C CA . TRP A 1 338 ? 30.430 5.552 -38.167 1.00 84.12 338 TRP A CA 1
ATOM 2545 C C . TRP A 1 338 ? 28.987 5.803 -37.730 1.00 84.12 338 TRP A C 1
ATOM 2547 O O . TRP A 1 338 ? 28.761 6.230 -36.600 1.00 84.12 338 TRP A O 1
ATOM 2557 N N . ILE A 1 339 ? 28.008 5.501 -38.586 1.00 86.12 339 ILE A N 1
ATOM 2558 C CA . ILE A 1 339 ? 26.588 5.696 -38.254 1.00 86.12 339 ILE A CA 1
ATOM 2559 C C . ILE A 1 339 ? 26.152 4.765 -37.119 1.00 86.12 339 ILE A C 1
ATOM 2561 O O . ILE A 1 339 ? 25.502 5.214 -36.178 1.00 86.12 339 ILE A O 1
ATOM 2565 N N . VAL A 1 340 ? 26.565 3.494 -37.154 1.00 82.50 340 VAL A N 1
ATOM 2566 C CA . VAL A 1 340 ? 26.234 2.526 -36.095 1.00 82.50 340 VAL A CA 1
ATOM 2567 C C . VAL A 1 340 ? 26.876 2.927 -34.761 1.00 82.50 340 VAL A C 1
ATOM 2569 O O . VAL A 1 340 ? 26.252 2.770 -33.715 1.00 82.50 340 VAL A O 1
ATOM 2572 N N . VAL A 1 341 ? 28.086 3.500 -34.775 1.00 86.75 341 VAL A N 1
ATOM 2573 C CA . VAL A 1 341 ? 28.730 4.030 -33.558 1.00 86.75 341 VAL A CA 1
ATOM 2574 C C . VAL A 1 341 ? 27.952 5.198 -32.981 1.00 86.75 341 VAL A C 1
ATOM 2576 O O . VAL A 1 341 ? 27.658 5.191 -31.790 1.00 86.75 341 VAL A O 1
ATOM 2579 N N . LEU A 1 342 ? 27.612 6.186 -33.813 1.00 88.75 342 LEU A N 1
ATOM 2580 C CA . LEU A 1 342 ? 26.855 7.359 -33.377 1.00 88.75 342 LEU A CA 1
ATOM 2581 C C . LEU A 1 342 ? 25.503 6.958 -32.788 1.00 88.75 342 LEU A C 1
ATOM 2583 O O . LEU A 1 342 ? 25.115 7.468 -31.739 1.00 88.75 342 LEU A O 1
ATOM 2587 N N . TRP A 1 343 ? 24.820 6.007 -33.425 1.00 86.38 343 TRP A N 1
ATOM 2588 C CA . TRP A 1 343 ? 23.583 5.440 -32.906 1.00 86.38 343 TRP A CA 1
ATOM 2589 C C . TRP A 1 343 ? 23.791 4.775 -31.542 1.00 86.38 343 TRP A C 1
ATOM 2591 O O . TRP A 1 343 ? 23.108 5.130 -30.585 1.00 86.38 343 TRP A O 1
ATOM 2601 N N . ASN A 1 344 ? 24.756 3.861 -31.426 1.00 86.88 344 ASN A N 1
ATOM 2602 C CA . ASN A 1 344 ? 24.981 3.110 -30.194 1.00 86.88 344 ASN A CA 1
ATOM 2603 C C . ASN A 1 344 ? 25.376 4.034 -29.026 1.00 86.88 344 ASN A C 1
ATOM 2605 O O . ASN A 1 344 ? 24.774 3.969 -27.953 1.00 86.88 344 ASN A O 1
ATOM 2609 N N . VAL A 1 345 ? 26.288 4.983 -29.271 1.00 91.25 345 VAL A N 1
ATOM 2610 C CA . VAL A 1 345 ? 26.648 6.040 -28.310 1.00 91.25 345 VAL A CA 1
ATOM 2611 C C . VAL A 1 345 ? 25.414 6.851 -27.917 1.00 91.25 345 VAL A C 1
ATOM 2613 O O . VAL A 1 345 ? 25.160 7.025 -26.729 1.00 91.25 345 VAL A O 1
ATOM 2616 N N . GLY A 1 346 ? 24.595 7.275 -28.883 1.00 90.81 346 GLY A N 1
ATOM 2617 C CA . GLY A 1 346 ? 23.350 7.996 -28.619 1.00 90.81 346 GLY A CA 1
ATOM 2618 C C . GLY A 1 346 ? 22.374 7.212 -27.736 1.00 90.81 346 GLY A C 1
ATOM 2619 O O . GLY A 1 346 ? 21.824 7.772 -26.787 1.00 90.81 346 GLY A O 1
ATOM 2620 N N . THR A 1 347 ? 22.198 5.909 -27.986 1.00 86.50 347 THR A N 1
ATOM 2621 C CA . THR A 1 347 ? 21.316 5.060 -27.167 1.00 86.50 347 THR A CA 1
ATOM 2622 C C . THR A 1 347 ? 21.811 4.929 -25.729 1.00 86.50 347 THR A C 1
ATOM 2624 O O . THR A 1 347 ? 21.034 5.121 -24.791 1.00 86.50 347 THR A O 1
ATOM 2627 N N . THR A 1 348 ? 23.108 4.685 -25.535 1.00 89.00 348 THR A N 1
ATOM 2628 C CA . THR A 1 348 ? 23.701 4.538 -24.201 1.00 89.00 348 THR A CA 1
ATOM 2629 C C . THR A 1 348 ? 23.738 5.872 -23.452 1.00 89.00 348 THR A C 1
ATOM 2631 O O . THR A 1 348 ? 23.444 5.920 -22.257 1.00 89.00 348 THR A O 1
ATOM 2634 N N . MET A 1 349 ? 24.013 6.985 -24.140 1.00 91.44 349 MET A N 1
ATOM 2635 C CA . MET A 1 349 ? 23.923 8.326 -23.555 1.00 91.44 349 MET A CA 1
ATOM 2636 C C . MET A 1 349 ? 22.491 8.643 -23.116 1.00 91.44 349 MET A C 1
ATOM 2638 O O . MET A 1 349 ? 22.302 9.134 -22.007 1.00 91.44 349 MET A O 1
ATOM 2642 N N . GLY A 1 350 ? 21.481 8.306 -23.926 1.00 90.25 350 GLY A N 1
ATOM 2643 C CA . GLY A 1 350 ? 20.073 8.464 -23.555 1.00 90.25 350 GLY A CA 1
ATOM 2644 C C . GLY A 1 350 ? 19.719 7.743 -22.250 1.00 90.25 350 GLY A C 1
ATOM 2645 O O . GLY A 1 350 ? 19.073 8.327 -21.380 1.00 90.25 350 GLY A O 1
ATOM 2646 N N . LEU A 1 351 ? 20.218 6.515 -22.067 1.00 88.88 351 LEU A N 1
ATOM 2647 C CA . LEU A 1 351 ? 20.066 5.770 -20.812 1.00 88.88 351 LEU A CA 1
ATOM 2648 C C . LEU A 1 351 ? 20.735 6.464 -19.626 1.00 88.88 351 LEU A C 1
ATOM 2650 O O . LEU A 1 351 ? 20.143 6.540 -18.553 1.00 88.88 351 LEU A O 1
ATOM 2654 N N . CYS A 1 352 ? 21.946 6.990 -19.815 1.00 91.62 352 CYS A N 1
ATOM 2655 C CA . CYS A 1 352 ? 22.687 7.669 -18.752 1.00 91.62 352 CYS A CA 1
ATOM 2656 C C . CYS A 1 352 ? 22.039 9.004 -18.357 1.00 91.62 352 CYS A C 1
ATOM 2658 O O . CYS A 1 352 ? 21.997 9.357 -17.180 1.00 91.62 352 CYS A O 1
ATOM 2660 N N . PHE A 1 353 ? 21.499 9.749 -19.324 1.00 92.50 353 PHE A N 1
ATOM 2661 C CA . PHE A 1 353 ? 20.815 11.009 -19.045 1.00 92.50 353 PHE A CA 1
ATOM 2662 C C . PHE A 1 353 ? 19.426 10.813 -18.443 1.00 92.50 353 PHE A C 1
ATOM 2664 O O . PHE A 1 353 ? 18.970 11.709 -17.741 1.00 92.50 353 PHE A O 1
ATOM 2671 N N . GLY A 1 354 ? 18.770 9.669 -18.656 1.00 90.94 354 GLY A N 1
ATOM 2672 C CA . GLY A 1 354 ? 17.427 9.383 -18.141 1.00 90.94 354 GLY A CA 1
ATOM 2673 C C . GLY A 1 354 ? 17.262 9.654 -16.636 1.00 90.94 354 GLY A C 1
ATOM 2674 O O . GLY A 1 354 ? 16.400 10.459 -16.270 1.00 90.94 354 GLY A O 1
ATOM 2675 N N . PRO A 1 355 ? 18.088 9.059 -15.752 1.00 91.06 355 PRO A N 1
ATOM 2676 C CA . PRO A 1 355 ? 18.051 9.325 -14.313 1.00 91.06 355 PRO A CA 1
ATOM 2677 C C . PRO A 1 355 ? 18.310 10.792 -13.948 1.00 91.06 355 PRO A C 1
ATOM 2679 O O . PRO A 1 355 ? 17.629 11.328 -13.075 1.00 91.06 355 PRO A O 1
ATOM 2682 N N . ILE A 1 356 ? 19.249 11.456 -14.632 1.00 93.50 356 ILE A N 1
ATOM 2683 C CA . ILE A 1 356 ? 19.591 12.870 -14.398 1.00 93.50 356 ILE A CA 1
ATOM 2684 C C . ILE A 1 356 ? 18.401 13.762 -14.771 1.00 93.50 356 ILE A C 1
ATOM 2686 O O . ILE A 1 356 ? 17.918 14.553 -13.962 1.00 93.50 356 ILE A O 1
ATOM 2690 N N . TYR A 1 357 ? 17.877 13.578 -15.980 1.00 92.88 357 TYR A N 1
ATOM 2691 C CA . TYR A 1 357 ? 16.683 14.239 -16.495 1.00 92.88 357 TYR A CA 1
ATOM 2692 C C . TYR A 1 357 ? 15.492 14.065 -15.541 1.00 92.88 357 TYR A C 1
ATOM 2694 O O . TYR A 1 357 ? 14.867 15.049 -15.141 1.00 92.88 357 TYR A O 1
ATOM 2702 N N . ALA A 1 358 ? 15.221 12.833 -15.099 1.00 90.25 358 ALA A N 1
ATOM 2703 C CA . ALA A 1 358 ? 14.121 12.544 -14.189 1.00 90.25 358 ALA A CA 1
ATOM 2704 C C . ALA A 1 358 ? 14.319 13.191 -12.809 1.00 90.25 358 ALA A C 1
ATOM 2706 O O . ALA A 1 358 ? 13.371 13.764 -12.264 1.00 90.25 358 ALA A O 1
ATOM 2707 N N . ALA A 1 359 ? 15.531 13.135 -12.245 1.00 90.00 359 ALA A N 1
ATOM 2708 C CA . ALA A 1 359 ? 15.834 13.693 -10.930 1.00 90.00 359 ALA A CA 1
ATOM 2709 C C . ALA A 1 359 ? 15.690 15.222 -10.906 1.00 90.00 359 ALA A C 1
ATOM 2711 O O . ALA A 1 359 ? 15.031 15.762 -10.015 1.00 90.00 359 ALA A O 1
ATOM 2712 N N . TYR A 1 360 ? 16.249 15.916 -11.900 1.00 93.81 360 TYR A N 1
ATOM 2713 C CA . TYR A 1 360 ? 16.219 17.378 -11.963 1.00 93.81 360 TYR A CA 1
ATOM 2714 C C . TYR A 1 360 ? 14.829 17.923 -12.303 1.00 93.81 360 TYR A C 1
ATOM 2716 O O . TYR A 1 360 ? 14.373 18.862 -11.652 1.00 93.81 360 TYR A O 1
ATOM 2724 N N . ILE A 1 361 ? 14.105 17.312 -13.248 1.00 93.00 361 ILE A N 1
ATOM 2725 C CA . ILE A 1 361 ? 12.730 17.738 -13.561 1.00 93.00 361 ILE A CA 1
ATOM 2726 C C . ILE A 1 361 ? 11.797 17.484 -12.382 1.00 93.00 361 ILE A C 1
ATOM 2728 O O . ILE A 1 361 ? 10.979 18.342 -12.054 1.00 93.00 361 ILE A O 1
ATOM 2732 N N . THR A 1 362 ? 11.934 16.341 -11.704 1.00 89.19 362 THR A N 1
ATOM 2733 C CA . THR A 1 362 ? 11.119 16.053 -10.519 1.00 89.19 362 THR A CA 1
ATOM 2734 C C . THR A 1 362 ? 11.370 17.074 -9.412 1.00 89.19 362 THR A C 1
ATOM 2736 O O . THR A 1 362 ? 10.412 17.507 -8.776 1.00 89.19 362 THR A O 1
ATOM 2739 N N . ALA A 1 363 ? 12.624 17.486 -9.206 1.00 88.38 363 ALA A N 1
ATOM 2740 C CA . ALA A 1 363 ? 12.975 18.500 -8.217 1.00 88.38 363 ALA A CA 1
ATOM 2741 C C . ALA A 1 363 ? 12.464 19.907 -8.585 1.00 88.38 363 ALA A C 1
ATOM 2743 O O . ALA A 1 363 ? 12.036 20.638 -7.699 1.00 88.38 363 ALA A O 1
ATOM 2744 N N . ALA A 1 364 ? 12.490 20.283 -9.869 1.00 92.25 364 ALA A N 1
ATOM 2745 C CA . ALA A 1 364 ? 12.134 21.632 -10.316 1.00 92.25 364 ALA A CA 1
ATOM 2746 C C . ALA A 1 364 ? 10.632 21.832 -10.587 1.00 92.25 364 ALA A C 1
ATOM 2748 O O . ALA A 1 364 ? 10.072 22.866 -10.237 1.00 92.25 364 ALA A O 1
ATOM 2749 N N . ALA A 1 365 ? 9.979 20.859 -11.228 1.00 87.56 365 ALA A N 1
ATOM 2750 C CA . ALA A 1 365 ? 8.612 20.982 -11.747 1.00 87.56 365 ALA A CA 1
ATOM 2751 C C . ALA A 1 365 ? 7.676 19.844 -11.291 1.00 87.56 365 ALA A C 1
ATOM 2753 O O . ALA A 1 365 ? 6.483 19.848 -11.600 1.00 87.56 365 ALA A O 1
ATOM 2754 N N . GLY A 1 366 ? 8.186 18.869 -10.533 1.00 83.94 366 GLY A N 1
ATOM 2755 C CA . GLY A 1 366 ? 7.429 17.712 -10.060 1.00 83.94 366 GLY A CA 1
ATOM 2756 C C . GLY A 1 366 ? 7.396 16.543 -11.053 1.00 83.94 366 GLY A C 1
ATOM 2757 O O . GLY A 1 366 ? 7.637 16.677 -12.250 1.00 83.94 366 GLY A O 1
ATOM 2758 N N . TRP A 1 367 ? 7.067 15.352 -10.548 1.00 81.31 367 TRP A N 1
ATOM 2759 C CA . TRP A 1 367 ? 7.202 14.086 -11.287 1.00 81.31 367 TRP A CA 1
ATOM 2760 C C . TRP A 1 367 ? 6.347 13.992 -12.565 1.00 81.31 367 TRP A C 1
ATOM 2762 O O . TRP A 1 367 ? 6.720 13.296 -13.506 1.00 81.31 367 TRP A O 1
ATOM 2772 N N . ARG A 1 368 ? 5.205 14.695 -12.633 1.00 84.44 368 ARG A N 1
ATOM 2773 C CA . ARG A 1 368 ? 4.321 14.681 -13.817 1.00 84.44 368 ARG A CA 1
ATOM 2774 C C . ARG A 1 368 ? 5.010 15.260 -15.052 1.00 84.44 368 ARG A C 1
ATOM 2776 O O . ARG A 1 368 ? 4.799 14.771 -16.158 1.00 84.44 368 ARG A O 1
ATOM 2783 N N . TRP A 1 369 ? 5.869 16.258 -14.856 1.00 89.00 369 TRP A N 1
ATOM 2784 C CA . TRP A 1 369 ? 6.583 16.921 -15.942 1.00 89.00 369 TRP A CA 1
ATOM 2785 C C . TRP A 1 369 ? 7.639 16.043 -16.611 1.00 89.00 369 TRP A C 1
ATOM 2787 O O . TRP A 1 369 ? 7.951 16.283 -17.776 1.00 89.00 369 TRP A O 1
ATOM 2797 N N . VAL A 1 370 ? 8.116 14.988 -15.941 1.00 87.69 370 VAL A N 1
ATOM 2798 C CA . VAL A 1 370 ? 8.961 13.954 -16.564 1.00 87.69 370 VAL A CA 1
ATOM 2799 C C . VAL A 1 370 ? 8.198 13.277 -17.708 1.00 87.69 370 VAL A C 1
ATOM 2801 O O . VAL A 1 370 ? 8.730 13.093 -18.795 1.00 87.69 370 VAL A O 1
ATOM 2804 N N . PHE A 1 371 ? 6.913 12.977 -17.506 1.00 84.81 371 PHE A N 1
ATOM 2805 C CA . PHE A 1 371 ? 6.082 12.350 -18.535 1.00 84.81 371 PHE A CA 1
ATOM 2806 C C . PHE A 1 371 ? 5.626 13.342 -19.608 1.00 84.81 371 PHE A C 1
ATOM 2808 O O . PHE A 1 371 ? 5.636 13.002 -20.788 1.00 84.81 371 PHE A O 1
ATOM 2815 N N . TYR A 1 372 ? 5.258 14.570 -19.227 1.00 88.06 372 TYR A N 1
ATOM 2816 C CA . TYR A 1 372 ? 4.834 15.581 -20.202 1.00 88.06 372 TYR A CA 1
ATOM 2817 C C . TYR A 1 372 ? 5.955 15.968 -21.161 1.00 88.06 372 TYR A C 1
ATOM 2819 O O . TYR A 1 372 ? 5.741 15.984 -22.369 1.00 88.06 372 TYR A O 1
ATOM 2827 N N . SER A 1 373 ? 7.158 16.231 -20.649 1.00 90.94 373 SER A N 1
ATOM 2828 C CA . SER A 1 373 ? 8.280 16.597 -21.516 1.00 90.94 373 SER A CA 1
ATOM 2829 C C . SER A 1 373 ? 8.733 15.427 -22.398 1.00 90.94 373 SER A C 1
ATOM 2831 O O . SER A 1 373 ? 8.960 15.641 -23.587 1.00 90.94 373 SER A O 1
ATOM 2833 N N . ALA A 1 374 ? 8.743 14.186 -21.891 1.00 86.38 374 ALA A N 1
ATOM 2834 C CA . ALA A 1 374 ? 8.983 13.002 -22.720 1.00 86.38 374 ALA A CA 1
ATOM 2835 C C . ALA A 1 374 ? 7.925 12.842 -23.829 1.00 86.38 374 ALA A C 1
ATOM 2837 O O . ALA A 1 374 ? 8.267 12.552 -24.976 1.00 86.38 374 ALA A O 1
ATOM 2838 N N . GLY A 1 375 ? 6.647 13.079 -23.513 1.00 87.25 375 GLY A N 1
ATOM 2839 C CA . GLY A 1 375 ? 5.546 13.034 -24.478 1.00 87.25 375 GLY A CA 1
ATOM 2840 C C . GLY A 1 375 ? 5.664 14.096 -25.574 1.00 87.25 375 GLY A C 1
ATOM 2841 O O . GLY A 1 375 ? 5.515 13.770 -26.749 1.00 87.25 375 GLY A O 1
ATOM 2842 N N . ILE A 1 376 ? 5.998 15.341 -25.213 1.00 91.19 376 ILE A N 1
ATOM 2843 C CA . ILE A 1 376 ? 6.207 16.443 -26.169 1.00 91.19 376 ILE A CA 1
ATOM 2844 C C . ILE A 1 376 ? 7.352 16.111 -27.129 1.00 91.19 376 ILE A C 1
ATOM 2846 O O . ILE A 1 376 ? 7.175 16.186 -28.344 1.00 91.19 376 ILE A O 1
ATOM 2850 N N . VAL A 1 377 ? 8.507 15.697 -26.598 1.00 88.25 377 VAL A N 1
ATOM 2851 C CA . VAL A 1 377 ? 9.674 15.336 -27.419 1.00 88.25 377 VAL A CA 1
ATOM 2852 C C . VAL A 1 377 ? 9.338 14.171 -28.349 1.00 88.25 377 VAL A C 1
ATOM 2854 O O . VAL A 1 377 ? 9.620 14.240 -29.543 1.00 88.25 377 VAL A O 1
ATOM 2857 N N . THR A 1 378 ? 8.672 13.134 -27.836 1.00 84.19 378 THR A N 1
ATOM 2858 C CA . THR A 1 378 ? 8.259 11.977 -28.645 1.00 84.19 378 THR A CA 1
ATOM 2859 C C . THR A 1 378 ? 7.280 12.380 -29.749 1.00 84.19 378 THR A C 1
ATOM 2861 O O . THR A 1 378 ? 7.422 11.919 -30.876 1.00 84.19 378 THR A O 1
ATOM 2864 N N . GLY A 1 379 ? 6.325 13.272 -29.466 1.00 86.69 379 GLY A N 1
ATOM 2865 C CA . GLY A 1 379 ? 5.375 13.781 -30.460 1.00 86.69 379 GLY A CA 1
ATOM 2866 C C . GLY A 1 379 ? 6.049 14.570 -31.585 1.00 86.69 379 GLY A C 1
ATOM 2867 O O . GLY A 1 379 ? 5.729 14.365 -32.755 1.00 86.69 379 GLY A O 1
ATOM 2868 N N . ILE A 1 380 ? 7.032 15.414 -31.252 1.00 89.25 380 ILE A N 1
ATOM 2869 C CA . ILE A 1 380 ? 7.829 16.152 -32.244 1.00 89.25 380 ILE A CA 1
ATOM 2870 C C . ILE A 1 380 ? 8.634 15.179 -33.116 1.00 89.25 380 ILE A C 1
ATOM 2872 O O . ILE A 1 380 ? 8.606 15.279 -34.343 1.00 89.25 380 ILE A O 1
ATOM 2876 N N . LEU A 1 381 ? 9.316 14.208 -32.496 1.00 84.50 381 LEU A N 1
ATOM 2877 C CA . LEU A 1 381 ? 10.098 13.201 -33.219 1.00 84.50 381 LEU A CA 1
ATOM 2878 C C . LEU A 1 381 ? 9.217 12.328 -34.122 1.00 84.50 381 LEU A C 1
ATOM 2880 O O . LEU A 1 381 ? 9.605 12.042 -35.252 1.00 84.50 381 LEU A O 1
ATOM 2884 N N . PHE A 1 382 ? 8.018 11.956 -33.664 1.00 83.81 382 PHE A N 1
ATOM 2885 C CA . PHE A 1 382 ? 7.047 11.205 -34.460 1.00 83.81 382 PHE A CA 1
ATOM 2886 C C . PHE A 1 382 ? 6.634 11.961 -35.729 1.00 83.81 382 PHE A C 1
ATOM 2888 O O . PHE A 1 382 ? 6.589 11.367 -36.804 1.00 83.81 382 PHE A O 1
ATOM 2895 N N . GLY A 1 383 ? 6.423 13.280 -35.642 1.00 85.94 383 GLY A N 1
ATOM 2896 C CA . GLY A 1 383 ? 6.179 14.117 -36.821 1.00 85.94 383 GLY A CA 1
ATOM 2897 C C . GLY A 1 383 ? 7.320 14.050 -37.845 1.00 85.94 383 GLY A C 1
ATOM 2898 O O . GLY A 1 383 ? 7.066 13.999 -39.046 1.00 85.94 383 GLY A O 1
ATOM 2899 N N . GLY A 1 384 ? 8.571 13.968 -37.381 1.00 83.88 384 GLY A N 1
ATOM 2900 C CA . GLY A 1 384 ? 9.744 13.796 -38.245 1.00 83.88 384 GLY A CA 1
ATOM 2901 C C . GLY A 1 384 ? 9.801 12.438 -38.955 1.00 83.88 384 GLY A C 1
ATOM 2902 O O . GLY A 1 384 ? 10.253 12.366 -40.097 1.00 83.88 384 GLY A O 1
ATOM 2903 N N . VAL A 1 385 ? 9.296 11.371 -38.325 1.00 79.94 385 VAL A N 1
ATOM 2904 C CA . VAL A 1 385 ? 9.242 10.026 -38.930 1.00 79.94 385 VAL A CA 1
ATOM 2905 C C . VAL A 1 385 ? 8.312 9.990 -40.146 1.00 79.94 385 VAL A C 1
ATOM 2907 O O . VAL A 1 385 ? 8.608 9.284 -41.106 1.00 79.94 385 VAL A O 1
ATOM 2910 N N . LEU A 1 386 ? 7.246 10.799 -40.171 1.00 82.88 386 LEU A N 1
ATOM 2911 C CA . LEU A 1 386 ? 6.317 10.872 -41.311 1.00 82.88 386 LEU A CA 1
ATOM 2912 C C . LEU A 1 386 ? 6.973 11.383 -42.607 1.00 82.88 386 LEU A C 1
ATOM 2914 O O . LEU A 1 386 ? 6.438 11.162 -43.690 1.00 82.88 386 LEU A O 1
ATOM 2918 N N . ALA A 1 387 ? 8.124 12.055 -42.512 1.00 85.75 387 ALA A N 1
ATOM 2919 C CA . ALA A 1 387 ? 8.880 12.532 -43.668 1.00 85.75 387 ALA A CA 1
ATOM 2920 C C . ALA A 1 387 ? 9.880 11.493 -44.220 1.00 85.75 387 ALA A C 1
ATOM 2922 O O . ALA A 1 387 ? 10.493 11.729 -45.266 1.00 85.75 387 ALA A O 1
ATOM 2923 N N . ILE A 1 388 ? 10.071 10.360 -43.533 1.00 83.38 388 ILE A N 1
ATOM 2924 C CA . ILE A 1 388 ? 11.000 9.306 -43.955 1.00 83.38 388 ILE A CA 1
ATOM 2925 C C . ILE A 1 388 ? 10.404 8.554 -45.150 1.00 83.38 388 ILE A C 1
ATOM 2927 O O . ILE A 1 388 ? 9.253 8.125 -45.133 1.00 83.38 388 ILE A O 1
ATOM 2931 N N . LYS A 1 389 ? 11.205 8.396 -46.208 1.00 84.06 389 LYS A N 1
ATOM 2932 C CA . LYS A 1 389 ? 10.835 7.645 -47.416 1.00 84.06 389 LYS A CA 1
ATOM 2933 C C . LYS A 1 389 ? 11.238 6.177 -47.282 1.00 84.06 389 LYS A C 1
ATOM 2935 O O . LYS A 1 389 ? 12.195 5.866 -46.580 1.00 84.06 389 LYS A O 1
ATOM 2940 N N . GLU A 1 390 ? 10.541 5.306 -48.007 1.00 83.94 390 GLU A N 1
ATOM 2941 C CA . GLU A 1 390 ? 10.880 3.883 -48.121 1.00 83.94 390 GLU A CA 1
ATOM 2942 C C . GLU A 1 390 ? 12.338 3.699 -48.582 1.00 83.94 390 GLU A C 1
ATOM 2944 O O . GLU A 1 390 ? 12.735 4.231 -49.622 1.00 83.94 390 GLU A O 1
ATOM 2949 N N . SER A 1 391 ? 13.120 2.952 -47.798 1.00 81.25 391 SER A N 1
ATOM 2950 C CA . SER A 1 391 ? 14.537 2.665 -48.050 1.00 81.25 391 SER A CA 1
ATOM 2951 C C . SER A 1 391 ? 14.793 1.211 -48.446 1.00 81.25 391 SER A C 1
ATOM 2953 O O . SER A 1 391 ? 15.865 0.916 -48.971 1.00 81.25 391 SER A O 1
ATOM 2955 N N . ARG A 1 392 ? 13.838 0.297 -48.217 1.00 76.69 392 ARG A N 1
ATOM 2956 C CA . ARG A 1 392 ? 14.046 -1.140 -48.418 1.00 76.69 392 ARG A CA 1
ATOM 2957 C C . ARG A 1 392 ? 14.108 -1.477 -49.904 1.00 76.69 392 ARG A C 1
ATOM 2959 O O . ARG A 1 392 ? 13.159 -1.254 -50.661 1.00 76.69 392 ARG A O 1
ATOM 2966 N N . SER A 1 393 ? 15.232 -2.053 -50.322 1.00 76.56 393 SER A N 1
ATOM 2967 C CA . SER A 1 393 ? 15.521 -2.347 -51.730 1.00 76.56 393 SER A CA 1
ATOM 2968 C C . SER A 1 393 ? 14.516 -3.322 -52.354 1.00 76.56 393 SER A C 1
ATOM 2970 O O . SER A 1 393 ? 14.091 -3.089 -53.485 1.00 76.56 393 SER A O 1
ATOM 2972 N N . SER A 1 394 ? 14.062 -4.340 -51.612 1.00 77.12 394 SER A N 1
ATOM 2973 C CA . SER A 1 394 ? 13.034 -5.292 -52.058 1.00 77.12 394 SER A CA 1
ATOM 2974 C C . SER A 1 394 ? 11.690 -4.606 -52.342 1.00 77.12 394 SER A C 1
ATOM 2976 O O . SER A 1 394 ? 11.106 -4.812 -53.405 1.00 77.12 394 SER A O 1
ATOM 2978 N N . SER A 1 395 ? 11.231 -3.710 -51.461 1.00 78.06 395 SER A N 1
ATOM 2979 C CA . SER A 1 395 ? 9.984 -2.931 -51.615 1.00 78.06 395 SER A CA 1
ATOM 2980 C C . SER A 1 395 ? 10.058 -1.945 -52.791 1.00 78.06 395 SER A C 1
ATOM 2982 O O . SER A 1 395 ? 9.155 -1.879 -53.636 1.00 78.06 395 SER A O 1
ATOM 2984 N N . LEU A 1 396 ? 11.179 -1.227 -52.917 1.00 83.06 396 LEU A N 1
ATOM 2985 C CA . LEU A 1 396 ? 11.418 -0.306 -54.030 1.00 83.06 396 LEU A CA 1
ATOM 2986 C C . LEU A 1 396 ? 11.497 -1.045 -55.371 1.00 83.06 396 LEU A C 1
ATOM 2988 O O . LEU A 1 396 ? 10.909 -0.591 -56.356 1.00 83.06 396 LEU A O 1
ATOM 2992 N N . LEU A 1 397 ? 12.181 -2.192 -55.414 1.00 82.88 397 LEU A N 1
ATOM 2993 C CA . LEU A 1 397 ? 12.258 -3.044 -56.597 1.00 82.88 397 LEU A CA 1
ATOM 2994 C C . LEU A 1 397 ? 10.882 -3.618 -56.953 1.00 82.88 397 LEU A C 1
ATOM 2996 O O . LEU A 1 397 ? 10.481 -3.513 -58.107 1.00 82.88 397 LEU A O 1
ATOM 3000 N N . SER A 1 398 ? 10.106 -4.087 -55.968 1.00 78.88 398 SER A N 1
ATOM 3001 C CA . SER A 1 398 ? 8.709 -4.517 -56.152 1.00 78.88 398 SER A CA 1
ATOM 3002 C C . SER A 1 398 ? 7.858 -3.426 -56.799 1.00 78.88 398 SER A C 1
ATOM 3004 O O . SER A 1 398 ? 7.037 -3.686 -57.676 1.00 78.88 398 SER A O 1
ATOM 3006 N N . SER A 1 399 ? 8.013 -2.182 -56.339 1.00 80.81 399 SER A N 1
ATOM 3007 C CA . SER A 1 399 ? 7.281 -1.031 -56.867 1.00 80.81 399 SER A CA 1
ATOM 3008 C C . SER A 1 399 ? 7.683 -0.726 -58.314 1.00 80.81 399 SER A C 1
ATOM 3010 O O . SER A 1 399 ? 6.819 -0.595 -59.181 1.00 80.81 399 SER A O 1
ATOM 3012 N N . LYS A 1 400 ? 8.991 -0.719 -58.607 1.00 84.50 400 LYS A N 1
ATOM 3013 C CA . LYS A 1 400 ? 9.519 -0.526 -59.968 1.00 84.50 400 LYS A CA 1
ATOM 3014 C C . LYS A 1 400 ? 9.112 -1.649 -60.919 1.00 84.50 400 LYS A C 1
ATOM 3016 O O . LYS A 1 400 ? 8.706 -1.367 -62.038 1.00 84.50 400 LYS A O 1
ATOM 3021 N N . MET A 1 401 ? 9.160 -2.905 -60.481 1.00 79.50 401 MET A N 1
ATOM 3022 C CA . MET A 1 401 ? 8.739 -4.052 -61.289 1.00 79.50 401 MET A CA 1
ATOM 3023 C C . MET A 1 401 ? 7.237 -4.023 -61.569 1.00 79.50 401 MET A C 1
ATOM 3025 O O . MET A 1 401 ? 6.826 -4.290 -62.695 1.00 79.50 401 MET A O 1
ATOM 3029 N N . ARG A 1 402 ? 6.410 -3.612 -60.595 1.00 78.44 402 ARG A N 1
ATOM 3030 C CA . ARG A 1 402 ? 4.974 -3.370 -60.819 1.00 78.44 402 ARG A CA 1
ATOM 3031 C C . ARG A 1 402 ? 4.718 -2.247 -61.825 1.00 78.44 402 ARG A C 1
ATOM 3033 O O . ARG A 1 402 ? 3.788 -2.374 -62.613 1.00 78.44 402 ARG A O 1
ATOM 3040 N N . ALA A 1 403 ? 5.522 -1.183 -61.818 1.00 82.75 403 ALA A N 1
ATOM 3041 C CA . ALA A 1 403 ? 5.436 -0.117 -62.817 1.00 82.75 403 ALA A CA 1
ATOM 3042 C C . ALA A 1 403 ? 5.833 -0.620 -64.217 1.00 82.75 403 ALA A C 1
ATOM 3044 O O . ALA A 1 403 ? 5.060 -0.480 -65.156 1.00 82.75 403 ALA A O 1
ATOM 3045 N N . ILE A 1 404 ? 6.961 -1.329 -64.341 1.00 80.38 404 ILE A N 1
ATOM 3046 C CA . ILE A 1 404 ? 7.420 -1.908 -65.617 1.00 80.38 404 ILE A CA 1
ATOM 3047 C C . ILE A 1 404 ? 6.393 -2.900 -66.183 1.00 80.38 404 ILE A C 1
ATOM 3049 O O . ILE A 1 404 ? 6.137 -2.885 -67.383 1.00 80.38 404 ILE A O 1
ATOM 3053 N N . ARG A 1 405 ? 5.752 -3.720 -65.339 1.00 76.12 405 ARG A N 1
ATOM 3054 C CA . ARG A 1 405 ? 4.693 -4.656 -65.760 1.00 76.12 405 ARG A CA 1
ATOM 3055 C C . ARG A 1 405 ? 3.419 -3.954 -66.246 1.00 76.12 405 ARG A C 1
ATOM 3057 O O . ARG A 1 405 ? 2.659 -4.549 -66.997 1.00 76.12 405 ARG A O 1
ATOM 3064 N N . ARG A 1 406 ? 3.160 -2.717 -65.800 1.00 75.94 406 ARG A N 1
ATOM 3065 C CA . ARG A 1 406 ? 2.064 -1.891 -66.336 1.00 75.94 406 ARG A CA 1
ATOM 3066 C C . ARG A 1 406 ? 2.430 -1.273 -67.682 1.00 75.94 406 ARG A C 1
ATOM 3068 O O . ARG A 1 406 ? 1.573 -1.209 -68.553 1.00 75.94 406 ARG A O 1
ATOM 3075 N N . ASP A 1 407 ? 3.682 -0.852 -67.838 1.00 80.62 407 ASP A N 1
ATOM 3076 C CA . ASP A 1 407 ? 4.130 -0.085 -69.005 1.00 80.62 407 ASP A CA 1
ATOM 3077 C C . ASP A 1 407 ? 4.654 -0.971 -70.156 1.00 80.62 407 ASP A C 1
ATOM 3079 O O . ASP A 1 407 ? 4.812 -0.496 -71.280 1.00 80.62 407 ASP A O 1
ATOM 3083 N N . THR A 1 408 ? 4.916 -2.263 -69.915 1.00 73.75 408 THR A N 1
ATOM 3084 C CA . THR A 1 408 ? 5.428 -3.213 -70.921 1.00 73.75 408 THR A CA 1
ATOM 3085 C C . THR A 1 408 ? 4.675 -4.546 -70.915 1.00 73.75 408 THR A C 1
ATOM 3087 O O . THR A 1 408 ? 4.226 -5.021 -69.878 1.00 73.75 408 THR A O 1
ATOM 3090 N N . ASN A 1 409 ? 4.600 -5.204 -72.079 1.00 66.62 409 ASN A N 1
ATOM 3091 C CA . ASN A 1 409 ? 3.941 -6.508 -72.276 1.00 66.62 409 ASN A CA 1
ATOM 3092 C C . ASN A 1 409 ? 4.813 -7.715 -71.847 1.00 66.62 409 ASN A C 1
ATOM 3094 O O . ASN A 1 409 ? 4.655 -8.824 -72.358 1.00 66.62 409 ASN A O 1
ATOM 3098 N N . ILE A 1 410 ? 5.782 -7.511 -70.947 1.00 68.12 410 ILE A N 1
ATOM 3099 C CA . ILE A 1 410 ? 6.709 -8.558 -70.497 1.00 68.12 410 ILE A CA 1
ATOM 3100 C C . ILE A 1 410 ? 6.037 -9.366 -69.378 1.00 68.12 410 ILE A C 1
ATOM 3102 O O . ILE A 1 410 ? 5.819 -8.869 -68.274 1.00 68.12 410 ILE A O 1
ATOM 3106 N N . ILE A 1 411 ? 5.699 -10.624 -69.674 1.00 60.97 411 ILE A N 1
ATOM 3107 C CA . ILE A 1 411 ? 4.864 -11.481 -68.811 1.00 60.97 411 ILE A CA 1
ATOM 3108 C C . ILE A 1 411 ? 5.699 -12.218 -67.741 1.00 60.97 411 ILE A C 1
ATOM 3110 O O . ILE A 1 411 ? 5.190 -12.462 -66.647 1.00 60.97 411 ILE A O 1
ATOM 3114 N N . ASN A 1 412 ? 6.990 -12.469 -68.007 1.00 60.91 412 ASN A N 1
ATOM 3115 C CA . ASN A 1 412 ? 7.903 -13.236 -67.144 1.00 60.91 412 ASN A CA 1
ATOM 3116 C C . ASN A 1 412 ? 8.950 -12.342 -66.461 1.00 60.91 412 ASN A C 1
ATOM 3118 O O . ASN A 1 412 ? 10.103 -12.276 -66.882 1.00 60.91 412 ASN A O 1
ATOM 3122 N N . LEU A 1 413 ? 8.546 -11.653 -65.399 1.00 64.56 413 LEU A N 1
ATOM 3123 C CA . LEU A 1 413 ? 9.442 -10.935 -64.488 1.00 64.56 413 LEU A CA 1
ATOM 3124 C C . LEU A 1 413 ? 9.237 -11.496 -63.078 1.00 64.56 413 LEU A C 1
ATOM 3126 O O . LEU A 1 413 ? 8.736 -10.812 -62.186 1.00 64.56 413 LEU A O 1
ATOM 3130 N N . ASP A 1 414 ? 9.586 -12.769 -62.905 1.00 61.38 414 ASP A N 1
ATOM 3131 C CA . ASP A 1 414 ? 9.578 -13.415 -61.598 1.00 61.38 414 ASP A CA 1
ATOM 3132 C C . ASP A 1 414 ? 10.851 -13.028 -60.851 1.00 61.38 414 ASP A C 1
ATOM 3134 O O . ASP A 1 414 ? 11.971 -13.260 -61.307 1.00 61.38 414 ASP A O 1
ATOM 3138 N N . TRP A 1 415 ? 10.677 -12.405 -59.692 1.00 66.88 415 TRP A N 1
ATOM 3139 C CA . TRP A 1 415 ? 11.760 -12.142 -58.759 1.00 66.88 415 TRP A CA 1
ATOM 3140 C C . TRP A 1 415 ? 11.339 -12.681 -57.397 1.00 66.88 415 TRP A C 1
ATOM 3142 O O . TRP A 1 415 ? 10.188 -12.539 -56.979 1.00 66.88 415 TRP A O 1
ATOM 3152 N N . HIS A 1 416 ? 12.266 -13.342 -56.715 1.00 64.75 416 HIS A N 1
ATOM 3153 C CA . HIS A 1 416 ? 11.998 -13.896 -55.401 1.00 64.75 416 HIS A CA 1
ATOM 3154 C C . HIS A 1 416 ? 12.114 -12.780 -54.362 1.00 64.75 416 HIS A C 1
ATOM 3156 O O . HIS A 1 416 ? 13.213 -12.271 -54.132 1.00 64.75 416 HIS A O 1
ATOM 3162 N N . ASN A 1 417 ? 10.987 -12.387 -53.763 1.00 66.75 417 ASN A N 1
ATOM 3163 C CA . ASN A 1 417 ? 10.978 -11.488 -52.618 1.00 66.75 417 ASN A CA 1
ATOM 3164 C C . ASN A 1 417 ? 11.199 -12.307 -51.337 1.00 66.75 417 ASN A C 1
ATOM 3166 O O . ASN A 1 417 ? 10.283 -13.023 -50.932 1.00 66.75 417 ASN A O 1
ATOM 3170 N N . PRO A 1 418 ? 12.357 -12.191 -50.662 1.00 61.09 418 PRO A N 1
ATOM 3171 C CA . PRO A 1 418 ? 12.618 -12.932 -49.426 1.00 61.09 418 PRO A CA 1
ATOM 3172 C C . PRO A 1 418 ? 11.688 -12.522 -48.272 1.00 61.09 418 PRO A C 1
ATOM 3174 O O . PRO A 1 418 ? 11.617 -13.216 -47.261 1.00 61.09 418 PRO A O 1
ATOM 3177 N N . ASP A 1 419 ? 11.007 -11.380 -48.417 1.00 61.34 419 ASP A N 1
ATOM 3178 C CA . ASP A 1 419 ? 10.166 -10.763 -47.392 1.00 61.34 419 ASP A CA 1
ATOM 3179 C C . ASP A 1 419 ? 8.669 -11.057 -47.567 1.00 61.34 419 ASP A C 1
ATOM 3181 O O . ASP A 1 419 ? 7.860 -10.596 -46.761 1.00 61.34 419 ASP A O 1
ATOM 3185 N N . ASP A 1 420 ? 8.279 -11.764 -48.630 1.00 65.12 420 ASP A N 1
ATOM 3186 C CA . ASP A 1 420 ? 6.872 -12.037 -48.914 1.00 65.12 420 ASP A CA 1
ATOM 3187 C C . ASP A 1 420 ? 6.380 -13.212 -48.061 1.00 65.12 420 ASP A C 1
ATOM 3189 O O . ASP A 1 420 ? 6.923 -14.316 -48.120 1.00 65.12 420 ASP A O 1
ATOM 3193 N N . SER A 1 421 ? 5.359 -12.969 -47.238 1.00 64.69 421 SER A N 1
ATOM 3194 C CA . SER A 1 421 ? 4.708 -14.000 -46.430 1.00 64.69 421 SER A CA 1
ATOM 3195 C C . SER A 1 421 ? 3.301 -14.251 -46.989 1.00 64.69 421 SER A C 1
ATOM 3197 O O . SER A 1 421 ? 2.425 -13.400 -46.801 1.00 64.69 421 SER A O 1
ATOM 3199 N N . PRO A 1 422 ? 3.050 -15.386 -47.661 1.00 62.38 422 PRO A N 1
ATOM 3200 C CA . PRO A 1 422 ? 1.797 -15.617 -48.381 1.00 62.38 422 PRO A CA 1
ATOM 3201 C C . PRO A 1 422 ? 0.580 -15.817 -47.460 1.00 62.38 422 PRO A C 1
ATOM 3203 O O . PRO A 1 422 ? -0.549 -15.572 -47.882 1.00 62.38 422 PRO A O 1
ATOM 3206 N N . ASP A 1 423 ? 0.778 -16.233 -46.204 1.00 80.12 423 ASP A N 1
ATOM 3207 C CA . ASP A 1 423 ? -0.292 -16.450 -45.227 1.00 80.12 423 ASP A CA 1
ATOM 3208 C C . ASP A 1 423 ? 0.089 -16.025 -43.791 1.00 80.12 423 ASP A C 1
ATOM 3210 O O . ASP A 1 423 ? 1.258 -15.867 -43.428 1.00 80.12 423 ASP A O 1
ATOM 3214 N N . PHE A 1 424 ? -0.929 -15.837 -42.938 1.00 79.31 424 PHE A N 1
ATOM 3215 C CA . PHE A 1 424 ? -0.751 -15.440 -41.531 1.00 79.31 424 PHE A CA 1
ATOM 3216 C C . PHE A 1 424 ? 0.101 -16.444 -40.744 1.00 79.31 424 PHE A C 1
ATOM 3218 O O . PHE A 1 424 ? 0.826 -16.062 -39.828 1.00 79.31 424 PHE A O 1
ATOM 3225 N N . ARG A 1 425 ? 0.042 -17.727 -41.113 1.00 80.81 425 ARG A N 1
ATOM 3226 C CA . ARG A 1 425 ? 0.851 -18.771 -40.489 1.00 80.81 425 ARG A CA 1
ATOM 3227 C C . ARG A 1 425 ? 2.333 -18.588 -40.812 1.00 80.81 425 ARG A C 1
ATOM 3229 O O . ARG A 1 425 ? 3.122 -18.544 -39.874 1.00 80.81 425 ARG A O 1
ATOM 3236 N N . SER A 1 426 ? 2.694 -18.361 -42.078 1.00 78.44 426 SER A N 1
ATOM 3237 C CA . SER A 1 426 ? 4.080 -18.048 -42.458 1.00 78.44 426 SER A CA 1
ATOM 3238 C C . SER A 1 426 ? 4.584 -16.772 -41.789 1.00 78.44 426 SER A C 1
ATOM 3240 O O . SER A 1 426 ? 5.744 -16.704 -41.385 1.00 78.44 426 SER A O 1
ATOM 3242 N N . LEU A 1 427 ? 3.714 -15.772 -41.607 1.00 78.50 427 LEU A N 1
ATOM 3243 C CA . LEU A 1 427 ? 4.055 -14.557 -40.868 1.00 78.50 427 LEU A CA 1
ATOM 3244 C C . LEU A 1 427 ? 4.379 -14.859 -39.394 1.00 78.50 427 LEU A C 1
ATOM 3246 O O . LEU A 1 427 ? 5.400 -14.399 -38.886 1.00 78.50 427 LEU A O 1
ATOM 3250 N N . VAL A 1 428 ? 3.547 -15.651 -38.707 1.00 82.69 428 VAL A N 1
ATOM 3251 C CA . VAL A 1 428 ? 3.802 -16.079 -37.318 1.00 82.69 428 VAL A CA 1
ATOM 3252 C C . VAL A 1 428 ? 5.080 -16.915 -37.228 1.00 82.69 428 VAL A C 1
ATOM 3254 O O . VAL A 1 428 ? 5.891 -16.702 -36.322 1.00 82.69 428 VAL A O 1
ATOM 3257 N N . ASP A 1 429 ? 5.304 -17.819 -38.179 1.00 79.88 429 ASP A N 1
ATOM 3258 C CA . ASP A 1 429 ? 6.502 -18.654 -38.215 1.00 79.88 429 ASP A CA 1
ATOM 3259 C C . ASP A 1 429 ? 7.776 -17.808 -38.386 1.00 79.88 429 ASP A C 1
ATOM 3261 O O . ASP A 1 429 ? 8.784 -18.041 -37.711 1.00 79.88 429 ASP A O 1
ATOM 3265 N N . LEU A 1 430 ? 7.724 -16.773 -39.228 1.00 75.88 430 LEU A N 1
ATOM 3266 C CA . LEU A 1 430 ? 8.849 -15.881 -39.503 1.00 75.88 430 LEU A CA 1
ATOM 3267 C C . LEU A 1 430 ? 9.114 -14.871 -38.371 1.00 75.88 430 LEU A C 1
ATOM 3269 O O . LEU A 1 430 ? 10.274 -14.623 -38.034 1.00 75.88 430 LEU A O 1
ATOM 3273 N N . VAL A 1 431 ? 8.060 -14.304 -37.774 1.00 77.38 431 VAL A N 1
ATOM 3274 C CA . VAL A 1 431 ? 8.151 -13.211 -36.786 1.00 77.38 431 VAL A CA 1
ATOM 3275 C C . VAL A 1 431 ? 8.253 -13.717 -35.345 1.00 77.38 431 VAL A C 1
ATOM 3277 O O . VAL A 1 431 ? 8.896 -13.068 -34.523 1.00 77.38 431 VAL A O 1
ATOM 3280 N N . VAL A 1 432 ? 7.650 -14.863 -35.015 1.00 82.12 432 VAL A N 1
ATOM 3281 C CA . VAL A 1 432 ? 7.580 -15.379 -33.635 1.00 82.12 432 VAL A CA 1
ATOM 3282 C C . VAL A 1 432 ? 8.373 -16.671 -33.476 1.00 82.12 432 VAL A C 1
ATOM 3284 O O . VAL A 1 432 ? 9.273 -16.739 -32.639 1.00 82.12 432 VAL A O 1
ATOM 3287 N N . VAL A 1 433 ? 8.078 -17.697 -34.279 1.00 86.75 433 VAL A N 1
ATOM 3288 C CA . VAL A 1 433 ? 8.651 -19.039 -34.074 1.00 86.75 433 VAL A CA 1
ATOM 3289 C C . VAL A 1 433 ? 10.148 -19.057 -34.369 1.00 86.75 433 VAL A C 1
ATOM 3291 O O . VAL A 1 433 ? 10.926 -19.585 -33.574 1.00 86.75 433 VAL A O 1
ATOM 3294 N N . ARG A 1 434 ? 10.581 -18.451 -35.479 1.00 84.56 434 ARG A N 1
ATOM 3295 C CA . ARG A 1 434 ? 11.989 -18.448 -35.894 1.00 84.56 434 ARG A CA 1
ATOM 3296 C C . ARG A 1 434 ? 12.910 -17.742 -34.886 1.00 84.56 434 ARG A C 1
ATOM 3298 O O . ARG A 1 434 ? 13.896 -18.372 -34.503 1.00 84.56 434 ARG A O 1
ATOM 3305 N N . PRO A 1 435 ? 12.626 -16.516 -34.394 1.00 86.25 435 PRO A N 1
ATOM 3306 C CA . PRO A 1 435 ? 13.436 -15.900 -33.339 1.00 86.25 435 PRO A CA 1
ATOM 3307 C C . PRO A 1 435 ? 13.518 -16.735 -32.060 1.00 86.25 435 PRO A C 1
ATOM 3309 O O . PRO A 1 435 ? 14.601 -16.867 -31.496 1.00 86.25 435 PRO A O 1
ATOM 3312 N N . VAL A 1 436 ? 12.401 -17.331 -31.621 1.00 87.88 436 VAL A N 1
ATOM 3313 C CA . VAL A 1 436 ? 12.371 -18.188 -30.423 1.00 87.88 436 VAL A CA 1
ATOM 3314 C C . VAL A 1 436 ? 13.217 -19.439 -30.630 1.00 87.88 436 VAL A C 1
ATOM 3316 O O . VAL A 1 436 ? 14.010 -19.793 -29.762 1.00 87.88 436 VAL A O 1
ATOM 3319 N N . LYS A 1 437 ? 13.101 -20.087 -31.793 1.00 86.88 437 LYS A N 1
ATOM 3320 C CA . LYS A 1 437 ? 13.897 -21.270 -32.117 1.00 86.88 437 LYS A CA 1
ATOM 3321 C C . LYS A 1 437 ? 15.384 -20.923 -32.164 1.00 86.88 437 LYS A C 1
ATOM 3323 O O . LYS A 1 437 ? 16.142 -21.554 -31.443 1.00 86.88 437 LYS A O 1
ATOM 3328 N N . LEU A 1 438 ? 15.786 -19.866 -32.878 1.00 86.44 438 LEU A N 1
ATOM 3329 C CA . LEU A 1 438 ? 17.183 -19.408 -32.899 1.00 86.44 438 LEU A CA 1
ATOM 3330 C C . LEU A 1 438 ? 17.711 -19.099 -31.490 1.00 86.44 438 LEU A C 1
ATOM 3332 O O . LEU A 1 438 ? 18.821 -19.494 -31.152 1.00 86.44 438 LEU A O 1
ATOM 3336 N N . LEU A 1 439 ? 16.909 -18.443 -30.648 1.00 88.62 439 LEU A N 1
ATOM 3337 C CA . LEU A 1 439 ? 17.293 -18.124 -29.274 1.00 88.62 439 LEU A CA 1
ATOM 3338 C C . LEU A 1 439 ? 17.461 -19.365 -28.385 1.00 88.62 439 LEU A C 1
ATOM 3340 O O . LEU A 1 439 ? 18.228 -19.304 -27.435 1.00 88.62 439 LEU A O 1
ATOM 3344 N N . LEU A 1 440 ? 16.754 -20.466 -28.649 1.00 89.19 440 LEU A N 1
ATOM 3345 C CA . LEU A 1 440 ? 16.812 -21.679 -27.825 1.00 89.19 440 LEU A CA 1
ATOM 3346 C C . LEU A 1 440 ? 17.743 -22.759 -28.385 1.00 89.19 440 LEU A C 1
ATOM 3348 O O . LEU A 1 440 ? 18.196 -23.611 -27.624 1.00 89.19 440 LEU A O 1
ATOM 3352 N N . THR A 1 441 ? 18.022 -22.746 -29.690 1.00 85.94 441 THR A N 1
ATOM 3353 C CA . THR A 1 441 ? 18.792 -23.807 -30.353 1.00 85.94 441 THR A CA 1
ATOM 3354 C C . THR A 1 441 ? 20.180 -23.374 -30.790 1.00 85.94 441 THR A C 1
ATOM 3356 O O . THR A 1 441 ? 21.053 -24.230 -30.873 1.00 85.94 441 THR A O 1
ATOM 3359 N N . GLU A 1 442 ? 20.417 -22.087 -31.067 1.00 85.62 442 GLU A N 1
ATOM 3360 C CA . GLU A 1 442 ? 21.710 -21.621 -31.579 1.00 85.62 442 GLU A CA 1
ATOM 3361 C C . GLU A 1 442 ? 22.642 -21.177 -30.439 1.00 85.62 442 GLU A C 1
ATOM 3363 O O . GLU A 1 442 ? 22.419 -20.118 -29.837 1.00 85.62 442 GLU A O 1
ATOM 3368 N N . PRO A 1 443 ? 23.749 -21.900 -30.167 1.00 85.81 443 PRO A N 1
ATOM 3369 C CA . PRO A 1 443 ? 24.649 -21.578 -29.056 1.00 85.81 443 PRO A CA 1
ATOM 3370 C C . PRO A 1 443 ? 25.248 -20.172 -29.160 1.00 85.81 443 PRO A C 1
ATOM 3372 O O . PRO A 1 443 ? 25.442 -19.487 -28.156 1.00 85.81 443 PRO A O 1
ATOM 3375 N N . LEU A 1 444 ? 25.510 -19.719 -30.390 1.00 84.31 444 LEU A N 1
ATOM 3376 C CA . LEU A 1 444 ? 26.048 -18.389 -30.652 1.00 84.31 444 LEU A CA 1
ATOM 3377 C C . LEU A 1 444 ? 25.045 -17.285 -30.281 1.00 84.31 444 LEU A C 1
ATOM 3379 O O . LEU A 1 444 ? 25.437 -16.299 -29.655 1.00 84.31 444 LEU A O 1
ATOM 3383 N N . VAL A 1 445 ? 23.762 -17.457 -30.627 1.00 87.56 445 VAL A N 1
ATOM 3384 C CA . VAL A 1 445 ? 22.701 -16.492 -30.290 1.00 87.56 445 VAL A CA 1
ATOM 3385 C C . VAL A 1 445 ? 22.500 -16.455 -28.779 1.00 87.56 445 VAL A C 1
ATOM 3387 O O . VAL A 1 445 ? 22.469 -15.368 -28.212 1.00 87.56 445 VAL A O 1
ATOM 3390 N N . ILE A 1 446 ? 22.451 -17.616 -28.116 1.00 89.62 446 ILE A N 1
ATOM 3391 C CA . ILE A 1 446 ? 22.320 -17.725 -26.653 1.00 89.62 446 ILE A CA 1
ATOM 3392 C C . ILE A 1 446 ? 23.454 -16.985 -25.942 1.00 89.62 446 ILE A C 1
ATOM 3394 O O . ILE A 1 446 ? 23.211 -16.187 -25.034 1.00 89.62 446 ILE A O 1
ATOM 3398 N N . MET A 1 447 ? 24.697 -17.229 -26.359 1.00 88.12 447 MET A N 1
ATOM 3399 C CA . MET A 1 447 ? 25.880 -16.622 -25.754 1.00 88.12 447 MET A CA 1
ATOM 3400 C C . MET A 1 447 ? 25.884 -15.099 -25.945 1.00 88.12 447 MET A C 1
ATOM 3402 O O . MET A 1 447 ? 26.036 -14.359 -24.972 1.00 88.12 447 MET A O 1
ATOM 3406 N N . ILE A 1 448 ? 25.665 -14.623 -27.177 1.00 89.38 448 ILE A N 1
ATOM 3407 C CA . ILE A 1 448 ? 25.598 -13.188 -27.492 1.00 89.38 448 ILE A CA 1
ATOM 3408 C C . ILE A 1 448 ? 24.460 -12.514 -26.721 1.00 89.38 448 ILE A C 1
ATOM 3410 O O . ILE A 1 448 ? 24.678 -11.475 -26.092 1.00 89.38 448 ILE A O 1
ATOM 3414 N N . ALA A 1 449 ? 23.271 -13.122 -26.724 1.00 91.00 449 ALA A N 1
ATOM 3415 C CA . ALA A 1 449 ? 22.113 -12.627 -25.998 1.00 91.00 449 ALA A CA 1
ATOM 3416 C C . ALA A 1 449 ? 22.403 -12.522 -24.503 1.00 91.00 449 ALA A C 1
ATOM 3418 O O . ALA A 1 449 ? 22.149 -11.476 -23.916 1.00 91.00 449 ALA A O 1
ATOM 3419 N N . THR A 1 450 ? 23.006 -13.543 -23.899 1.00 91.50 450 THR A N 1
ATOM 3420 C CA . THR A 1 450 ? 23.328 -13.558 -22.467 1.00 91.50 450 THR A CA 1
ATOM 3421 C C . THR A 1 450 ? 24.313 -12.449 -22.098 1.00 91.50 450 THR A C 1
ATOM 3423 O O . THR A 1 450 ? 24.017 -11.629 -21.229 1.00 91.50 450 THR A O 1
ATOM 3426 N N . ILE A 1 451 ? 25.460 -12.369 -22.783 1.00 91.94 451 ILE A N 1
ATOM 3427 C CA . ILE A 1 451 ? 26.511 -11.390 -22.460 1.00 91.94 451 ILE A CA 1
ATOM 3428 C C . ILE A 1 451 ? 26.004 -9.965 -22.678 1.00 91.94 451 ILE A C 1
ATOM 3430 O O . ILE A 1 451 ? 26.152 -9.108 -21.805 1.00 91.94 451 ILE A O 1
ATOM 3434 N N . SER A 1 452 ? 25.369 -9.715 -23.826 1.00 90.62 452 SER A N 1
ATOM 3435 C CA . SER A 1 452 ? 24.837 -8.394 -24.153 1.00 90.62 452 SER A CA 1
ATOM 3436 C C . SER A 1 452 ? 23.750 -7.971 -23.164 1.00 90.62 452 SER A C 1
ATOM 3438 O O . SER A 1 452 ? 23.771 -6.838 -22.685 1.00 90.62 452 SER A O 1
ATOM 3440 N N . SER A 1 453 ? 22.849 -8.885 -22.788 1.00 92.50 453 SER A N 1
ATOM 3441 C CA . SER A 1 453 ? 21.749 -8.595 -21.862 1.00 92.50 453 SER A CA 1
ATOM 3442 C C . SER A 1 453 ? 22.228 -8.316 -20.445 1.00 92.50 453 SER A C 1
ATOM 3444 O O . SER A 1 453 ? 21.746 -7.372 -19.826 1.00 92.50 453 SER A O 1
ATOM 3446 N N . VAL A 1 454 ? 23.192 -9.089 -19.935 1.00 93.12 454 VAL A N 1
ATOM 3447 C CA . VAL A 1 454 ? 23.789 -8.840 -18.615 1.00 93.12 454 VAL A CA 1
ATOM 3448 C C . VAL A 1 454 ? 24.549 -7.516 -18.617 1.00 93.12 454 VAL A C 1
ATOM 3450 O O . VAL A 1 454 ? 24.359 -6.703 -17.718 1.00 93.12 454 VAL A O 1
ATOM 3453 N N . SER A 1 455 ? 25.359 -7.262 -19.648 1.00 92.19 455 SER A N 1
ATOM 3454 C CA . SER A 1 455 ? 26.118 -6.018 -19.782 1.00 92.19 455 SER A CA 1
ATOM 3455 C C . SER A 1 455 ? 25.209 -4.783 -19.808 1.00 92.19 455 SER A C 1
ATOM 3457 O O . SER A 1 455 ? 25.417 -3.849 -19.036 1.00 92.19 455 SER A O 1
ATOM 3459 N N . TRP A 1 456 ? 24.153 -4.798 -20.625 1.00 90.56 456 TRP A N 1
ATOM 3460 C CA . TRP A 1 456 ? 23.151 -3.726 -20.651 1.00 90.56 456 TRP A CA 1
ATOM 3461 C C . TRP A 1 456 ? 22.369 -3.619 -19.344 1.00 90.56 456 TRP A C 1
ATOM 3463 O O . TRP A 1 456 ? 22.120 -2.518 -18.851 1.00 90.56 456 TRP A O 1
ATOM 3473 N N . GLY A 1 457 ? 22.018 -4.762 -18.760 1.00 92.94 457 GLY A N 1
ATOM 3474 C CA . GLY A 1 457 ? 21.317 -4.845 -17.491 1.00 92.94 457 GLY A CA 1
ATOM 3475 C C . GLY A 1 457 ? 22.055 -4.150 -16.346 1.00 92.94 457 GLY A C 1
ATOM 3476 O O . GLY A 1 457 ? 21.405 -3.568 -15.483 1.00 92.94 457 GLY A O 1
ATOM 3477 N N . ILE A 1 458 ? 23.392 -4.121 -16.363 1.00 93.19 458 ILE A N 1
ATOM 3478 C CA . ILE A 1 458 ? 24.202 -3.426 -15.349 1.00 93.19 458 ILE A CA 1
ATOM 3479 C C . ILE A 1 458 ? 23.921 -1.916 -15.327 1.00 93.19 458 ILE A C 1
ATOM 3481 O O . ILE A 1 458 ? 23.832 -1.340 -14.245 1.00 93.19 458 ILE A O 1
ATOM 3485 N N . ILE A 1 459 ? 23.709 -1.271 -16.483 1.00 91.38 459 ILE A N 1
ATOM 3486 C CA . ILE A 1 459 ? 23.354 0.161 -16.524 1.00 91.38 459 ILE A CA 1
ATOM 3487 C C . ILE A 1 459 ? 22.000 0.397 -15.841 1.00 91.38 459 ILE A C 1
ATOM 3489 O O . ILE A 1 459 ? 21.854 1.354 -15.082 1.00 91.38 459 ILE A O 1
ATOM 3493 N N . TYR A 1 460 ? 21.027 -0.489 -16.069 1.00 92.19 460 TYR A N 1
ATOM 3494 C CA . TYR A 1 460 ? 19.717 -0.420 -15.415 1.00 92.19 460 TYR A CA 1
ATOM 3495 C C . TYR A 1 460 ? 19.794 -0.740 -13.921 1.00 92.19 460 TYR A C 1
ATOM 3497 O O . TYR A 1 460 ? 19.166 -0.072 -13.114 1.00 92.19 460 TYR A O 1
ATOM 3505 N N . LEU A 1 461 ? 20.608 -1.711 -13.515 1.00 94.38 461 LEU A N 1
ATOM 3506 C CA . LEU A 1 461 ? 20.875 -1.991 -12.104 1.00 94.38 461 LEU A CA 1
ATOM 3507 C C . LEU A 1 461 ? 21.454 -0.754 -11.396 1.00 94.38 461 LEU A C 1
ATOM 3509 O O . LEU A 1 461 ? 21.068 -0.427 -10.271 1.00 94.38 461 LEU A O 1
ATOM 3513 N N . PHE A 1 462 ? 22.335 -0.023 -12.080 1.00 93.44 462 PHE A N 1
ATOM 3514 C CA . PHE A 1 462 ? 22.923 1.215 -11.585 1.00 93.44 462 PHE A CA 1
ATOM 3515 C C . PHE A 1 462 ? 21.922 2.360 -11.401 1.00 93.44 462 PHE A C 1
ATOM 3517 O O . PHE A 1 462 ? 22.221 3.267 -10.621 1.00 93.44 462 PHE A O 1
ATOM 3524 N N . THR A 1 463 ? 20.730 2.338 -12.022 1.00 89.06 463 THR A N 1
ATOM 3525 C CA . THR A 1 463 ? 19.719 3.400 -11.805 1.00 89.06 463 THR A CA 1
ATOM 3526 C C . THR A 1 463 ? 19.238 3.435 -10.365 1.00 89.06 463 THR A C 1
ATOM 3528 O O . THR A 1 463 ? 19.030 4.517 -9.815 1.00 89.06 463 THR A O 1
ATOM 3531 N N . GLU A 1 464 ? 19.157 2.269 -9.728 1.00 87.81 464 GLU A N 1
ATOM 3532 C CA . GLU A 1 464 ? 18.818 2.145 -8.311 1.00 87.81 464 GLU A CA 1
ATOM 3533 C C . GLU A 1 464 ? 20.064 2.149 -7.419 1.00 87.81 464 GLU A C 1
ATOM 3535 O O . GLU A 1 464 ? 20.093 2.820 -6.385 1.00 87.81 464 GLU A O 1
ATOM 3540 N N . SER A 1 465 ? 21.132 1.442 -7.803 1.00 90.75 465 SER A N 1
ATOM 3541 C CA . SER A 1 465 ? 22.266 1.272 -6.892 1.00 90.75 465 SER A CA 1
ATOM 3542 C C . SER A 1 465 ? 23.128 2.527 -6.736 1.00 90.75 465 SER A C 1
ATOM 3544 O O . SER A 1 465 ? 23.527 2.836 -5.613 1.00 90.75 465 SER A O 1
ATOM 3546 N N . LEU A 1 466 ? 23.386 3.299 -7.802 1.00 92.25 466 LEU A N 1
ATOM 3547 C CA . LEU A 1 466 ? 24.225 4.501 -7.707 1.00 92.25 466 LEU A CA 1
ATOM 3548 C C . LEU A 1 466 ? 23.574 5.567 -6.831 1.00 92.25 466 LEU A C 1
ATOM 3550 O O . LEU A 1 466 ? 24.239 6.154 -5.978 1.00 92.25 466 LEU A O 1
ATOM 3554 N N . THR A 1 467 ? 22.265 5.778 -6.976 1.00 86.88 467 THR A N 1
ATOM 3555 C CA . THR A 1 467 ? 21.556 6.773 -6.163 1.00 86.88 467 THR A CA 1
ATOM 3556 C C . THR A 1 467 ? 21.597 6.412 -4.675 1.00 86.88 467 THR A C 1
ATOM 3558 O O . THR A 1 467 ? 21.804 7.293 -3.839 1.00 86.88 467 THR A O 1
ATOM 3561 N N . ARG A 1 468 ? 21.511 5.118 -4.334 1.00 87.56 468 ARG A N 1
ATOM 3562 C CA . ARG A 1 468 ? 21.680 4.614 -2.961 1.00 87.56 468 ARG A CA 1
ATOM 3563 C C . ARG A 1 468 ? 23.118 4.757 -2.450 1.00 87.56 468 ARG A C 1
ATOM 3565 O O . ARG A 1 468 ? 23.323 5.273 -1.352 1.00 87.56 468 ARG A O 1
ATOM 3572 N N . ILE A 1 469 ? 24.111 4.330 -3.234 1.00 90.81 469 ILE A N 1
ATOM 3573 C CA . ILE A 1 469 ? 25.534 4.371 -2.853 1.00 90.81 469 ILE A CA 1
ATOM 3574 C C . ILE A 1 469 ? 25.981 5.816 -2.615 1.00 90.81 469 ILE A C 1
ATOM 3576 O O . ILE A 1 469 ? 26.536 6.124 -1.563 1.00 90.81 469 ILE A O 1
ATOM 3580 N N . TYR A 1 470 ? 25.697 6.726 -3.545 1.00 92.00 470 TYR A N 1
ATOM 3581 C CA . TYR A 1 470 ? 26.093 8.128 -3.404 1.00 92.00 470 TYR A CA 1
ATOM 3582 C C . TYR A 1 470 ? 25.236 8.872 -2.376 1.00 92.00 470 TYR A C 1
ATOM 3584 O O . TYR A 1 470 ? 25.747 9.756 -1.691 1.00 92.00 470 TYR A O 1
ATOM 3592 N N . GLY A 1 471 ? 23.983 8.456 -2.161 1.00 87.56 471 GLY A N 1
ATOM 3593 C CA . GLY A 1 471 ? 23.193 8.912 -1.017 1.00 87.56 471 GLY A CA 1
ATOM 3594 C C . GLY A 1 471 ? 23.879 8.609 0.322 1.00 87.56 471 GLY A C 1
ATOM 3595 O O . GLY A 1 471 ? 23.928 9.473 1.194 1.00 87.56 471 GLY A O 1
ATOM 3596 N N . SER A 1 472 ? 24.507 7.433 0.464 1.00 86.00 472 SER A N 1
ATOM 3597 C CA . SER A 1 472 ? 25.290 7.088 1.666 1.00 86.00 472 SER A CA 1
ATOM 3598 C C . SER A 1 472 ? 26.565 7.929 1.843 1.00 86.00 472 SER A C 1
ATOM 3600 O O . SER A 1 472 ? 27.067 8.054 2.957 1.00 86.00 472 SER A O 1
ATOM 3602 N N . LEU A 1 473 ? 27.055 8.555 0.765 1.00 87.25 473 LEU A N 1
ATOM 3603 C CA . LEU A 1 473 ? 28.159 9.522 0.776 1.00 87.25 473 LEU A CA 1
ATOM 3604 C C . LEU A 1 473 ? 27.696 10.960 1.094 1.00 87.25 473 LEU A C 1
ATOM 3606 O O . LEU A 1 473 ? 28.508 11.880 1.051 1.00 87.25 473 LEU A O 1
ATOM 3610 N N . GLY A 1 474 ? 26.409 11.169 1.400 1.00 87.06 474 GLY A N 1
ATOM 3611 C CA . GLY A 1 474 ? 25.839 12.476 1.749 1.00 87.06 474 GLY A CA 1
ATOM 3612 C C . GLY A 1 474 ? 25.320 13.294 0.563 1.00 87.06 474 GLY A C 1
ATOM 3613 O O . GLY A 1 474 ? 25.005 14.471 0.731 1.00 87.06 474 GLY A O 1
ATOM 3614 N N . PHE A 1 475 ? 25.219 12.703 -0.631 1.00 92.56 475 PHE A N 1
ATOM 3615 C CA . PHE A 1 475 ? 24.725 13.400 -1.819 1.00 92.56 475 PHE A CA 1
ATOM 3616 C C . PHE A 1 475 ? 23.198 13.506 -1.782 1.00 92.56 475 PHE A C 1
ATOM 3618 O O . PHE A 1 475 ? 22.495 12.557 -1.426 1.00 92.56 475 PHE A O 1
ATOM 3625 N N . SER A 1 476 ? 22.662 14.649 -2.215 1.00 91.81 476 SER A N 1
ATOM 3626 C CA . SER A 1 476 ? 21.224 14.787 -2.452 1.00 91.81 476 SER A CA 1
ATOM 3627 C C . SER A 1 476 ? 20.772 13.886 -3.608 1.00 91.81 476 SER A C 1
ATOM 3629 O O . SER A 1 476 ? 21.576 13.452 -4.433 1.00 91.81 476 SER A O 1
ATOM 3631 N N . ARG A 1 477 ? 19.464 13.635 -3.735 1.00 84.62 477 ARG A N 1
ATOM 3632 C CA . ARG A 1 477 ? 18.923 12.782 -4.811 1.00 84.62 477 ARG A CA 1
ATOM 3633 C C . ARG A 1 477 ? 19.293 13.270 -6.220 1.00 84.62 477 ARG A C 1
ATOM 3635 O O . ARG A 1 477 ? 19.495 12.449 -7.108 1.00 84.62 477 ARG A O 1
ATOM 3642 N N . THR A 1 478 ? 19.399 14.584 -6.431 1.00 91.75 478 THR A N 1
ATOM 3643 C CA . THR A 1 478 ? 19.837 15.159 -7.714 1.00 91.75 478 THR A CA 1
ATOM 3644 C C . THR A 1 478 ? 21.334 14.965 -7.924 1.00 91.75 478 THR A C 1
ATOM 3646 O O . THR A 1 478 ? 21.744 14.498 -8.983 1.00 91.75 478 THR A O 1
ATOM 3649 N N . GLN A 1 479 ? 22.154 15.221 -6.904 1.00 94.00 479 GLN A N 1
ATOM 3650 C CA . GLN A 1 479 ? 23.606 15.035 -6.981 1.00 94.00 479 GLN A CA 1
ATOM 3651 C C . GLN A 1 479 ? 23.989 13.559 -7.166 1.00 94.00 479 GLN A C 1
ATOM 3653 O O . GLN A 1 479 ? 24.872 13.247 -7.959 1.00 94.00 479 GLN A O 1
ATOM 3658 N N . ALA A 1 480 ? 23.286 12.640 -6.502 1.00 93.06 480 ALA A N 1
ATOM 3659 C CA . ALA A 1 480 ? 23.507 11.199 -6.596 1.00 93.06 480 ALA A CA 1
ATOM 3660 C C . ALA A 1 480 ? 23.156 10.611 -7.979 1.00 93.06 480 ALA A C 1
ATOM 3662 O O . ALA A 1 480 ? 23.503 9.467 -8.259 1.00 93.06 480 ALA A O 1
ATOM 3663 N N . SER A 1 481 ? 22.498 11.384 -8.856 1.00 93.50 481 SER A N 1
ATOM 3664 C CA . SER A 1 481 ? 22.263 11.011 -10.259 1.00 93.50 481 SER A CA 1
ATOM 3665 C C . SER A 1 481 ? 23.422 11.385 -11.197 1.00 93.50 481 SER A C 1
ATOM 3667 O O . SER A 1 481 ? 23.552 10.809 -12.272 1.00 93.50 481 SER A O 1
ATOM 3669 N N . LEU A 1 482 ? 24.305 12.308 -10.802 1.00 95.06 482 LEU A N 1
ATOM 3670 C CA . LEU A 1 482 ? 25.410 12.787 -11.643 1.00 95.06 482 LEU A CA 1
ATOM 3671 C C . LEU A 1 482 ? 26.497 11.749 -11.981 1.00 95.06 482 LEU A C 1
ATOM 3673 O O . LEU A 1 482 ? 27.093 11.888 -13.050 1.00 95.06 482 LEU A O 1
ATOM 3677 N N . PRO A 1 483 ? 26.764 10.696 -11.177 1.00 95.62 483 PRO A N 1
ATOM 3678 C CA . PRO A 1 483 ? 27.722 9.651 -11.548 1.00 95.62 483 PRO A CA 1
ATOM 3679 C C . PRO A 1 483 ? 27.416 8.952 -12.883 1.00 95.62 483 PRO A C 1
ATOM 3681 O O . PRO A 1 483 ? 28.330 8.440 -13.526 1.00 95.62 483 PRO A O 1
ATOM 3684 N N . PHE A 1 484 ? 26.170 9.003 -13.370 1.00 95.31 484 PHE A N 1
ATOM 3685 C CA . PHE A 1 484 ? 25.821 8.548 -14.721 1.00 95.31 484 PHE A CA 1
ATOM 3686 C C . PHE A 1 484 ? 26.570 9.285 -15.841 1.00 95.31 484 PHE A C 1
ATOM 3688 O O . PHE A 1 484 ? 26.773 8.718 -16.914 1.00 95.31 484 PHE A O 1
ATOM 3695 N N . LEU A 1 485 ? 27.044 10.513 -15.601 1.00 95.69 485 LEU A N 1
ATOM 3696 C CA . LEU A 1 485 ? 27.882 11.243 -16.555 1.00 95.69 485 LEU A CA 1
ATOM 3697 C C . LEU A 1 485 ? 29.218 10.539 -16.807 1.00 95.69 485 LEU A C 1
ATOM 3699 O O . LEU A 1 485 ? 29.727 10.595 -17.922 1.00 95.69 485 LEU A O 1
ATOM 3703 N N . ALA A 1 486 ? 29.777 9.843 -15.814 1.00 96.44 486 ALA A N 1
ATOM 3704 C CA . ALA A 1 486 ? 31.011 9.085 -16.001 1.00 96.44 486 ALA A CA 1
ATOM 3705 C C . ALA A 1 486 ? 30.802 7.882 -16.933 1.00 96.44 486 ALA A C 1
ATOM 3707 O O . ALA A 1 486 ? 31.629 7.636 -17.810 1.00 96.44 486 ALA A O 1
ATOM 3708 N N . ILE A 1 487 ? 29.657 7.198 -16.817 1.00 95.56 487 ILE A N 1
ATOM 3709 C CA . ILE A 1 487 ? 29.257 6.142 -17.761 1.00 95.56 487 ILE A CA 1
ATOM 3710 C C . ILE A 1 487 ? 29.111 6.740 -19.167 1.00 95.56 487 ILE A C 1
ATOM 3712 O O . ILE A 1 487 ? 29.676 6.206 -20.120 1.00 95.56 487 ILE A O 1
ATOM 3716 N N . ALA A 1 488 ? 28.429 7.886 -19.297 1.00 95.44 488 ALA A N 1
ATOM 3717 C CA . ALA A 1 488 ? 28.260 8.576 -20.577 1.00 95.44 488 ALA A CA 1
ATOM 3718 C C . ALA A 1 488 ? 29.605 8.965 -21.217 1.00 95.44 488 ALA A C 1
ATOM 3720 O O . ALA A 1 488 ? 29.806 8.721 -22.406 1.00 95.44 488 ALA A O 1
ATOM 3721 N N . LEU A 1 489 ? 30.554 9.496 -20.439 1.00 96.00 489 LEU A N 1
ATOM 3722 C CA . LEU A 1 489 ? 31.910 9.811 -20.908 1.00 96.00 489 LEU A CA 1
ATOM 3723 C C . LEU A 1 489 ? 32.652 8.565 -21.406 1.00 96.00 489 LEU A C 1
ATOM 3725 O O . LEU A 1 489 ? 33.324 8.623 -22.434 1.00 96.00 489 LEU A O 1
ATOM 3729 N N . GLY A 1 490 ? 32.480 7.428 -20.729 1.00 95.62 490 GLY A N 1
ATOM 3730 C CA . GLY A 1 490 ? 33.037 6.144 -21.152 1.00 95.62 490 GLY A CA 1
ATOM 3731 C C . GLY A 1 490 ? 32.611 5.729 -22.560 1.00 95.62 490 GLY A C 1
ATOM 3732 O O . GLY A 1 490 ? 33.427 5.217 -23.324 1.00 95.62 490 GLY A O 1
ATOM 3733 N N . THR A 1 491 ? 31.365 6.012 -22.953 1.00 94.69 491 THR A N 1
ATOM 3734 C CA . THR A 1 491 ? 30.852 5.649 -24.289 1.00 94.69 491 THR A CA 1
ATOM 3735 C C . THR A 1 491 ? 31.619 6.318 -25.434 1.00 94.69 491 THR A C 1
ATOM 3737 O O . THR A 1 491 ? 31.716 5.752 -26.521 1.00 94.69 491 THR A O 1
ATOM 3740 N N . LEU A 1 492 ? 32.237 7.482 -25.195 1.00 94.00 492 LEU A N 1
ATOM 3741 C CA . LEU A 1 492 ? 33.046 8.189 -26.192 1.00 94.00 492 LEU A CA 1
ATOM 3742 C C . LEU A 1 492 ? 34.371 7.471 -26.484 1.00 94.00 492 LEU A C 1
ATOM 3744 O O . LEU A 1 492 ? 34.973 7.675 -27.536 1.00 94.00 492 LEU A O 1
ATOM 3748 N N . LEU A 1 493 ? 34.819 6.579 -25.597 1.00 93.94 493 LEU A N 1
ATOM 3749 C CA . LEU A 1 493 ? 36.022 5.783 -25.828 1.00 93.94 493 LEU A CA 1
ATOM 3750 C C . LEU A 1 493 ? 35.803 4.695 -26.901 1.00 93.94 493 LEU A C 1
ATOM 3752 O O . LEU A 1 493 ? 36.773 4.223 -27.493 1.00 93.94 493 LEU A O 1
ATOM 3756 N N . THR A 1 494 ? 34.549 4.355 -27.241 1.00 91.00 494 THR A N 1
ATOM 3757 C CA . THR A 1 494 ? 34.205 3.425 -28.342 1.00 91.00 494 THR A CA 1
ATOM 3758 C C . THR A 1 494 ? 34.711 3.912 -29.703 1.00 91.00 494 THR A C 1
ATOM 3760 O O . THR A 1 494 ? 34.907 3.100 -30.602 1.00 91.00 494 THR A O 1
ATOM 3763 N N . PHE A 1 495 ? 35.022 5.203 -29.874 1.00 89.88 495 PHE A N 1
ATOM 3764 C CA . PHE A 1 495 ? 35.618 5.712 -31.115 1.00 89.88 495 PHE A CA 1
ATOM 3765 C C . PHE A 1 495 ? 37.048 5.191 -31.361 1.00 89.88 495 PHE A C 1
ATOM 3767 O O . PHE A 1 495 ? 37.454 5.078 -32.519 1.00 89.88 495 PHE A O 1
ATOM 3774 N N . PHE A 1 496 ? 37.807 4.824 -30.319 1.00 88.38 496 PHE A N 1
ATOM 3775 C CA . PHE A 1 496 ? 39.193 4.359 -30.469 1.00 88.38 496 PHE A CA 1
ATOM 3776 C C . PHE A 1 496 ? 39.304 2.975 -31.135 1.00 88.38 496 PHE A C 1
ATOM 3778 O O . PHE A 1 496 ? 40.040 2.871 -32.124 1.00 88.38 496 PHE A O 1
ATOM 3785 N N . PRO A 1 497 ? 38.557 1.931 -30.709 1.00 86.38 497 PRO A N 1
ATOM 3786 C CA . PRO A 1 497 ? 38.517 0.652 -31.423 1.00 86.38 497 PRO A CA 1
ATOM 3787 C C . PRO A 1 497 ? 38.171 0.785 -32.911 1.00 86.38 497 PRO A C 1
ATOM 3789 O O . PRO A 1 497 ? 38.709 0.050 -33.734 1.00 86.38 497 PRO A O 1
ATOM 3792 N N . ARG A 1 498 ? 37.367 1.787 -33.300 1.00 87.00 498 ARG A N 1
ATOM 3793 C CA . ARG A 1 498 ? 36.970 1.998 -34.706 1.00 87.00 498 ARG A CA 1
ATOM 3794 C C . ARG A 1 498 ? 38.139 2.314 -35.630 1.00 87.00 498 ARG A C 1
ATOM 3796 O O . ARG A 1 498 ? 38.078 2.009 -36.820 1.00 87.00 498 ARG A O 1
ATOM 3803 N N . LEU A 1 499 ? 39.217 2.898 -35.105 1.00 83.69 499 LEU A N 1
ATOM 3804 C CA . LEU A 1 499 ? 40.440 3.114 -35.878 1.00 83.69 499 LEU A CA 1
ATOM 3805 C C . LEU A 1 499 ? 41.091 1.780 -36.270 1.00 83.69 499 LEU A C 1
ATOM 3807 O O . LEU A 1 499 ? 41.658 1.677 -37.359 1.00 83.69 499 LEU A O 1
ATOM 3811 N N . CYS A 1 500 ? 40.982 0.759 -35.415 1.00 81.25 500 CYS A N 1
ATOM 3812 C CA . CYS A 1 500 ? 41.453 -0.593 -35.708 1.00 81.25 500 CYS A CA 1
ATOM 3813 C C . CYS A 1 500 ? 40.553 -1.272 -36.744 1.00 81.25 500 CYS A C 1
ATOM 3815 O O . CYS A 1 500 ? 41.069 -1.799 -37.726 1.00 81.25 500 CYS A O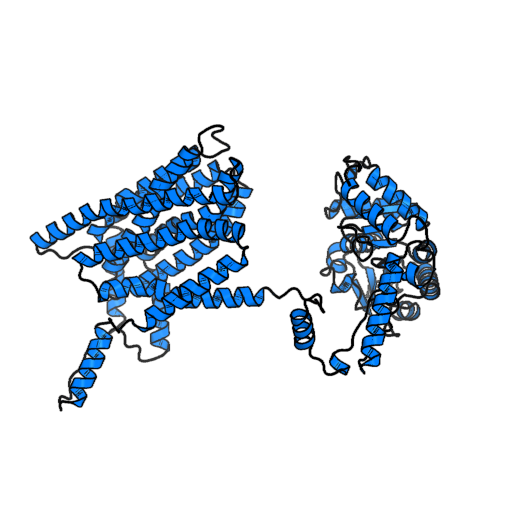 1
ATOM 3817 N N . ASP A 1 501 ? 39.231 -1.159 -36.605 1.00 79.81 501 ASP A N 1
ATOM 3818 C CA . ASP A 1 501 ? 38.273 -1.687 -37.584 1.00 79.81 501 ASP A CA 1
ATOM 3819 C C . ASP A 1 501 ? 38.485 -1.090 -38.981 1.00 79.81 501 ASP A C 1
ATOM 3821 O O . ASP A 1 501 ? 38.492 -1.808 -39.978 1.00 79.81 501 ASP A O 1
ATOM 3825 N N . LEU A 1 502 ? 38.739 0.219 -39.082 1.00 80.00 502 LEU A N 1
ATOM 3826 C CA . LEU A 1 502 ? 39.043 0.862 -40.364 1.00 80.00 502 LEU A CA 1
ATOM 3827 C C . LEU A 1 502 ? 40.347 0.352 -40.984 1.00 80.00 502 LEU A C 1
ATOM 3829 O O . LEU A 1 502 ? 40.429 0.211 -42.207 1.00 80.00 502 LEU A O 1
ATOM 3833 N N . ARG A 1 503 ? 41.365 0.073 -40.159 1.00 82.12 503 ARG A N 1
ATOM 3834 C CA . ARG A 1 503 ? 42.617 -0.539 -40.624 1.00 82.12 503 ARG A CA 1
ATOM 3835 C C . ARG A 1 503 ? 42.379 -1.967 -41.109 1.00 82.12 503 ARG A C 1
ATOM 3837 O O . ARG A 1 503 ? 42.879 -2.302 -42.178 1.00 82.12 503 ARG A O 1
ATOM 3844 N N . ALA A 1 504 ? 41.588 -2.761 -40.388 1.00 78.00 504 ALA A N 1
ATOM 3845 C CA . ALA A 1 504 ? 41.236 -4.128 -40.767 1.00 78.00 504 ALA A CA 1
ATOM 3846 C C . ALA A 1 504 ? 40.448 -4.171 -42.088 1.00 78.00 504 ALA A C 1
ATOM 3848 O O . ALA A 1 504 ? 40.838 -4.875 -43.019 1.00 78.00 504 ALA A O 1
ATOM 3849 N N . VAL A 1 505 ? 39.414 -3.331 -42.225 1.00 77.81 505 VAL A N 1
ATOM 3850 C CA . VAL A 1 505 ? 38.620 -3.213 -43.460 1.00 77.81 505 VAL A CA 1
ATOM 3851 C C . VAL A 1 505 ? 39.495 -2.786 -44.639 1.00 77.81 505 VAL A C 1
ATOM 3853 O O . VAL A 1 505 ? 39.414 -3.384 -45.709 1.00 77.81 505 VAL A O 1
ATOM 3856 N N . LYS A 1 506 ? 40.370 -1.787 -44.456 1.00 81.50 506 LYS A N 1
ATOM 3857 C CA . LYS A 1 506 ? 41.287 -1.341 -45.516 1.00 81.50 506 LYS A CA 1
ATOM 3858 C C . LYS A 1 506 ? 42.287 -2.438 -45.899 1.00 81.50 506 LYS A C 1
ATOM 3860 O O . LYS A 1 506 ? 42.555 -2.613 -47.082 1.00 81.50 506 LYS A O 1
ATOM 3865 N N . ALA A 1 507 ? 42.824 -3.175 -44.927 1.00 81.44 507 ALA A N 1
ATOM 3866 C CA . ALA A 1 507 ? 43.766 -4.263 -45.175 1.00 81.44 507 ALA A CA 1
ATOM 3867 C C . ALA A 1 507 ? 43.136 -5.411 -45.979 1.00 81.44 507 ALA A C 1
ATOM 3869 O O . ALA A 1 507 ? 43.778 -5.909 -46.898 1.00 81.44 507 ALA A O 1
ATOM 3870 N N . ARG A 1 508 ? 41.883 -5.792 -45.691 1.00 79.81 508 ARG A N 1
ATOM 3871 C CA . ARG A 1 508 ? 41.161 -6.815 -46.469 1.00 79.81 508 ARG A CA 1
ATOM 3872 C C . ARG A 1 508 ? 40.738 -6.336 -47.852 1.00 79.81 508 ARG A C 1
ATOM 3874 O O . ARG A 1 508 ? 40.884 -7.084 -48.808 1.00 79.81 508 ARG A O 1
ATOM 3881 N N . GLN A 1 509 ? 40.318 -5.076 -47.985 1.00 79.69 509 GLN A N 1
ATOM 3882 C CA . GLN A 1 509 ? 40.036 -4.473 -49.294 1.00 79.69 509 GLN A CA 1
ATOM 3883 C C . GLN A 1 509 ? 41.261 -4.486 -50.214 1.00 79.69 509 GLN A C 1
ATOM 3885 O O . GLN A 1 509 ? 41.125 -4.757 -51.399 1.00 79.69 509 GLN A O 1
ATOM 3890 N N . LEU A 1 510 ? 42.456 -4.234 -49.668 1.00 83.62 510 LEU A N 1
ATOM 3891 C CA . LEU A 1 510 ? 43.714 -4.325 -50.420 1.00 83.62 510 LEU A CA 1
ATOM 3892 C C . LEU A 1 510 ? 44.080 -5.764 -50.822 1.00 83.62 510 LEU A C 1
ATOM 3894 O O . LEU A 1 510 ? 44.882 -5.941 -51.731 1.00 83.62 510 LEU A O 1
ATOM 3898 N N . ARG A 1 511 ? 43.524 -6.773 -50.141 1.00 86.38 511 ARG A N 1
ATOM 3899 C CA . ARG A 1 511 ? 43.718 -8.206 -50.424 1.00 86.38 511 ARG A CA 1
ATOM 3900 C C . ARG A 1 511 ? 42.566 -8.824 -51.226 1.00 86.38 511 ARG A C 1
ATOM 3902 O O . ARG A 1 511 ? 42.577 -10.029 -51.431 1.00 86.38 511 ARG A O 1
ATOM 3909 N N . GLU A 1 512 ? 41.574 -8.023 -51.627 1.00 79.69 512 GLU A N 1
ATOM 3910 C CA . GLU A 1 512 ? 40.330 -8.476 -52.275 1.00 79.69 512 GLU A CA 1
ATOM 3911 C C . GLU A 1 512 ? 39.568 -9.560 -51.483 1.00 79.69 512 GLU A C 1
ATOM 3913 O O . GLU A 1 512 ? 38.788 -10.337 -52.031 1.00 79.69 512 GLU A O 1
ATOM 3918 N N . GLU A 1 513 ? 39.752 -9.594 -50.162 1.00 79.12 513 GLU A N 1
ATOM 3919 C CA . GLU A 1 513 ? 39.076 -10.543 -49.279 1.00 79.12 513 GLU A CA 1
ATOM 3920 C C . GLU A 1 513 ? 37.743 -9.972 -48.762 1.00 79.12 513 GLU A C 1
ATOM 3922 O O . GLU A 1 513 ? 37.669 -8.785 -48.412 1.00 79.12 513 GLU A O 1
ATOM 3927 N N . PRO A 1 514 ? 36.686 -10.799 -48.636 1.00 72.81 514 PRO A N 1
ATOM 3928 C CA . PRO A 1 514 ? 35.444 -10.374 -48.005 1.00 72.81 514 PRO A CA 1
ATOM 3929 C C . PRO A 1 514 ? 35.660 -10.074 -46.515 1.00 72.81 514 PRO A C 1
ATOM 3931 O O . PRO A 1 514 ? 36.457 -10.724 -45.836 1.00 72.81 514 PRO A O 1
ATOM 3934 N N . ILE A 1 515 ? 34.917 -9.093 -45.995 1.00 73.06 515 ILE A N 1
ATOM 3935 C CA . ILE A 1 515 ? 34.916 -8.764 -44.563 1.00 73.06 515 ILE A CA 1
ATOM 3936 C C . ILE A 1 515 ? 34.308 -9.940 -43.800 1.00 73.06 515 ILE A C 1
ATOM 3938 O O . ILE A 1 515 ? 33.229 -10.415 -44.157 1.00 73.06 515 ILE A O 1
ATOM 3942 N N . GLN A 1 516 ? 34.989 -10.389 -42.748 1.00 76.19 516 GLN A N 1
ATOM 3943 C CA . GLN A 1 516 ? 34.532 -11.497 -41.919 1.00 76.19 516 GLN A CA 1
ATOM 3944 C C . GLN A 1 516 ? 33.979 -10.984 -40.580 1.00 76.19 516 GLN A C 1
ATOM 3946 O O . GLN A 1 516 ? 34.481 -9.981 -40.062 1.00 76.19 516 GLN A O 1
ATOM 3951 N N . PRO A 1 517 ? 32.983 -11.664 -39.978 1.00 74.50 517 PRO A N 1
ATOM 3952 C CA . PRO A 1 517 ? 32.460 -11.297 -38.659 1.00 74.50 517 PRO A CA 1
ATOM 3953 C C . PRO A 1 517 ? 33.562 -11.149 -37.596 1.00 74.50 517 PRO A C 1
ATOM 3955 O O . PRO A 1 517 ? 33.503 -10.265 -36.740 1.00 74.50 517 PRO A O 1
ATOM 3958 N N . GLU A 1 518 ? 34.604 -11.979 -37.673 1.00 76.31 518 GLU A N 1
ATOM 3959 C CA . GLU A 1 518 ? 35.750 -12.006 -36.761 1.00 76.31 518 GLU A CA 1
ATOM 3960 C C . GLU A 1 518 ? 36.522 -10.685 -36.713 1.00 76.31 518 GLU A C 1
ATOM 3962 O O . GLU A 1 518 ? 37.079 -10.346 -35.669 1.00 76.31 518 GLU A O 1
ATOM 3967 N N . ASP A 1 519 ? 36.508 -9.896 -37.788 1.00 73.31 519 ASP A N 1
ATOM 3968 C CA . ASP A 1 519 ? 37.219 -8.616 -37.836 1.00 73.31 519 ASP A CA 1
ATOM 3969 C C . ASP A 1 519 ? 36.661 -7.608 -36.814 1.00 73.31 519 ASP A C 1
ATOM 3971 O O . ASP A 1 519 ? 37.373 -6.709 -36.369 1.00 73.31 519 ASP A O 1
ATOM 3975 N N . LYS A 1 520 ? 35.400 -7.783 -36.395 1.00 73.50 520 LYS A N 1
ATOM 3976 C CA . LYS A 1 520 ? 34.715 -6.927 -35.413 1.00 73.50 520 LYS A CA 1
ATOM 3977 C C . LYS A 1 520 ? 34.926 -7.366 -33.962 1.00 73.50 520 LYS A C 1
ATOM 3979 O O . LYS A 1 520 ? 34.617 -6.604 -33.044 1.00 73.50 520 LYS A O 1
ATOM 3984 N N . ILE A 1 521 ? 35.443 -8.575 -33.720 1.00 77.44 521 ILE A N 1
ATOM 3985 C CA . ILE A 1 521 ? 35.550 -9.137 -32.362 1.00 77.44 521 ILE A CA 1
ATOM 3986 C C . ILE A 1 521 ? 36.683 -8.511 -31.541 1.00 77.44 521 ILE A C 1
ATOM 3988 O O . ILE A 1 521 ? 36.720 -8.634 -30.318 1.00 77.44 521 ILE A O 1
ATOM 3992 N N . ILE A 1 522 ? 37.585 -7.782 -32.200 1.00 78.19 522 ILE A N 1
ATOM 3993 C CA . ILE A 1 522 ? 38.698 -7.072 -31.563 1.00 78.19 522 ILE A CA 1
ATOM 3994 C C . ILE A 1 522 ? 38.185 -6.085 -30.506 1.00 78.19 522 ILE A C 1
ATOM 3996 O O . ILE A 1 522 ? 38.746 -6.008 -29.416 1.00 78.19 522 ILE A O 1
ATOM 4000 N N . GLY A 1 523 ? 37.083 -5.377 -30.777 1.00 83.69 523 GLY A N 1
ATOM 4001 C CA . GLY A 1 523 ? 36.487 -4.469 -29.793 1.00 83.69 523 GLY A CA 1
ATOM 4002 C C . GLY A 1 523 ? 36.025 -5.197 -28.523 1.00 83.69 523 GLY A C 1
ATOM 4003 O O . GLY A 1 523 ? 36.220 -4.695 -27.418 1.00 83.69 523 GLY A O 1
ATOM 4004 N N . PHE A 1 524 ? 35.519 -6.429 -28.653 1.00 86.25 524 PHE A N 1
ATOM 4005 C CA . PHE A 1 524 ? 35.113 -7.257 -27.515 1.00 86.25 524 PHE A CA 1
ATOM 4006 C C . PHE A 1 524 ? 36.314 -7.620 -26.626 1.00 86.25 524 PHE A C 1
ATOM 4008 O O . PHE A 1 524 ? 36.202 -7.603 -25.399 1.00 86.25 524 PHE A O 1
ATOM 4015 N N . ALA A 1 525 ? 37.479 -7.886 -27.229 1.00 84.25 525 ALA A N 1
ATOM 4016 C CA . ALA A 1 525 ? 38.709 -8.198 -26.499 1.00 84.25 525 ALA A CA 1
ATOM 4017 C C . ALA A 1 525 ? 39.192 -7.037 -25.610 1.00 84.25 525 ALA A C 1
ATOM 4019 O O . ALA A 1 525 ? 39.800 -7.284 -24.573 1.00 84.25 525 ALA A O 1
ATOM 4020 N N . PHE A 1 526 ? 38.885 -5.786 -25.970 1.00 88.25 526 PHE A N 1
ATOM 4021 C CA . PHE A 1 526 ? 39.139 -4.622 -25.114 1.00 88.25 526 PHE A CA 1
ATOM 4022 C C . PHE A 1 526 ? 38.007 -4.369 -24.112 1.00 88.25 526 PHE A C 1
ATOM 4024 O O . PHE A 1 526 ? 38.257 -3.970 -22.974 1.00 88.25 526 PHE A O 1
ATOM 4031 N N . ALA A 1 527 ? 36.762 -4.609 -24.519 1.00 92.44 527 ALA A N 1
ATOM 4032 C CA . ALA A 1 527 ? 35.587 -4.301 -23.718 1.00 92.44 527 ALA A CA 1
ATOM 4033 C C . ALA A 1 527 ? 35.422 -5.229 -22.505 1.00 92.44 527 ALA A C 1
ATOM 4035 O O . ALA A 1 527 ? 35.168 -4.745 -21.404 1.00 92.44 527 ALA A O 1
ATOM 4036 N N . ALA A 1 528 ? 35.591 -6.546 -22.667 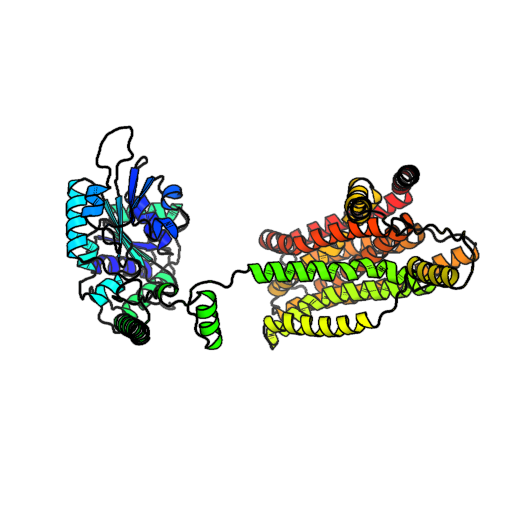1.00 91.81 528 ALA A N 1
ATOM 4037 C CA . ALA A 1 528 ? 35.384 -7.493 -21.568 1.00 91.81 528 ALA A CA 1
ATOM 4038 C C . ALA A 1 528 ? 36.346 -7.253 -20.378 1.00 91.81 528 ALA A C 1
ATOM 4040 O O . ALA A 1 528 ? 35.858 -7.111 -19.252 1.00 91.81 528 ALA A O 1
ATOM 4041 N N . PRO A 1 529 ? 37.671 -7.075 -20.585 1.00 93.62 529 PRO A N 1
ATOM 4042 C CA . PRO A 1 529 ? 38.579 -6.696 -19.503 1.00 93.62 529 PRO A CA 1
ATOM 4043 C C . PRO A 1 529 ? 38.257 -5.326 -18.901 1.00 93.62 529 PRO A C 1
ATOM 4045 O O . PRO A 1 529 ? 38.317 -5.171 -17.684 1.00 93.62 529 PRO A O 1
ATOM 4048 N N . ALA A 1 530 ? 37.877 -4.339 -19.721 1.00 95.44 530 ALA A N 1
ATOM 4049 C CA . ALA A 1 530 ? 37.503 -3.018 -19.222 1.00 95.44 530 ALA A CA 1
ATOM 4050 C C . ALA A 1 530 ? 36.268 -3.073 -18.305 1.00 95.44 530 ALA A C 1
ATOM 4052 O O . ALA A 1 530 ? 36.250 -2.394 -17.278 1.00 95.44 530 ALA A O 1
ATOM 4053 N N . LEU A 1 531 ? 35.278 -3.923 -18.614 1.00 95.75 531 LEU A N 1
ATOM 4054 C CA . LEU A 1 531 ? 34.114 -4.136 -17.750 1.00 95.75 531 LEU A CA 1
ATOM 4055 C C . LEU A 1 531 ? 34.528 -4.725 -16.399 1.00 95.75 531 LEU A C 1
ATOM 4057 O O . LEU A 1 531 ? 34.132 -4.208 -15.356 1.00 95.75 531 LEU A O 1
ATOM 4061 N N . ALA A 1 532 ? 35.352 -5.776 -16.427 1.00 95.56 532 ALA A N 1
ATOM 4062 C CA . ALA A 1 532 ? 35.839 -6.452 -15.230 1.00 95.56 532 ALA A CA 1
ATOM 4063 C C . ALA A 1 532 ? 36.666 -5.523 -14.336 1.00 95.56 532 ALA A C 1
ATOM 4065 O O . ALA A 1 532 ? 36.429 -5.446 -13.128 1.00 95.56 532 ALA A O 1
ATOM 4066 N N . VAL A 1 533 ? 37.599 -4.771 -14.925 1.00 96.56 533 VAL A N 1
ATOM 4067 C CA . VAL A 1 533 ? 38.418 -3.788 -14.206 1.00 96.56 533 VAL A CA 1
ATOM 4068 C C . VAL A 1 533 ? 37.549 -2.667 -13.643 1.00 96.56 533 VAL A C 1
ATOM 4070 O O . VAL A 1 533 ? 37.690 -2.334 -12.469 1.00 96.56 533 VAL A O 1
ATOM 4073 N N . GLY A 1 534 ? 36.621 -2.119 -14.432 1.00 96.94 534 GLY A N 1
ATOM 4074 C CA . GLY A 1 534 ? 35.728 -1.048 -13.993 1.00 96.94 534 GLY A CA 1
ATOM 4075 C C . GLY A 1 534 ? 34.835 -1.455 -12.823 1.00 96.94 534 GLY A C 1
ATOM 4076 O O . GLY A 1 534 ? 34.777 -0.752 -11.817 1.00 96.94 534 GLY A O 1
ATOM 4077 N N . LEU A 1 535 ? 34.192 -2.623 -12.903 1.00 96.62 535 LEU A N 1
ATOM 4078 C CA . LEU A 1 535 ? 33.325 -3.124 -11.833 1.00 96.62 535 LEU A CA 1
ATOM 4079 C C . LEU A 1 535 ? 34.108 -3.530 -10.586 1.00 96.62 535 LEU A C 1
ATOM 4081 O O . LEU A 1 535 ? 33.648 -3.267 -9.478 1.00 96.62 535 LEU A O 1
ATOM 4085 N N . THR A 1 536 ? 35.297 -4.114 -10.745 1.00 96.56 536 THR A N 1
ATOM 4086 C CA . THR A 1 536 ? 36.170 -4.444 -9.608 1.00 96.56 536 THR A CA 1
ATOM 4087 C C . THR A 1 536 ? 36.650 -3.176 -8.913 1.00 96.56 536 THR A C 1
ATOM 4089 O O . THR A 1 536 ? 36.554 -3.064 -7.693 1.00 96.56 536 THR A O 1
ATOM 4092 N N . TRP A 1 537 ? 37.111 -2.185 -9.680 1.00 96.88 537 TRP A N 1
ATOM 4093 C CA . TRP A 1 537 ? 37.507 -0.887 -9.143 1.00 96.88 537 TRP A CA 1
ATOM 4094 C C . TRP A 1 537 ? 36.334 -0.228 -8.407 1.00 96.88 537 TRP A C 1
ATOM 4096 O O . TRP A 1 537 ? 36.484 0.180 -7.254 1.00 96.88 537 TRP A O 1
ATOM 4106 N N . PHE A 1 538 ? 35.145 -0.205 -9.008 1.00 95.56 538 PHE A N 1
ATOM 4107 C CA . PHE A 1 538 ? 33.947 0.332 -8.370 1.00 95.56 538 PHE A CA 1
ATOM 4108 C C . PHE A 1 538 ? 33.637 -0.394 -7.052 1.00 95.56 538 PHE A C 1
ATOM 4110 O O . PHE A 1 538 ? 33.523 0.239 -6.004 1.00 95.56 538 PHE A O 1
ATOM 4117 N N . ALA A 1 539 ? 33.598 -1.729 -7.071 1.00 94.44 539 ALA A N 1
ATOM 4118 C CA . ALA A 1 539 ? 33.309 -2.554 -5.903 1.00 94.44 539 ALA A CA 1
ATOM 4119 C C . ALA A 1 539 ? 34.315 -2.360 -4.761 1.00 94.44 539 ALA A C 1
ATOM 4121 O O . ALA A 1 539 ? 33.925 -2.432 -3.601 1.00 94.44 539 ALA A O 1
ATOM 4122 N N . LEU A 1 540 ? 35.587 -2.094 -5.062 1.00 94.12 540 LEU A N 1
ATOM 4123 C CA . LEU A 1 540 ? 36.634 -1.894 -4.055 1.00 94.12 540 LEU A CA 1
ATOM 4124 C C . LEU A 1 540 ? 36.704 -0.463 -3.509 1.00 94.12 540 LEU A C 1
ATOM 4126 O O . LEU A 1 540 ? 37.369 -0.242 -2.503 1.00 94.12 540 LEU A O 1
ATOM 4130 N N . THR A 1 541 ? 36.045 0.509 -4.146 1.00 93.19 541 THR A N 1
ATOM 4131 C CA . THR A 1 541 ? 36.187 1.938 -3.800 1.00 93.19 541 THR A CA 1
ATOM 4132 C C . THR A 1 541 ? 34.921 2.588 -3.250 1.00 93.19 541 THR A C 1
ATOM 4134 O O . THR A 1 541 ? 34.965 3.743 -2.826 1.00 93.19 541 THR A O 1
ATOM 4137 N N . VAL A 1 542 ? 33.806 1.855 -3.197 1.00 91.25 542 VAL A N 1
ATOM 4138 C CA . VAL A 1 542 ? 32.564 2.300 -2.548 1.00 91.25 542 VAL A CA 1
ATOM 4139 C C . VAL A 1 542 ? 32.528 1.946 -1.048 1.00 91.25 542 VAL A C 1
ATOM 4141 O O . VAL A 1 542 ? 33.166 0.978 -0.623 1.00 91.25 542 VAL A O 1
ATOM 4144 N N . PRO A 1 543 ? 31.775 2.684 -0.210 1.00 83.75 543 PRO A N 1
ATOM 4145 C CA . PRO A 1 543 ? 31.521 2.288 1.179 1.00 83.75 543 PRO A CA 1
ATOM 4146 C C . PRO A 1 543 ? 30.704 0.982 1.276 1.00 83.75 543 PRO A C 1
ATOM 4148 O O . PRO A 1 543 ? 29.921 0.697 0.368 1.00 83.75 543 PRO A O 1
ATOM 4151 N N . PRO A 1 544 ? 30.781 0.221 2.390 1.00 82.94 544 PRO A N 1
ATOM 4152 C CA . PRO A 1 544 ? 31.524 0.490 3.630 1.00 82.94 544 PRO A CA 1
ATOM 4153 C C . PRO A 1 544 ? 33.011 0.089 3.656 1.00 82.94 544 PRO A C 1
ATOM 4155 O O . PRO A 1 544 ? 33.674 0.439 4.633 1.00 82.94 544 PRO A O 1
ATOM 4158 N N . LEU A 1 545 ? 33.532 -0.642 2.660 1.00 84.94 545 LEU A N 1
ATOM 4159 C CA . LEU A 1 545 ? 34.903 -1.190 2.688 1.00 84.94 545 LEU A CA 1
ATOM 4160 C C . LEU A 1 545 ? 35.985 -0.104 2.754 1.00 84.94 545 LEU A C 1
ATOM 4162 O O . LEU A 1 545 ? 36.966 -0.267 3.474 1.00 84.94 545 LEU A O 1
ATOM 4166 N N . VAL A 1 546 ? 35.781 1.021 2.063 1.00 83.56 546 VAL A N 1
ATOM 4167 C CA . VAL A 1 546 ? 36.643 2.205 2.169 1.00 83.56 546 VAL A CA 1
ATOM 4168 C C . VAL A 1 546 ? 35.823 3.378 2.696 1.00 83.56 546 VAL A C 1
ATOM 4170 O O . VAL A 1 546 ? 34.811 3.759 2.109 1.00 83.56 546 VAL A O 1
ATOM 4173 N N . LYS A 1 547 ? 36.258 3.962 3.817 1.00 77.12 547 LYS A N 1
ATOM 4174 C CA . LYS A 1 547 ? 35.657 5.164 4.414 1.00 77.12 547 LYS A CA 1
ATOM 4175 C C . LYS A 1 547 ? 36.597 6.353 4.212 1.00 77.12 547 LYS A C 1
ATOM 4177 O O . LYS A 1 547 ? 37.794 6.223 4.436 1.00 77.12 547 LYS A O 1
ATOM 4182 N N . GLY A 1 548 ? 36.062 7.501 3.795 1.00 76.62 548 GLY A N 1
ATOM 4183 C CA . GLY A 1 548 ? 36.837 8.739 3.609 1.00 76.62 548 GLY A CA 1
ATOM 4184 C C . GLY A 1 548 ? 37.539 8.891 2.253 1.00 76.62 548 GLY A C 1
ATOM 4185 O O . GLY A 1 548 ? 38.228 9.885 2.040 1.00 76.62 548 GLY A O 1
ATOM 4186 N N . LEU A 1 549 ? 37.353 7.952 1.319 1.00 86.19 549 LEU A N 1
ATOM 4187 C CA . LEU A 1 549 ? 37.827 8.107 -0.057 1.00 86.19 549 LEU A CA 1
ATOM 4188 C C . LEU A 1 549 ? 36.975 9.148 -0.794 1.00 86.19 549 LEU A C 1
ATOM 4190 O O . LEU A 1 549 ? 35.749 9.152 -0.678 1.00 86.19 549 LEU A O 1
ATOM 4194 N N . HIS A 1 550 ? 37.615 10.024 -1.569 1.00 91.38 550 HIS A N 1
ATOM 4195 C CA . HIS A 1 550 ? 36.901 11.045 -2.331 1.00 91.38 550 HIS A CA 1
ATOM 4196 C C . HIS A 1 550 ? 35.958 10.390 -3.357 1.00 91.38 550 HIS A C 1
ATOM 4198 O O . HIS A 1 550 ? 36.378 9.522 -4.123 1.00 91.38 550 HIS A O 1
ATOM 4204 N N . TRP A 1 551 ? 34.700 10.841 -3.414 1.00 91.44 551 TRP A N 1
ATOM 4205 C CA . TRP A 1 551 ? 33.629 10.294 -4.268 1.00 91.44 551 TRP A CA 1
ATOM 4206 C C . TRP A 1 551 ? 34.000 10.201 -5.758 1.00 91.44 551 TRP A C 1
ATOM 4208 O O . TRP A 1 551 ? 33.416 9.415 -6.505 1.00 91.44 551 TRP A O 1
ATOM 4218 N N . ILE A 1 552 ? 34.981 10.987 -6.212 1.00 94.31 552 ILE A N 1
ATOM 4219 C CA . ILE A 1 552 ? 35.462 10.949 -7.596 1.00 94.31 552 ILE A CA 1
ATOM 4220 C C . ILE A 1 552 ? 36.091 9.600 -7.955 1.00 94.31 552 ILE A C 1
ATOM 4222 O O . ILE A 1 552 ? 35.981 9.176 -9.097 1.00 94.31 552 ILE A O 1
ATOM 4226 N N . VAL A 1 553 ? 36.698 8.897 -6.995 1.00 94.25 553 VAL A N 1
ATOM 4227 C CA . VAL A 1 553 ? 37.396 7.630 -7.250 1.00 94.25 553 VAL A CA 1
ATOM 4228 C C . VAL A 1 553 ? 36.431 6.525 -7.704 1.00 94.25 553 VAL A C 1
ATOM 4230 O O . VAL A 1 553 ? 36.638 6.004 -8.800 1.00 94.25 553 VAL A O 1
ATOM 4233 N N . P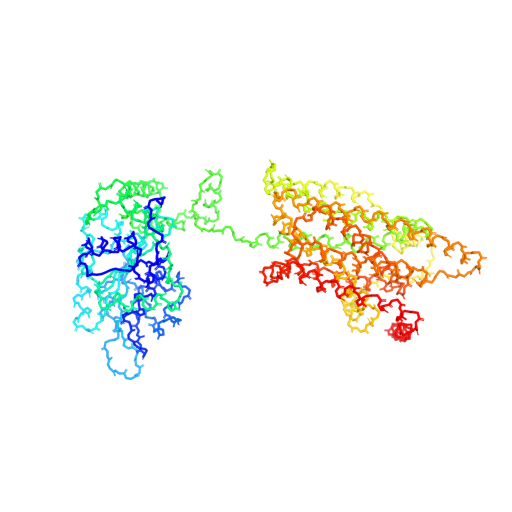RO A 1 554 ? 35.343 6.203 -6.971 1.00 94.12 554 PRO A N 1
ATOM 4234 C CA . PRO A 1 554 ? 34.337 5.270 -7.480 1.00 94.12 554 PRO A CA 1
ATOM 4235 C C . PRO A 1 554 ? 33.615 5.813 -8.722 1.00 94.12 554 PRO A C 1
ATOM 4237 O O . PRO A 1 554 ? 33.196 5.039 -9.574 1.00 94.12 554 PRO A O 1
ATOM 4240 N N . THR A 1 555 ? 33.527 7.136 -8.897 1.00 95.81 555 THR A N 1
ATOM 4241 C CA . THR A 1 555 ? 32.920 7.725 -10.104 1.00 95.81 555 THR A CA 1
ATOM 4242 C C . THR A 1 555 ? 33.762 7.459 -11.353 1.00 95.81 555 THR A C 1
ATOM 4244 O O . THR A 1 555 ? 33.219 7.107 -12.396 1.00 95.81 555 THR A O 1
ATOM 4247 N N . LEU A 1 556 ? 35.090 7.572 -11.261 1.00 96.88 556 LEU A N 1
ATOM 4248 C CA . LEU A 1 556 ? 36.005 7.296 -12.372 1.00 96.88 556 LEU A CA 1
ATOM 4249 C C . LEU A 1 556 ? 35.992 5.822 -12.785 1.00 96.88 556 LEU A C 1
ATOM 4251 O O . LEU A 1 556 ? 36.141 5.530 -13.970 1.00 96.88 556 LEU A O 1
ATOM 4255 N N . ALA A 1 557 ? 35.725 4.907 -11.850 1.00 96.56 557 ALA A N 1
ATOM 4256 C CA . ALA A 1 557 ? 35.557 3.487 -12.149 1.00 96.56 557 ALA A CA 1
ATOM 4257 C C . ALA A 1 557 ? 34.372 3.202 -13.097 1.00 96.56 557 ALA A C 1
ATOM 4259 O O . ALA A 1 557 ? 34.363 2.184 -13.785 1.00 96.56 557 ALA A O 1
ATOM 4260 N N . LEU A 1 558 ? 33.396 4.112 -13.196 1.00 96.94 558 LEU A N 1
ATOM 4261 C CA . LEU A 1 558 ? 32.250 3.983 -14.101 1.00 96.94 558 LEU A CA 1
ATOM 4262 C C . LEU A 1 558 ? 32.581 4.321 -15.566 1.00 96.94 558 LEU A C 1
ATOM 4264 O O . LEU A 1 558 ? 31.850 3.905 -16.462 1.00 96.94 558 LEU A O 1
ATOM 4268 N N . VAL A 1 559 ? 33.686 5.027 -15.835 1.00 97.56 559 VAL A N 1
ATOM 4269 C CA . VAL A 1 559 ? 34.150 5.335 -17.202 1.00 97.56 559 VAL A CA 1
ATOM 4270 C C . VAL A 1 559 ? 34.493 4.060 -17.989 1.00 97.56 559 VAL A C 1
ATOM 4272 O O . VAL A 1 559 ? 33.918 3.861 -19.063 1.00 97.56 559 VAL A O 1
ATOM 4275 N N . PRO A 1 560 ? 35.363 3.149 -17.499 1.00 97.06 560 PRO A N 1
ATOM 4276 C CA . PRO A 1 560 ? 35.622 1.890 -18.196 1.00 97.06 560 PRO A CA 1
ATOM 4277 C C . PRO A 1 560 ? 34.378 0.991 -18.280 1.00 97.06 560 PRO A C 1
ATOM 4279 O O . PRO A 1 560 ? 34.231 0.275 -19.267 1.00 97.06 560 PRO A O 1
ATOM 4282 N N . VAL A 1 561 ? 33.442 1.077 -17.322 1.00 96.25 561 VAL A N 1
ATOM 4283 C CA . VAL A 1 561 ? 32.144 0.382 -17.421 1.00 96.25 561 VAL A CA 1
ATOM 4284 C C . VAL A 1 561 ? 31.321 0.921 -18.593 1.00 96.25 561 VAL A C 1
ATOM 4286 O O . VAL A 1 561 ? 30.822 0.136 -19.396 1.00 96.25 561 VAL A O 1
ATOM 4289 N N . GLY A 1 562 ? 31.215 2.244 -18.742 1.00 95.00 562 GLY A N 1
ATOM 4290 C CA . GLY A 1 562 ? 30.494 2.873 -19.851 1.00 95.00 562 GLY A CA 1
ATOM 4291 C C . GLY A 1 562 ? 31.083 2.550 -21.224 1.00 95.00 562 GLY A C 1
ATOM 4292 O O . GLY A 1 562 ? 30.336 2.221 -22.146 1.00 95.00 562 GLY A O 1
ATOM 4293 N N . PHE A 1 563 ? 32.416 2.566 -21.345 1.00 96.06 563 PHE A N 1
ATOM 4294 C CA . PHE A 1 563 ? 33.111 2.091 -22.547 1.00 96.06 563 PHE A CA 1
ATOM 4295 C C . PHE A 1 563 ? 32.748 0.640 -22.849 1.00 96.06 563 PHE A C 1
ATOM 4297 O O . PHE A 1 563 ? 32.311 0.324 -23.954 1.00 96.06 563 PHE A O 1
ATOM 4304 N N . ALA A 1 564 ? 32.891 -0.236 -21.855 1.00 95.31 564 ALA A N 1
ATOM 4305 C CA . ALA A 1 564 ? 32.713 -1.657 -22.054 1.00 95.31 564 ALA A CA 1
ATOM 4306 C C . ALA A 1 564 ? 31.277 -2.033 -22.421 1.00 95.31 564 ALA A C 1
ATOM 4308 O O . ALA A 1 564 ? 31.080 -2.790 -23.364 1.00 95.31 564 ALA A O 1
ATOM 4309 N N . VAL A 1 565 ? 30.266 -1.495 -21.731 1.00 93.44 565 VAL A N 1
ATOM 4310 C CA . VAL A 1 565 ? 28.862 -1.815 -22.041 1.00 93.44 565 VAL A CA 1
ATOM 4311 C C . VAL A 1 565 ? 28.488 -1.356 -23.451 1.00 93.44 565 VAL A C 1
ATOM 4313 O O . VAL A 1 565 ? 27.838 -2.095 -24.194 1.00 93.44 565 VAL A O 1
ATOM 4316 N N . ASN A 1 566 ? 28.940 -0.165 -23.852 1.00 93.06 566 ASN A N 1
ATOM 4317 C CA . ASN A 1 566 ? 28.694 0.352 -25.193 1.00 93.06 566 ASN A CA 1
ATOM 4318 C C . ASN A 1 566 ? 29.424 -0.483 -26.261 1.00 93.06 566 ASN A C 1
ATOM 4320 O O . ASN A 1 566 ? 28.816 -0.888 -27.251 1.00 93.06 566 ASN A O 1
ATOM 4324 N N . GLU A 1 567 ? 30.701 -0.802 -26.047 1.00 92.75 567 GLU A N 1
ATOM 4325 C CA . GLU A 1 567 ? 31.509 -1.580 -26.991 1.00 92.75 567 GLU A CA 1
ATOM 4326 C C . GLU A 1 567 ? 31.029 -3.034 -27.118 1.00 92.75 567 GLU A C 1
ATOM 4328 O O . GLU A 1 567 ? 30.957 -3.562 -28.229 1.00 92.75 567 GLU A O 1
ATOM 4333 N N . LEU A 1 568 ? 30.625 -3.678 -26.017 1.00 91.31 568 LEU A N 1
ATOM 4334 C CA . LEU A 1 568 ? 30.013 -5.012 -26.031 1.00 91.31 568 LEU A CA 1
ATOM 4335 C C . LEU A 1 568 ? 28.711 -5.010 -26.836 1.00 91.31 568 LEU A C 1
ATOM 4337 O O . LEU A 1 568 ? 28.487 -5.904 -27.650 1.00 91.31 568 LEU A O 1
ATOM 4341 N N . ALA A 1 569 ? 27.867 -3.991 -26.658 1.00 87.56 569 ALA A N 1
ATOM 4342 C CA . ALA A 1 569 ? 26.632 -3.861 -27.422 1.00 87.56 569 ALA A CA 1
ATOM 4343 C C . ALA A 1 569 ? 26.903 -3.704 -28.923 1.00 87.56 569 ALA A C 1
ATOM 4345 O O . ALA A 1 569 ? 26.263 -4.382 -29.727 1.00 87.56 569 ALA A O 1
ATOM 4346 N N . TYR A 1 570 ? 27.876 -2.869 -29.298 1.00 88.00 570 TYR A N 1
ATOM 4347 C CA . TYR A 1 570 ? 28.261 -2.664 -30.692 1.00 88.00 570 TYR A CA 1
ATOM 4348 C C . TYR A 1 570 ? 28.813 -3.946 -31.327 1.00 88.00 570 TYR A C 1
ATOM 4350 O O . TYR A 1 570 ? 28.342 -4.386 -32.376 1.00 88.00 570 TYR A O 1
ATOM 4358 N N . THR A 1 571 ? 29.824 -4.542 -30.694 1.00 88.00 571 THR A N 1
ATOM 4359 C CA . THR A 1 571 ? 30.607 -5.644 -31.270 1.00 88.00 571 THR A CA 1
ATOM 4360 C C . THR A 1 571 ? 29.788 -6.916 -31.392 1.00 88.00 571 THR A C 1
ATOM 4362 O O . THR A 1 571 ? 29.786 -7.529 -32.455 1.00 88.00 571 THR A O 1
ATOM 4365 N N . LEU A 1 572 ? 29.032 -7.276 -30.353 1.00 87.31 572 LEU A N 1
ATOM 4366 C CA . LEU A 1 572 ? 28.206 -8.481 -30.360 1.00 87.31 572 LEU A CA 1
ATOM 4367 C C . LEU A 1 572 ? 27.029 -8.367 -31.332 1.00 87.31 572 LEU A C 1
ATOM 4369 O O . LEU A 1 572 ? 26.755 -9.313 -32.066 1.00 87.31 572 LEU A O 1
ATOM 4373 N N . SER A 1 573 ? 26.380 -7.201 -31.394 1.00 83.00 573 SER A N 1
ATOM 4374 C CA . SER A 1 573 ? 25.334 -6.924 -32.387 1.00 83.00 573 SER A CA 1
ATOM 4375 C C . SER A 1 573 ? 25.896 -6.994 -33.807 1.00 83.00 573 SER A C 1
ATOM 4377 O O . SER A 1 573 ? 25.344 -7.661 -34.678 1.00 83.00 573 SER A O 1
ATOM 4379 N N . GLY A 1 574 ? 27.038 -6.344 -34.044 1.00 80.44 574 GLY A N 1
ATOM 4380 C CA . GLY A 1 574 ? 27.695 -6.335 -35.346 1.00 80.44 574 GLY A CA 1
ATOM 4381 C C . GLY A 1 574 ? 28.174 -7.718 -35.792 1.00 80.44 574 GLY A C 1
ATOM 4382 O O . GLY A 1 574 ? 28.079 -8.016 -36.980 1.00 80.44 574 GLY A O 1
ATOM 4383 N N . TYR A 1 575 ? 28.662 -8.542 -34.860 1.00 83.12 575 TYR A N 1
ATOM 4384 C CA . TYR A 1 575 ? 29.065 -9.927 -35.110 1.00 83.12 575 TYR A CA 1
ATOM 4385 C C . TYR A 1 575 ? 27.855 -10.809 -35.431 1.00 83.12 575 TYR A C 1
ATOM 4387 O O . TYR A 1 575 ? 27.899 -11.605 -36.369 1.00 83.12 575 TYR A O 1
ATOM 4395 N N . LEU A 1 576 ? 26.756 -10.641 -34.687 1.00 82.06 576 LEU A N 1
ATOM 4396 C CA . LEU A 1 576 ? 25.514 -11.372 -34.920 1.00 82.06 576 LEU A CA 1
ATOM 4397 C C . LEU A 1 576 ? 24.923 -11.054 -36.301 1.00 82.06 576 LEU A C 1
ATOM 4399 O O . LEU A 1 576 ? 24.523 -11.983 -37.002 1.00 82.06 576 LEU A O 1
ATOM 4403 N N . SER A 1 577 ? 24.939 -9.776 -36.711 1.00 78.50 577 SER A N 1
ATOM 4404 C CA . SER A 1 577 ? 24.439 -9.365 -38.032 1.00 78.50 577 SER A CA 1
ATOM 4405 C C . SER A 1 577 ? 25.192 -10.052 -39.166 1.00 78.50 577 SER A C 1
ATOM 4407 O O . SER A 1 577 ? 24.594 -10.693 -40.030 1.00 78.50 577 SER A O 1
ATOM 4409 N N . ASP A 1 578 ? 26.524 -9.983 -39.121 1.00 76.88 578 ASP A N 1
ATOM 4410 C CA . ASP A 1 578 ? 27.363 -10.528 -40.186 1.00 76.88 578 ASP A CA 1
ATOM 4411 C C . ASP A 1 578 ? 27.366 -12.072 -40.194 1.00 76.88 578 ASP A C 1
ATOM 4413 O O . ASP A 1 578 ? 27.620 -12.673 -41.234 1.00 76.88 578 ASP A O 1
ATOM 4417 N N . SER A 1 579 ? 27.072 -12.726 -39.062 1.00 80.62 579 SER A N 1
ATOM 4418 C CA . SER A 1 579 ? 27.056 -14.197 -38.956 1.00 80.62 579 SER A CA 1
ATOM 4419 C C . SER A 1 579 ? 25.788 -14.840 -39.525 1.00 80.62 579 SER A C 1
ATOM 4421 O O . SER A 1 579 ? 25.851 -15.961 -40.023 1.00 80.62 579 SER A O 1
ATOM 4423 N N . TYR A 1 580 ? 24.640 -14.159 -39.432 1.00 77.06 580 TYR A N 1
ATOM 4424 C CA . TYR A 1 580 ? 23.339 -14.717 -39.825 1.00 77.06 580 TYR A CA 1
ATOM 4425 C C . TYR A 1 580 ? 22.746 -14.094 -41.093 1.00 77.06 580 TYR A C 1
ATOM 4427 O O . TYR A 1 580 ? 21.782 -14.656 -41.609 1.00 77.06 580 TYR A O 1
ATOM 4435 N N . LEU A 1 581 ? 23.308 -12.991 -41.614 1.00 74.44 581 LEU A N 1
ATOM 4436 C CA . LEU A 1 581 ? 22.931 -12.325 -42.874 1.00 74.44 581 LEU A CA 1
ATOM 4437 C C . LEU A 1 581 ? 21.402 -12.271 -43.086 1.00 74.44 581 LEU A C 1
ATOM 4439 O O . LEU A 1 581 ? 20.724 -11.465 -42.454 1.00 74.44 581 LEU A O 1
ATOM 4443 N N . LEU A 1 582 ? 20.845 -13.177 -43.902 1.00 66.12 582 LEU A N 1
ATOM 4444 C CA . LEU A 1 582 ? 19.408 -13.304 -44.205 1.00 66.12 582 LEU A CA 1
ATOM 4445 C C . LEU A 1 582 ? 18.516 -13.481 -42.961 1.00 66.12 582 LEU A C 1
ATOM 4447 O O . LEU A 1 582 ? 17.365 -13.054 -42.954 1.00 66.12 582 LEU A O 1
ATOM 4451 N N . TYR A 1 583 ? 19.040 -14.088 -41.896 1.00 74.06 583 TYR A N 1
ATOM 4452 C CA . TYR A 1 583 ? 18.333 -14.331 -40.635 1.00 74.06 583 TYR A CA 1
ATOM 4453 C C . TYR A 1 583 ? 18.747 -13.365 -39.513 1.00 74.06 583 TYR A C 1
ATOM 4455 O O . TYR A 1 583 ? 18.326 -13.542 -38.366 1.00 74.06 583 TYR A O 1
ATOM 4463 N N . SER A 1 584 ? 19.543 -12.333 -39.827 1.00 74.56 584 SER A N 1
ATOM 4464 C CA . SER A 1 584 ? 20.045 -11.337 -38.869 1.00 74.56 584 SER A CA 1
ATOM 4465 C C . SER A 1 584 ? 18.911 -10.722 -38.040 1.00 74.56 584 SER A C 1
ATOM 4467 O O . SER A 1 584 ? 18.967 -10.732 -36.811 1.00 74.56 584 SER A O 1
ATOM 4469 N N . ALA A 1 585 ? 17.814 -10.302 -38.681 1.00 75.44 585 ALA A N 1
ATOM 4470 C CA . ALA A 1 585 ? 16.667 -9.699 -37.996 1.00 75.44 585 ALA A CA 1
ATOM 4471 C C . ALA A 1 585 ? 16.016 -10.634 -36.955 1.00 75.44 585 ALA A C 1
ATOM 4473 O O . ALA A 1 585 ? 15.644 -10.196 -35.861 1.00 75.44 585 ALA A O 1
ATOM 4474 N N . SER A 1 586 ? 15.908 -11.933 -37.258 1.00 82.19 586 SER A N 1
ATOM 4475 C CA . SER A 1 586 ? 15.353 -12.923 -36.327 1.00 82.19 586 SER A CA 1
ATOM 4476 C C . SER A 1 586 ? 16.290 -13.174 -35.143 1.00 82.19 586 SER A C 1
ATOM 4478 O O . SER A 1 586 ? 15.829 -13.243 -34.004 1.00 82.19 586 SER A O 1
ATOM 4480 N N . ALA A 1 587 ? 17.602 -13.238 -35.384 1.00 83.00 587 ALA A N 1
ATOM 4481 C CA . ALA A 1 587 ? 18.598 -13.369 -34.324 1.00 83.00 587 ALA A CA 1
ATOM 4482 C C . ALA A 1 587 ? 18.642 -12.119 -33.418 1.00 83.00 587 ALA A C 1
ATOM 4484 O O . ALA A 1 587 ? 18.667 -12.235 -32.190 1.00 83.00 587 ALA A O 1
ATOM 4485 N N . PHE A 1 588 ? 18.559 -10.921 -34.007 1.00 81.88 588 PHE A N 1
ATOM 4486 C CA . PHE A 1 588 ? 18.454 -9.653 -33.281 1.00 81.88 588 PHE A CA 1
ATOM 4487 C C . PHE A 1 588 ? 17.192 -9.551 -32.435 1.00 81.88 588 PHE A C 1
ATOM 4489 O O . PHE A 1 588 ? 17.246 -9.016 -31.330 1.00 81.88 588 PHE A O 1
ATOM 4496 N N . SER A 1 589 ? 16.070 -10.077 -32.925 1.00 83.56 589 SER A N 1
ATOM 4497 C CA . SER A 1 589 ? 14.817 -10.110 -32.168 1.00 83.56 589 SER A CA 1
ATOM 4498 C C . SER A 1 589 ? 14.962 -10.959 -30.899 1.00 83.56 589 SER A C 1
ATOM 4500 O O . SER A 1 589 ? 14.559 -10.520 -29.822 1.00 83.56 589 SER A O 1
ATOM 4502 N N . GLY A 1 590 ? 15.621 -12.122 -30.992 1.00 86.06 590 GLY A N 1
ATOM 4503 C CA . GLY A 1 590 ? 15.953 -12.956 -29.830 1.00 86.06 590 GLY A CA 1
ATOM 4504 C C . GLY A 1 590 ? 16.880 -12.248 -28.831 1.00 86.06 590 GLY A C 1
ATOM 4505 O O . GLY A 1 590 ? 16.593 -12.210 -27.635 1.00 86.06 590 GLY A O 1
ATOM 4506 N N . LEU A 1 591 ? 17.948 -11.609 -29.321 1.00 87.44 591 LEU A N 1
ATOM 4507 C CA . LEU A 1 591 ? 18.852 -10.779 -28.511 1.00 87.44 591 LEU A CA 1
ATOM 4508 C C . LEU A 1 591 ? 18.101 -9.640 -27.795 1.00 87.44 591 LEU A C 1
ATOM 4510 O O . LEU A 1 591 ? 18.253 -9.456 -26.586 1.00 87.44 591 LEU A O 1
ATOM 4514 N N . ALA A 1 592 ? 17.282 -8.879 -28.523 1.00 86.31 592 ALA A N 1
ATOM 4515 C CA . ALA A 1 592 ? 16.535 -7.748 -27.983 1.00 86.31 592 ALA A CA 1
ATOM 4516 C C . ALA A 1 592 ? 15.518 -8.185 -26.920 1.00 86.31 592 ALA A C 1
ATOM 4518 O O . ALA A 1 592 ? 15.365 -7.492 -25.913 1.00 86.31 592 ALA A O 1
ATOM 4519 N N . PHE A 1 593 ? 14.880 -9.344 -27.109 1.00 88.31 593 PHE A N 1
ATOM 4520 C CA . PHE A 1 593 ? 13.938 -9.927 -26.156 1.00 88.31 593 PHE A CA 1
ATOM 4521 C C . PHE A 1 593 ? 14.598 -10.230 -24.805 1.00 88.31 593 PHE A C 1
ATOM 4523 O O . PHE A 1 593 ? 14.144 -9.727 -23.774 1.00 88.31 593 PHE A O 1
ATOM 4530 N N . VAL A 1 594 ? 15.711 -10.975 -24.800 1.00 91.56 594 VAL A N 1
ATOM 4531 C CA . VAL A 1 594 ? 16.445 -11.273 -23.556 1.00 91.56 594 VAL A CA 1
ATOM 4532 C C . VAL A 1 594 ? 16.957 -9.986 -22.916 1.00 91.56 594 VAL A C 1
ATOM 4534 O O . VAL A 1 594 ? 16.813 -9.797 -21.706 1.00 91.56 594 VAL A O 1
ATOM 4537 N N . ARG A 1 595 ? 17.470 -9.050 -23.723 1.00 89.56 595 ARG A N 1
ATOM 4538 C CA . ARG A 1 595 ? 17.997 -7.775 -23.226 1.00 89.56 595 ARG A CA 1
ATOM 4539 C C . ARG A 1 595 ? 16.923 -6.951 -22.533 1.00 89.56 595 ARG A C 1
ATOM 4541 O O . ARG A 1 595 ? 17.199 -6.390 -21.475 1.00 89.56 595 ARG A O 1
ATOM 4548 N N . ALA A 1 596 ? 15.716 -6.895 -23.092 1.00 88.81 596 ALA A N 1
ATOM 4549 C CA . ALA A 1 596 ? 14.589 -6.180 -22.504 1.00 88.81 596 ALA A CA 1
ATOM 4550 C C . ALA A 1 596 ? 14.139 -6.813 -21.178 1.00 88.81 596 ALA A C 1
ATOM 4552 O O . ALA A 1 596 ? 13.946 -6.090 -20.201 1.00 88.81 596 ALA A O 1
ATOM 4553 N N . ILE A 1 597 ? 14.038 -8.148 -21.117 1.00 91.50 597 ILE A N 1
ATOM 4554 C CA . ILE A 1 597 ? 13.671 -8.872 -19.888 1.00 91.50 597 ILE A CA 1
ATOM 4555 C C . ILE A 1 597 ? 14.703 -8.627 -18.791 1.00 91.50 597 ILE A C 1
ATOM 4557 O O . ILE A 1 597 ? 14.345 -8.198 -17.695 1.00 91.50 597 ILE A O 1
ATOM 4561 N N . VAL A 1 598 ? 15.984 -8.853 -19.087 1.00 93.50 598 VAL A N 1
ATOM 4562 C CA . VAL A 1 598 ? 17.057 -8.670 -18.105 1.00 93.50 598 VAL A CA 1
ATOM 4563 C C . VAL A 1 598 ? 17.101 -7.214 -17.647 1.00 93.50 598 VAL A C 1
ATOM 4565 O O . VAL A 1 598 ? 17.064 -6.959 -16.449 1.00 93.50 598 VAL A O 1
ATOM 4568 N N . SER A 1 599 ? 17.072 -6.251 -18.571 1.00 90.12 599 SER A N 1
ATOM 4569 C CA . SER A 1 599 ? 17.071 -4.819 -18.233 1.00 90.12 599 SER A CA 1
ATOM 4570 C C . SER A 1 599 ? 15.875 -4.409 -17.367 1.00 90.12 599 SER A C 1
ATOM 4572 O O . SER A 1 599 ? 16.036 -3.598 -16.462 1.00 90.12 599 SER A O 1
ATOM 4574 N N . GLY A 1 600 ? 14.687 -4.980 -17.600 1.00 89.62 600 GLY A N 1
ATOM 4575 C CA . GLY A 1 600 ? 13.496 -4.722 -16.786 1.00 89.62 600 GLY A CA 1
ATOM 4576 C C . GLY A 1 600 ? 13.556 -5.340 -15.385 1.00 89.62 600 GLY A C 1
ATOM 4577 O O . GLY A 1 600 ? 13.044 -4.751 -14.435 1.00 89.62 600 GLY A O 1
ATOM 4578 N N . LEU A 1 601 ? 14.199 -6.502 -15.237 1.00 93.06 601 LEU A N 1
ATOM 4579 C CA . LEU A 1 601 ? 14.363 -7.186 -13.949 1.00 93.06 601 LEU A CA 1
ATOM 4580 C C . LEU A 1 601 ? 15.500 -6.602 -13.102 1.00 93.06 601 LEU A C 1
ATOM 4582 O O . LEU A 1 601 ? 15.441 -6.659 -11.875 1.00 93.06 601 LEU A O 1
ATOM 4586 N N . MET A 1 602 ? 16.526 -6.030 -13.731 1.00 93.50 602 MET A N 1
ATOM 4587 C CA . MET A 1 602 ? 17.729 -5.559 -13.043 1.00 93.50 602 MET A CA 1
ATOM 4588 C C . MET A 1 602 ? 17.480 -4.511 -11.948 1.00 93.50 602 MET A C 1
ATOM 4590 O O . MET A 1 602 ? 18.052 -4.680 -10.875 1.00 93.50 602 MET A O 1
ATOM 4594 N N . PRO A 1 603 ? 16.613 -3.493 -12.119 1.00 90.75 603 PRO A N 1
ATOM 4595 C CA . PRO A 1 603 ? 16.266 -2.572 -11.034 1.00 90.75 603 PRO A CA 1
ATOM 4596 C C . PRO A 1 603 ? 15.588 -3.258 -9.837 1.00 90.75 603 PRO A C 1
ATOM 4598 O O . PRO A 1 603 ? 15.879 -2.924 -8.691 1.00 90.75 603 PRO A O 1
ATOM 4601 N N . LEU A 1 604 ? 14.727 -4.255 -10.083 1.00 89.81 604 LEU A N 1
ATOM 4602 C CA . LEU A 1 604 ? 14.059 -5.020 -9.019 1.00 89.81 604 LEU A CA 1
ATOM 4603 C C . LEU A 1 604 ? 15.071 -5.857 -8.230 1.00 89.81 604 LEU A C 1
ATOM 4605 O O . LEU A 1 604 ? 15.027 -5.912 -7.003 1.00 89.81 604 LEU A O 1
ATOM 4609 N N . ILE A 1 605 ? 16.012 -6.478 -8.943 1.00 92.31 605 ILE A N 1
ATOM 4610 C CA . ILE A 1 605 ? 17.127 -7.208 -8.338 1.00 92.31 605 ILE A CA 1
ATOM 4611 C C . ILE A 1 605 ? 18.033 -6.240 -7.572 1.00 92.31 605 ILE A C 1
ATOM 4613 O O . ILE A 1 605 ? 18.460 -6.565 -6.470 1.00 92.31 605 ILE A O 1
ATOM 4617 N N . ALA A 1 606 ? 18.306 -5.050 -8.115 1.00 89.00 606 ALA A N 1
ATOM 4618 C CA . ALA A 1 606 ? 19.153 -4.042 -7.488 1.00 89.00 606 ALA A CA 1
ATOM 4619 C C . ALA A 1 606 ? 18.620 -3.625 -6.114 1.00 89.00 606 ALA A C 1
ATOM 4621 O O . ALA A 1 606 ? 19.392 -3.581 -5.157 1.00 89.00 606 ALA A O 1
ATOM 4622 N N . ASP A 1 607 ? 17.315 -3.362 -6.002 1.00 82.50 607 ASP A N 1
ATOM 4623 C CA . ASP A 1 607 ? 16.704 -2.941 -4.740 1.00 82.50 607 ASP A CA 1
ATOM 4624 C C . ASP A 1 607 ? 16.917 -3.983 -3.632 1.00 82.50 607 ASP A C 1
ATOM 4626 O O . ASP A 1 607 ? 17.453 -3.649 -2.571 1.00 82.50 607 ASP A O 1
ATOM 4630 N N . VAL A 1 608 ? 16.606 -5.251 -3.932 1.00 89.00 608 VAL A N 1
ATOM 4631 C CA . VAL A 1 608 ? 16.756 -6.397 -3.018 1.00 89.00 608 VAL A CA 1
ATOM 4632 C C . VAL A 1 608 ? 18.227 -6.717 -2.737 1.00 89.00 608 VAL A C 1
ATOM 4634 O O . VAL A 1 608 ? 18.605 -7.033 -1.607 1.00 89.00 608 VAL A O 1
ATOM 4637 N N . MET A 1 609 ? 19.085 -6.658 -3.753 1.00 89.88 609 MET A N 1
ATOM 4638 C CA . MET A 1 609 ? 20.499 -7.004 -3.625 1.00 89.88 609 MET A CA 1
ATOM 4639 C C . MET A 1 609 ? 21.233 -5.974 -2.765 1.00 89.88 609 MET A C 1
ATOM 4641 O O . MET A 1 609 ? 21.926 -6.350 -1.826 1.00 89.88 609 MET A O 1
ATOM 4645 N N . TYR A 1 610 ? 21.037 -4.679 -3.022 1.00 85.12 610 TYR A N 1
ATOM 4646 C CA . TYR A 1 610 ? 21.671 -3.601 -2.258 1.00 85.12 610 TYR A CA 1
ATOM 4647 C C . TYR A 1 610 ? 20.940 -3.263 -0.949 1.00 85.12 610 TYR A C 1
ATOM 4649 O O . TYR A 1 610 ? 21.381 -2.363 -0.234 1.00 85.12 610 TYR A O 1
ATOM 4657 N N . SER A 1 611 ? 19.798 -3.890 -0.636 1.00 82.00 611 SER A N 1
ATOM 4658 C CA . SER A 1 611 ? 19.171 -3.790 0.694 1.00 82.00 611 SER A CA 1
ATOM 4659 C C . SER A 1 611 ? 19.695 -4.859 1.647 1.00 82.00 611 SER A C 1
ATOM 4661 O O . SER A 1 611 ? 19.814 -4.604 2.840 1.00 82.00 611 SER A O 1
ATOM 4663 N N . ASN A 1 612 ? 19.999 -6.049 1.120 1.00 87.75 612 ASN A N 1
ATOM 4664 C CA . ASN A 1 612 ? 20.393 -7.209 1.918 1.00 87.75 612 ASN A CA 1
ATOM 4665 C C . ASN A 1 612 ? 21.910 -7.448 1.940 1.00 87.75 612 ASN A C 1
ATOM 4667 O O . ASN A 1 612 ? 22.416 -8.050 2.884 1.00 87.75 612 ASN A O 1
ATOM 4671 N N . LEU A 1 613 ? 22.642 -6.989 0.921 1.00 88.75 613 LEU A N 1
ATOM 4672 C CA . LEU A 1 613 ? 24.100 -7.099 0.832 1.00 88.75 613 LEU A CA 1
ATOM 4673 C C . LEU A 1 613 ? 24.761 -5.725 0.965 1.00 88.75 613 LEU A C 1
ATOM 4675 O O . LEU A 1 613 ? 24.168 -4.690 0.657 1.00 88.75 613 LEU A O 1
ATOM 4679 N N . SER A 1 614 ? 26.031 -5.711 1.374 1.00 87.81 614 SER A N 1
ATOM 4680 C CA . SER A 1 614 ? 26.838 -4.492 1.298 1.00 87.81 614 SER A CA 1
ATOM 4681 C C . SER A 1 614 ? 27.126 -4.129 -0.164 1.00 87.81 614 SER A C 1
ATOM 4683 O O . SER A 1 614 ? 27.243 -5.007 -1.024 1.00 87.81 614 SER A O 1
ATOM 4685 N N . ALA A 1 615 ? 27.281 -2.832 -0.456 1.00 88.00 615 ALA A N 1
ATOM 4686 C CA . ALA A 1 615 ? 27.533 -2.364 -1.821 1.00 88.00 615 ALA A CA 1
ATOM 4687 C C . ALA A 1 615 ? 28.818 -2.957 -2.424 1.00 88.00 615 ALA A C 1
ATOM 4689 O O . ALA A 1 615 ? 28.864 -3.215 -3.627 1.00 88.00 615 ALA A O 1
ATOM 4690 N N . ASN A 1 616 ? 29.826 -3.232 -1.588 1.00 92.94 616 ASN A N 1
ATOM 4691 C CA . ASN A 1 616 ? 31.051 -3.912 -2.002 1.00 92.94 616 ASN A CA 1
ATOM 4692 C C . ASN A 1 616 ? 30.772 -5.345 -2.463 1.00 92.94 616 ASN A C 1
ATOM 4694 O O . ASN A 1 616 ? 31.182 -5.710 -3.556 1.00 92.94 616 ASN A O 1
ATOM 4698 N N . VAL A 1 617 ? 30.027 -6.135 -1.678 1.00 92.56 617 VAL A N 1
ATOM 4699 C CA . VAL A 1 617 ? 29.697 -7.527 -2.032 1.00 92.56 617 VAL A CA 1
ATOM 4700 C C . VAL A 1 617 ? 28.835 -7.573 -3.291 1.00 92.56 617 VAL A C 1
ATOM 4702 O O . VAL A 1 617 ? 29.135 -8.327 -4.214 1.00 92.56 617 VAL A O 1
ATOM 4705 N N . ALA A 1 618 ? 27.811 -6.722 -3.369 1.00 91.25 618 ALA A N 1
ATOM 4706 C CA . ALA A 1 618 ? 26.966 -6.596 -4.552 1.00 91.25 618 ALA A CA 1
ATOM 4707 C C . ALA A 1 618 ? 27.785 -6.229 -5.806 1.00 91.25 618 ALA A C 1
ATOM 4709 O O . ALA A 1 618 ? 27.641 -6.862 -6.851 1.00 91.25 618 ALA A O 1
ATOM 4710 N N . GLY A 1 619 ? 28.701 -5.261 -5.695 1.00 90.94 619 GLY A N 1
ATOM 4711 C CA . GLY A 1 619 ? 29.615 -4.888 -6.776 1.00 90.94 619 GLY A CA 1
ATOM 4712 C C . GLY A 1 619 ? 30.581 -6.011 -7.166 1.00 90.94 619 GLY A C 1
ATOM 4713 O O . GLY A 1 619 ? 30.813 -6.230 -8.353 1.00 90.94 619 GLY A O 1
ATOM 4714 N N . SER A 1 620 ? 31.106 -6.764 -6.196 1.00 93.50 620 SER A N 1
ATOM 4715 C CA . SER A 1 620 ? 32.011 -7.893 -6.442 1.00 93.50 620 SER A CA 1
ATOM 4716 C C . SER A 1 620 ? 31.330 -9.047 -7.178 1.00 93.50 620 SER A C 1
ATOM 4718 O O . SER A 1 620 ? 31.975 -9.690 -8.003 1.00 93.50 620 SER A O 1
ATOM 4720 N N . ILE A 1 621 ? 30.034 -9.290 -6.946 1.00 93.88 621 ILE A N 1
ATOM 4721 C CA . ILE A 1 621 ? 29.259 -10.279 -7.715 1.00 93.88 621 ILE A CA 1
ATOM 4722 C C . ILE A 1 621 ? 29.204 -9.871 -9.192 1.00 93.88 621 ILE A C 1
ATOM 4724 O O . ILE A 1 621 ? 29.492 -10.684 -10.070 1.00 93.88 621 ILE A O 1
ATOM 4728 N N . LEU A 1 622 ? 28.898 -8.600 -9.475 1.00 93.44 622 LEU A N 1
ATOM 4729 C CA . LEU A 1 622 ? 28.876 -8.082 -10.847 1.00 93.44 622 LEU A CA 1
ATOM 4730 C C . LEU A 1 622 ? 30.263 -8.155 -11.496 1.00 93.44 622 LEU A C 1
ATOM 4732 O O . LEU A 1 622 ? 30.383 -8.566 -12.651 1.00 93.44 622 LEU A O 1
ATOM 4736 N N . ALA A 1 623 ? 31.310 -7.823 -10.737 1.00 94.44 623 ALA A N 1
ATOM 4737 C CA . ALA A 1 623 ? 32.692 -7.942 -11.180 1.00 94.44 623 ALA A CA 1
ATOM 4738 C C . ALA A 1 623 ? 33.053 -9.395 -11.542 1.00 94.44 623 ALA A C 1
ATOM 4740 O O . ALA A 1 623 ? 33.577 -9.644 -12.628 1.00 94.44 623 ALA A O 1
ATOM 4741 N N . ALA A 1 624 ? 32.701 -10.370 -10.700 1.00 94.31 624 ALA A N 1
ATOM 4742 C CA . ALA A 1 624 ? 32.952 -11.788 -10.960 1.00 94.31 624 ALA A CA 1
ATOM 4743 C C . ALA A 1 624 ? 32.261 -12.278 -12.244 1.00 94.31 624 ALA A C 1
ATOM 4745 O O . ALA A 1 624 ? 32.886 -12.955 -13.062 1.00 94.31 624 ALA A O 1
ATOM 4746 N N . VAL A 1 625 ? 31.006 -11.873 -12.472 1.00 92.62 625 VAL A N 1
ATOM 4747 C CA . VAL A 1 625 ? 30.284 -12.182 -13.717 1.00 92.62 625 VAL A CA 1
ATOM 4748 C C . VAL A 1 625 ? 30.992 -11.571 -14.929 1.00 92.62 625 VAL A C 1
ATOM 4750 O O . VAL A 1 625 ? 31.183 -12.248 -15.936 1.00 92.62 625 VAL A O 1
ATOM 4753 N N . SER A 1 626 ? 31.448 -10.320 -14.837 1.00 92.25 626 SER A N 1
ATOM 4754 C CA . SER A 1 626 ? 32.175 -9.681 -15.940 1.00 92.25 626 SER A CA 1
ATOM 4755 C C . SER A 1 626 ? 33.554 -10.292 -16.222 1.00 92.25 626 SER A C 1
ATOM 4757 O O . SER A 1 626 ? 33.963 -10.332 -17.378 1.00 92.25 626 SER A O 1
ATOM 4759 N N . VAL A 1 627 ? 34.246 -10.841 -15.215 1.00 93.06 627 VAL A N 1
ATOM 4760 C CA . VAL A 1 627 ? 35.499 -11.594 -15.417 1.00 93.06 627 VAL A CA 1
ATOM 4761 C C . VAL A 1 627 ? 35.249 -12.857 -16.244 1.00 93.06 627 VAL A C 1
ATOM 4763 O O . VAL A 1 627 ? 36.060 -13.186 -17.108 1.00 93.06 627 VAL A O 1
ATOM 4766 N N . ALA A 1 628 ? 34.109 -13.532 -16.056 1.00 90.19 628 ALA A N 1
ATOM 4767 C CA . ALA A 1 628 ? 33.753 -14.696 -16.869 1.00 90.19 628 ALA A CA 1
ATOM 4768 C C . ALA A 1 628 ? 33.628 -14.348 -18.366 1.00 90.19 628 ALA A C 1
ATOM 4770 O O . ALA A 1 628 ? 33.961 -15.168 -19.224 1.00 90.19 628 ALA A O 1
ATOM 4771 N N . PHE A 1 629 ? 33.235 -13.113 -18.705 1.00 89.81 629 PHE A N 1
ATOM 4772 C CA . PHE A 1 629 ? 33.172 -12.663 -20.101 1.00 89.81 629 PHE A CA 1
ATOM 4773 C C . PHE A 1 629 ? 34.550 -12.563 -20.764 1.00 89.81 629 PHE A C 1
ATOM 4775 O O . PHE A 1 629 ? 34.637 -12.681 -21.984 1.00 89.81 629 PHE A O 1
ATOM 4782 N N . CYS A 1 630 ? 35.638 -12.430 -19.999 1.00 87.38 630 CYS A N 1
ATOM 4783 C CA . CYS A 1 630 ? 36.998 -12.409 -20.544 1.00 87.38 630 CYS A CA 1
ATOM 4784 C C . CYS A 1 630 ? 37.434 -13.754 -21.152 1.00 87.38 630 CYS A C 1
ATOM 4786 O O . CYS A 1 630 ? 38.402 -13.783 -21.907 1.00 87.38 630 CYS A O 1
ATOM 4788 N N . VAL A 1 631 ? 36.734 -14.857 -20.861 1.00 83.50 631 VAL A N 1
ATOM 4789 C CA . VAL A 1 631 ? 37.013 -16.189 -21.437 1.00 83.50 631 VAL A CA 1
ATOM 4790 C C . VAL A 1 631 ? 36.445 -16.322 -22.856 1.00 83.50 631 VAL A C 1
ATOM 4792 O O . VAL A 1 631 ? 36.970 -17.052 -23.695 1.00 83.50 631 VAL A O 1
ATOM 4795 N N . VAL A 1 632 ? 35.396 -15.563 -23.165 1.00 78.19 632 VAL A N 1
ATOM 4796 C CA . VAL A 1 632 ? 34.645 -15.633 -24.425 1.00 78.19 632 VAL A CA 1
ATOM 4797 C C . VAL A 1 632 ? 35.486 -15.369 -25.688 1.00 78.19 632 VAL A C 1
ATOM 4799 O O . VAL A 1 632 ? 35.325 -16.129 -26.644 1.00 78.19 632 VAL A O 1
ATOM 4802 N N . PRO A 1 633 ? 36.420 -14.393 -25.749 1.00 73.06 633 PRO A N 1
ATOM 4803 C CA . PRO A 1 633 ? 37.241 -14.183 -26.943 1.00 73.06 633 PRO A CA 1
ATOM 4804 C C . PRO A 1 633 ? 38.056 -15.436 -27.303 1.00 73.06 633 PRO A C 1
ATOM 4806 O O . PRO A 1 633 ? 38.221 -15.752 -28.479 1.00 73.06 633 PRO A O 1
ATOM 4809 N N . TRP A 1 634 ? 38.515 -16.197 -26.303 1.00 71.50 634 TRP A N 1
ATOM 4810 C CA . TRP A 1 634 ? 39.263 -17.438 -26.511 1.00 71.50 634 TRP A CA 1
ATOM 4811 C C . TRP A 1 634 ? 38.389 -18.548 -27.121 1.00 71.50 634 TRP A C 1
ATOM 4813 O O . TRP A 1 634 ? 38.832 -19.271 -28.015 1.00 71.50 634 TRP A O 1
ATOM 4823 N N . VAL A 1 635 ? 37.113 -18.627 -26.730 1.00 72.00 635 VAL A N 1
ATOM 4824 C CA . VAL A 1 635 ? 36.120 -19.551 -27.317 1.00 72.00 635 VAL A CA 1
ATOM 4825 C C . VAL A 1 635 ? 35.862 -19.240 -28.801 1.00 72.00 635 VAL A C 1
ATOM 4827 O O . VAL A 1 635 ? 35.693 -20.149 -29.616 1.00 72.00 635 VAL A O 1
ATOM 4830 N N . PHE A 1 636 ? 35.888 -17.962 -29.188 1.00 68.19 636 PHE A N 1
ATOM 4831 C CA . PHE A 1 636 ? 35.759 -17.552 -30.591 1.00 68.19 636 PHE A CA 1
ATOM 4832 C C . PHE A 1 636 ? 37.011 -17.856 -31.430 1.00 68.19 636 PHE A C 1
ATOM 4834 O O . PHE A 1 636 ? 36.905 -18.260 -32.593 1.00 68.19 636 PHE A O 1
ATOM 4841 N N . VAL A 1 637 ? 38.203 -17.704 -30.847 1.00 63.34 637 VAL A N 1
ATOM 4842 C CA . VAL A 1 637 ? 39.481 -17.971 -31.530 1.00 63.34 637 VAL A CA 1
ATOM 4843 C C . VAL A 1 637 ? 39.714 -19.472 -31.740 1.00 63.34 637 VAL A C 1
ATOM 4845 O O . VAL A 1 637 ? 40.155 -19.866 -32.819 1.00 63.34 637 VAL A O 1
ATOM 4848 N N . THR A 1 638 ? 39.346 -20.313 -30.767 1.00 63.06 638 THR A N 1
ATOM 4849 C CA . THR A 1 638 ? 39.470 -21.788 -30.828 1.00 63.06 638 THR A CA 1
ATOM 4850 C C . THR A 1 638 ? 38.499 -22.460 -31.808 1.00 63.06 638 THR A C 1
ATOM 4852 O O . THR A 1 638 ? 38.601 -23.658 -32.057 1.00 63.06 638 THR A O 1
ATOM 4855 N N . GLY A 1 639 ? 37.577 -21.704 -32.415 1.00 59.44 639 GLY A N 1
ATOM 4856 C CA . GLY A 1 639 ? 36.708 -22.188 -33.490 1.00 59.44 639 GLY A CA 1
ATOM 4857 C C . GLY A 1 639 ? 35.500 -23.008 -33.029 1.00 59.44 639 GLY A C 1
ATOM 4858 O O . GLY A 1 639 ? 34.707 -23.421 -33.872 1.00 59.44 639 GLY A O 1
ATOM 4859 N N . TRP A 1 640 ? 35.295 -23.192 -31.721 1.00 53.31 640 TRP A N 1
ATOM 4860 C CA . TRP A 1 640 ? 34.168 -23.959 -31.171 1.00 53.31 640 TRP A CA 1
ATOM 4861 C C . TRP A 1 640 ? 32.809 -23.362 -31.577 1.00 53.31 640 TRP A C 1
ATOM 4863 O O . TRP A 1 640 ? 31.904 -24.074 -32.011 1.00 53.31 640 TRP A O 1
ATOM 4873 N N . ALA A 1 641 ? 32.709 -22.029 -31.584 1.00 53.78 641 ALA A N 1
ATOM 4874 C CA . ALA A 1 641 ? 31.537 -21.309 -32.082 1.00 53.78 641 ALA A CA 1
ATOM 4875 C C . ALA A 1 641 ? 31.325 -21.433 -33.612 1.00 53.78 641 ALA A C 1
ATOM 4877 O O . ALA A 1 641 ? 30.202 -21.255 -34.080 1.00 53.78 641 ALA A O 1
ATOM 4878 N N . ARG A 1 642 ? 32.370 -21.759 -34.397 1.00 53.72 642 ARG A N 1
ATOM 4879 C CA . ARG A 1 642 ? 32.295 -21.900 -35.870 1.00 53.72 642 ARG A CA 1
ATOM 4880 C C . ARG A 1 642 ? 31.677 -23.226 -36.311 1.00 53.72 642 ARG A C 1
ATOM 4882 O O . ARG A 1 642 ? 31.083 -23.287 -37.384 1.00 53.72 642 ARG A O 1
ATOM 4889 N N . VAL A 1 643 ? 31.853 -24.287 -35.521 1.00 51.62 643 VAL A N 1
ATOM 4890 C CA . VAL A 1 643 ? 31.363 -25.635 -35.861 1.00 51.62 643 VAL A CA 1
ATOM 4891 C C . VAL A 1 643 ? 29.842 -25.707 -35.709 1.00 51.62 643 VAL A C 1
ATOM 4893 O O . VAL A 1 643 ? 29.167 -26.210 -36.603 1.00 51.62 643 VAL A O 1
ATOM 4896 N N . GLY A 1 644 ? 29.299 -25.121 -34.636 1.00 50.38 644 GLY A N 1
ATOM 4897 C CA . GLY A 1 644 ? 27.856 -25.110 -34.374 1.00 50.38 644 GLY A CA 1
ATOM 4898 C C . GLY A 1 644 ? 27.042 -24.255 -35.354 1.00 50.38 644 GLY A C 1
ATOM 4899 O O . GLY A 1 644 ? 25.993 -24.695 -35.811 1.00 50.38 644 GLY A O 1
ATOM 4900 N N . SER A 1 645 ? 27.534 -23.069 -35.740 1.00 49.97 645 SER A N 1
ATOM 4901 C CA . SER A 1 645 ? 26.801 -22.161 -36.642 1.00 49.97 645 SER A CA 1
ATOM 4902 C C . SER A 1 645 ? 26.781 -22.635 -38.099 1.00 49.97 645 SER A C 1
ATOM 4904 O O . SER A 1 645 ? 25.766 -22.507 -38.779 1.00 49.97 645 SER A O 1
ATOM 4906 N N . ARG A 1 646 ? 27.877 -23.232 -38.594 1.00 50.91 646 ARG A N 1
ATOM 4907 C CA . ARG A 1 646 ? 27.938 -23.787 -39.960 1.00 50.91 646 ARG A CA 1
ATOM 4908 C C . ARG A 1 646 ? 27.083 -25.046 -40.128 1.00 50.91 646 ARG A C 1
ATOM 4910 O O . ARG A 1 646 ? 26.528 -25.239 -41.205 1.00 50.91 646 ARG A O 1
ATOM 4917 N N . GLN A 1 647 ? 26.966 -25.880 -39.089 1.00 45.44 647 GLN A N 1
ATOM 4918 C CA . GLN A 1 647 ? 26.083 -27.054 -39.097 1.00 45.44 647 GLN A CA 1
ATOM 4919 C C . GLN A 1 647 ? 24.599 -26.687 -38.975 1.00 45.44 647 GLN A C 1
ATOM 4921 O O . GLN A 1 647 ? 23.767 -27.387 -39.541 1.00 45.44 647 GLN A O 1
ATOM 4926 N N . SER A 1 648 ? 24.237 -25.606 -38.277 1.00 46.78 648 SER A N 1
ATOM 4927 C CA . SER A 1 648 ? 22.830 -25.206 -38.184 1.00 46.78 648 SER A CA 1
ATOM 4928 C C . SER A 1 648 ? 22.357 -24.461 -39.437 1.00 46.78 648 SER A C 1
ATOM 4930 O O . SER A 1 648 ? 21.301 -24.791 -39.974 1.00 46.78 648 SER A O 1
ATOM 4932 N N . LEU A 1 649 ? 23.146 -23.536 -40.000 1.00 50.41 649 LEU A N 1
ATOM 4933 C CA . LEU A 1 649 ? 22.806 -22.821 -41.245 1.00 50.41 649 LEU A CA 1
ATOM 4934 C C . LEU A 1 649 ? 22.538 -23.774 -42.431 1.00 50.41 649 LEU A C 1
ATOM 4936 O O . LEU A 1 649 ? 21.673 -23.484 -43.263 1.00 50.41 649 LEU A O 1
ATOM 4940 N N . SER A 1 650 ? 23.205 -24.934 -42.489 1.00 45.97 650 SER A N 1
ATOM 4941 C CA . SER A 1 650 ? 22.900 -25.981 -43.478 1.00 45.97 650 SER A CA 1
ATOM 4942 C C . SER A 1 650 ? 21.565 -26.691 -43.205 1.00 45.97 650 SER A C 1
ATOM 4944 O O . SER A 1 650 ? 20.832 -26.991 -44.142 1.00 45.97 650 SER A O 1
ATOM 4946 N N . THR A 1 651 ? 21.171 -26.894 -41.942 1.00 48.38 651 THR A N 1
ATOM 4947 C CA . THR A 1 651 ? 19.834 -27.432 -41.610 1.00 48.38 651 THR A CA 1
ATOM 4948 C C . THR A 1 651 ? 18.699 -26.455 -41.927 1.00 48.38 651 THR A C 1
ATOM 4950 O O . THR A 1 651 ? 17.609 -26.880 -42.301 1.00 48.38 651 THR A O 1
ATOM 4953 N N . TRP A 1 652 ? 18.948 -25.146 -41.836 1.00 48.00 652 TRP A N 1
ATOM 4954 C CA . TRP A 1 652 ? 17.939 -24.125 -42.121 1.00 48.00 652 TRP A CA 1
ATOM 4955 C C . TRP A 1 652 ? 17.724 -23.902 -43.622 1.00 48.00 652 TRP A C 1
ATOM 4957 O O . TRP A 1 652 ? 16.584 -23.727 -44.042 1.00 48.00 652 TRP A O 1
ATOM 4967 N N . THR A 1 653 ? 18.783 -23.988 -44.433 1.00 44.22 653 THR A N 1
ATOM 4968 C CA . THR A 1 653 ? 18.704 -23.870 -45.904 1.00 44.22 653 THR A CA 1
ATOM 4969 C C . THR A 1 653 ? 17.997 -25.054 -46.577 1.00 44.22 653 THR A C 1
ATOM 4971 O O . THR A 1 653 ? 17.373 -24.863 -47.616 1.00 44.22 653 THR A O 1
ATOM 4974 N N . HIS A 1 654 ? 18.010 -26.246 -45.969 1.00 35.31 654 HIS A N 1
ATOM 4975 C CA . HIS A 1 654 ? 17.299 -27.432 -46.475 1.00 35.31 654 HIS A CA 1
ATOM 4976 C C . HIS A 1 654 ? 15.826 -27.549 -46.045 1.00 35.31 654 HIS A C 1
ATOM 4978 O O . HIS A 1 654 ? 15.124 -28.425 -46.534 1.00 35.31 654 HIS A O 1
ATOM 4984 N N . SER A 1 655 ? 15.335 -26.689 -45.146 1.00 33.91 655 SER A N 1
ATOM 4985 C CA . SER A 1 655 ? 13.930 -26.726 -44.689 1.00 33.91 655 SER A CA 1
ATOM 4986 C C . SER A 1 655 ? 12.990 -25.803 -45.476 1.00 33.91 655 SER A C 1
ATOM 4988 O O . SER A 1 655 ? 11.804 -25.729 -45.170 1.00 33.91 655 SER A O 1
ATOM 4990 N N . SER A 1 656 ? 13.522 -25.103 -46.481 1.00 32.62 656 SER A N 1
ATOM 4991 C CA . SER A 1 656 ? 12.812 -24.135 -47.327 1.00 32.62 656 SER A CA 1
ATOM 4992 C C . SER A 1 656 ? 12.794 -24.514 -48.817 1.00 32.62 656 SER A C 1
ATOM 4994 O O . SER A 1 656 ? 12.617 -23.632 -49.654 1.00 32.62 656 SER A O 1
ATOM 4996 N N . SER A 1 657 ? 13.009 -25.793 -49.149 1.00 27.38 657 SER A N 1
ATOM 4997 C CA . SER A 1 657 ? 12.824 -26.350 -50.500 1.00 27.38 657 SER A CA 1
ATOM 4998 C C . SER A 1 657 ? 11.537 -27.149 -50.603 1.00 27.38 657 SER A C 1
ATOM 5000 O O . SER A 1 657 ? 11.375 -28.038 -49.732 1.00 27.38 657 SER A O 1
#

InterPro domains:
  IPR001597 Aromatic amino acid beta-eliminating lyase/threonine aldolase [PF01212] (1-275)
  IPR011701 Major facilitator superfamily [PF07690] (300-602)
  IPR015421 Pyridoxal phosphate-dependent transferase, major domain [G3DSA:3.40.640.10] (1-226)
  IPR015424 Pyridoxal phosphate-dependent transferase [SSF53383] (1-298)
  IPR036259 MFS transporter superfamily [G3DSA:1.20.1250.20] (294-639)
  IPR036259 MFS transporter superfamily [SSF103473] (297-638)

pLDDT: mean 88.04, std 11.84, range [27.38, 98.81]

Organism: NCBI:txid1247861

Foldseek 3Di:
DVPFDQFFVLVPPGVLQQVLQVLVQVQLVADTKDKWFALLLQVLLLLQLQQDADDAAEEAALPDCCNPVNVVSCCVRRVYHYRHDQDPVNQWNFLVNCVVRAALDPDPVDHGHAEYETEAVRLQNGDDLVRLQSNQVVCVVRNHFYEYSPQPVLQNLALPVDFSNSNSVSGQKYKYWQVPLLPQVTMIMIYHYPVSNVSSSVSCVVVPGRGTRCRVRSNSSVCSCCAQARSHRHRPHCSFVVLLVVQQVVQVVQVVVVWDWPDDRRGNDTHTPCVVVVHDPVNVQVVCVVVVHGPDPDDPPCVVVVVVVVVVVVVVVVCVLCVLVLLVLPDDPVVSLVVLLVVLLVVLLCLLCLLLLQLVCCVPPRNVVSVVVVVVVVVVVVVVVVPDDDRDPLVVVVVVVVVCVVVDPDPDPDDDRLPDDPDPVSVCCLQPVLLVCCCVQQPLLVVLLVVLLLLLLVSLLCSQQQLVQVVVVVDDSNRSSVLSVLLSLLSVCLVVVVVQLVVLVVVCVVVVHDDALLSLCVLLLQLLVLLLQLLLQLLCQTPDNDDPDDPVRSSNSSSSSSNNSSSSNSSSLSSLCRLQVSCSSSSSVNSVVSNVVSNVCSNVCSVVPVVVDPSSVSSVVSSVVSNVSNCVVVCVVVCVSVVRSVVVVVVVVVVPD

Sequence (657 aa):
MAKATLHDDVYSEDESTSEFERHVAAICGHEAAAFVITGTMANQLAIRALLEQPPYAILADAHAHIIHWEAGGVAHLSGAMVQAIRPLNGRFLTVEDAMKHSVVTDDVHKAPTRVITVENTSSGSVIPLRELQKLKHWAAANGIAVHIDGARLWEAVAATGTTIQDFAKCCDLLSLDFSKNLGAPMGAMVVGSAKVIKRIKRLRKSIGGGMRQAGVLASAARQALFENFGSGQLNTKSSLKASHDIAKRIGRMWEDRGGKLLRPVETNMVWLDLRASGVGVSDWNNIGKKHGIRLDAAVPSPSIIYVGRFIAGFSSAVPSVVIAGSVEDIFNSKRRVWIVVLWNVGTTMGLCFGPIYAAYITAAAGWRWVFYSAGIVTGILFGGVLAIKESRSSSLLSSKMRAIRRDTNIINLDWHNPDDSPDFRSLVDLVVVRPVKLLLTEPLVIMIATISSVSWGIIYLFTESLTRIYGSLGFSRTQASLPFLAIALGTLLTFFPRLCDLRAVKARQLREEPIQPEDKIIGFAFAAPALAVGLTWFALTVPPLVKGLHWIVPTLALVPVGFAVNELAYTLSGYLSDSYLLYSASAFSGLAFVRAIVSGLMPLIADVMYSNLSANVAGSILAAVSVAFCVVPWVFVTGWARVGSRQSLSTWTHSSS

Radius of gyration: 35.72 Å; chains: 1; bounding box: 79×55×106 Å